Protein AF-A0A9Q5SP57-F1 (afdb_monomer_lite)

Foldseek 3Di:
DPPDPPPPPLQPPPPPPPPDDDDDDDDDDDPPDPDDDLQRDAFAPVLLLLLLLLLLLQLVLLLVLLVLQLCLQAAWPQAPVGTDGHLVVLLLPCVRHPHVALLRSVLCLLRVFLLSLLCCLQVQQQVVLLVCCVVPVVVCSLLQHPPQLQLCSLQLSLLLLLLNVCLQLLADDPQGLVNCAVPLPQDPFLCSRDPPPRRDCLGNLNVCCVPPVPLSRVLRRLSVQLSSLSSPQPGRCSVRSNPPSSVSNSVSSVVNSCCSPVPVSVCCCVPVVPCVCRVSSSSSSNSNSPRPVNVLSVQLSVLSVLLSVLSNVCSVPPFLVSLVSNVVSLVSNSSSVSSCRSPCDDSCVQQVSVLLAGRPPAPSVLLVVCSVVVPSCQLDDDDGDDSPDPSPNRNSRCHHSVVSSSSQGGSSDGHGYPDDD

Organism: NCBI:txid387661

pLDDT: mean 89.51, std 19.32, range [23.62, 98.94]

InterPro domains:
  IPR018976 Imelysin-like domain [PF09375] (52-258)
  IPR018976 Imelysin-like domain [PF09375] (294-412)
  IPR038352 Imelysin-like domain superfamily [G3DSA:1.20.1420.20] (24-266)
  IPR038352 Imelysin-like domain superfamily [G3DSA:1.20.1420.20] (267-421)

Sequence (421 aa):
MKKKNYFYLAALSLAMTFSMGACSDNDDPTPDGGGKDPVSLDYSSENAVAWGNYMYNVAMLLNNDATTLYNSWVTDYVDEQGSHGPYATIFKDQTAGAYQSPLSCIEEMIESGMWNIANEVGDAKIKDPYTKYTSGDKEGGLYAVESWYSWHSRDDYTNNIFSIRNTYYGRIDDNDVSKVDGNLSAFNSYKDFDDEGDIAEHSLSKLIASTNPDLDEEIKTLIFASAKAIQAIPQPFRNNIDSEEAVAAMNTCMELANLLLNEVKPYVNQTFGDPEYDDDLDAIAEQFVDAVVLPTYKDLQEKNKLLLDAVNQFRQNPSNDNFEKACNLWITAREPWEKSEAFLIGPVANLGLDPNMDSWPLDQNGIVQVLNSQNWDDLEWSGNFDEEDEAIGAAQSVRGYHTLEYLLFKDGQPRTVDGAK

Secondary structure (DSSP, 8-state):
---------------------S----------S----GGG----TTTHHHHHHHHHHHHHHHHHHHHHHHHHHHT--EETTEE---HHHHHH-TTTSSSSSHHHHHHHIIIIIIIHHHHHIIIIITHHHHHHHHHT-HHHHHHHSTTTTTT-HHHHHHHHHHHHHHHHHTS--S--HHHHTT-TTS-SSHHHHS-TT-S-SSSHHHHHHHH-HHHHHHHHHHHHHHHHHHHHSPSSGGG-TTSHHHHHHHHHHHHHHHHIIIIIHHHHHHHTTSGGGHHHHHHHHHHHIIIIIHHHHHHHHHHHHHHHHHHHHHHHS--HHHHHHHHHHHHHHHHHHHTTGGG--THHHHTTHHHHHH-SS--HHHHHHHHHH--GGGG---SS--TT-HHHHHHHTTSHHHHHHHHHEETTEE---TT--

Radius of gyration: 22.17 Å; chains: 1; bounding box: 53×51×68 Å

Structure (mmCIF, N/CA/C/O backbone):
data_AF-A0A9Q5SP57-F1
#
_entry.id   AF-A0A9Q5SP57-F1
#
loop_
_atom_site.group_PDB
_atom_site.id
_atom_site.type_symbol
_atom_site.label_atom_id
_atom_site.label_alt_id
_atom_site.label_comp_id
_atom_site.label_asym_id
_atom_site.label_entity_id
_atom_site.label_seq_id
_atom_site.pdbx_PDB_ins_code
_atom_site.Cartn_x
_atom_site.Cartn_y
_atom_site.Cartn_z
_atom_site.occupancy
_atom_site.B_iso_or_equiv
_atom_site.auth_seq_id
_atom_site.auth_comp_id
_atom_site.auth_asym_id
_atom_site.auth_atom_id
_atom_site.pdbx_PDB_model_num
ATOM 1 N N . MET A 1 1 ? -8.582 23.093 14.151 1.00 30.97 1 MET A N 1
ATOM 2 C CA . MET A 1 1 ? -7.919 23.035 12.830 1.00 30.97 1 MET A CA 1
ATOM 3 C C . MET A 1 1 ? -8.987 22.805 11.772 1.00 30.97 1 MET A C 1
ATOM 5 O O . MET A 1 1 ? -9.975 22.150 12.077 1.00 30.97 1 MET A O 1
ATOM 9 N N . LYS A 1 2 ? -8.885 23.422 10.588 1.00 24.05 2 LYS A N 1
ATOM 10 C CA . LYS A 1 2 ? -9.835 23.153 9.496 1.00 24.05 2 LYS A CA 1
ATOM 11 C C . LYS A 1 2 ? -9.653 21.685 9.094 1.00 24.05 2 LYS A C 1
ATOM 13 O O . LYS A 1 2 ? -8.528 21.330 8.766 1.00 24.05 2 LYS A O 1
ATOM 18 N N . LYS A 1 3 ? -10.713 20.866 9.153 1.00 23.62 3 LYS A N 1
ATOM 19 C CA . LYS A 1 3 ? -10.726 19.526 8.547 1.00 23.62 3 LYS A CA 1
ATOM 20 C C . LYS A 1 3 ? -10.399 19.716 7.061 1.00 23.62 3 LYS A C 1
ATOM 22 O O . LYS A 1 3 ? -11.213 20.282 6.332 1.00 23.62 3 LYS A O 1
ATOM 27 N N . LYS A 1 4 ? -9.170 19.391 6.661 1.00 27.48 4 LYS A N 1
ATOM 28 C CA . LYS A 1 4 ? -8.833 19.171 5.257 1.00 27.48 4 LYS A CA 1
ATOM 29 C C . LYS A 1 4 ? -9.370 17.774 4.967 1.00 27.48 4 LYS A C 1
ATOM 31 O O . LYS A 1 4 ? -8.968 16.831 5.633 1.00 27.48 4 LYS A O 1
ATOM 36 N N . ASN A 1 5 ? -10.360 17.674 4.088 1.00 24.89 5 ASN A N 1
ATOM 37 C CA . ASN A 1 5 ? -10.762 16.380 3.557 1.00 24.89 5 ASN A CA 1
ATOM 38 C C . ASN A 1 5 ? -9.602 15.935 2.668 1.00 24.89 5 ASN A C 1
ATOM 40 O O . ASN A 1 5 ? -9.432 16.507 1.592 1.00 24.89 5 ASN A O 1
ATOM 44 N N . TYR A 1 6 ? -8.776 15.014 3.156 1.00 32.12 6 TYR A N 1
ATOM 45 C CA . TYR A 1 6 ? -7.748 14.372 2.351 1.00 32.12 6 TYR A CA 1
ATOM 46 C C . TYR A 1 6 ? -8.470 13.441 1.380 1.00 32.12 6 TYR A C 1
ATOM 48 O O . TYR A 1 6 ? -8.861 12.333 1.724 1.00 32.12 6 TYR A O 1
ATOM 56 N N . PHE A 1 7 ? -8.765 13.953 0.190 1.00 31.70 7 PHE A N 1
ATOM 57 C CA . PHE A 1 7 ? -8.940 13.089 -0.961 1.00 31.70 7 PHE A CA 1
ATOM 58 C C . PHE A 1 7 ? -7.524 12.827 -1.449 1.00 31.70 7 PHE A C 1
ATOM 60 O O . PHE A 1 7 ? -6.950 13.709 -2.084 1.00 31.70 7 PHE A O 1
ATOM 67 N N . TYR A 1 8 ? -6.960 11.658 -1.138 1.00 37.81 8 TYR A N 1
ATOM 68 C CA . TYR A 1 8 ? -5.824 11.158 -1.903 1.00 37.81 8 TYR A CA 1
ATOM 69 C C . TYR A 1 8 ? -6.360 10.863 -3.299 1.00 37.81 8 TYR A C 1
ATOM 71 O O . TYR A 1 8 ? -6.874 9.793 -3.611 1.00 37.81 8 TYR A O 1
ATOM 79 N N . LEU A 1 9 ? -6.367 11.903 -4.126 1.00 32.00 9 LEU A N 1
ATOM 80 C CA . LEU A 1 9 ? -6.373 11.728 -5.555 1.00 32.00 9 LEU A CA 1
ATOM 81 C C . LEU A 1 9 ? -5.043 11.051 -5.846 1.00 32.00 9 LEU A C 1
ATOM 83 O O . LEU A 1 9 ? -4.008 11.712 -5.791 1.00 32.00 9 LEU A O 1
ATOM 87 N N . ALA A 1 10 ? -5.090 9.752 -6.162 1.00 35.19 10 ALA A N 1
ATOM 88 C CA . ALA A 1 10 ? -4.123 9.148 -7.066 1.00 35.19 10 ALA A CA 1
ATOM 89 C C . ALA A 1 10 ? -3.798 10.219 -8.105 1.00 35.19 10 ALA A C 1
ATOM 91 O O . ALA A 1 10 ? -4.723 10.708 -8.769 1.00 35.19 10 ALA A O 1
ATOM 92 N N . ALA A 1 11 ? -2.551 10.701 -8.093 1.00 34.38 11 ALA A N 1
ATOM 93 C CA . ALA A 1 11 ? -2.150 11.898 -8.808 1.00 34.38 11 ALA A CA 1
ATOM 94 C C . ALA A 1 11 ? -2.724 11.808 -10.219 1.00 34.38 11 ALA A C 1
ATOM 96 O O . ALA A 1 11 ? -2.343 10.946 -11.016 1.00 34.38 11 ALA A O 1
ATOM 97 N N . LEU A 1 12 ? -3.730 12.645 -10.491 1.00 30.03 12 LEU A N 1
ATOM 98 C CA . LEU A 1 12 ? -4.442 12.657 -11.755 1.00 30.03 12 LEU A CA 1
ATOM 99 C C . LEU A 1 12 ? -3.469 13.296 -12.734 1.00 30.03 12 LEU A C 1
ATOM 101 O O . LEU A 1 12 ? -3.519 14.495 -13.001 1.00 30.03 12 LEU A O 1
ATOM 105 N N . SER A 1 13 ? -2.515 12.489 -13.200 1.00 31.69 13 SER A N 1
ATOM 106 C CA . SER A 1 13 ? -1.601 12.842 -14.265 1.00 31.69 13 SER A CA 1
ATOM 107 C C . SER A 1 13 ? -2.488 13.251 -15.424 1.00 31.69 13 SER A C 1
ATOM 109 O O . SER A 1 13 ? -3.217 12.457 -16.028 1.00 31.69 13 SER A O 1
ATOM 111 N N . LEU A 1 14 ? -2.512 14.559 -15.662 1.00 26.70 14 LEU A N 1
ATOM 112 C CA . LEU A 1 14 ? -3.178 15.139 -16.798 1.00 26.70 14 LEU A CA 1
ATOM 113 C C . LEU A 1 14 ? -2.461 14.543 -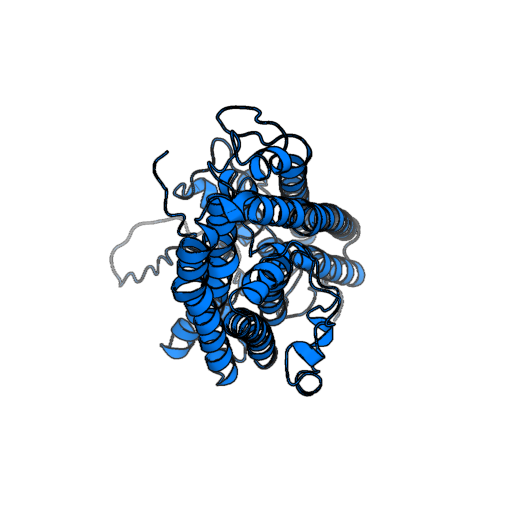18.008 1.00 26.70 14 LEU A C 1
ATOM 115 O O . LEU A 1 14 ? -1.393 15.005 -18.405 1.00 26.70 14 LEU A O 1
ATOM 119 N N . ALA A 1 15 ? -3.018 13.474 -18.571 1.00 29.80 15 ALA A N 1
ATOM 120 C CA . ALA A 1 15 ? -2.630 12.995 -19.876 1.00 29.80 15 ALA A CA 1
ATOM 121 C C . ALA A 1 15 ? -2.916 14.151 -20.838 1.00 29.80 15 ALA A C 1
ATOM 123 O O . ALA A 1 15 ? -4.037 14.321 -21.320 1.00 29.80 15 ALA A O 1
ATOM 124 N N . MET A 1 16 ? -1.913 14.996 -21.082 1.00 26.17 16 MET A N 1
ATOM 125 C CA . MET A 1 16 ? -1.930 15.936 -22.186 1.00 26.17 16 MET A CA 1
ATOM 126 C C . MET A 1 16 ? -1.864 15.111 -23.467 1.00 26.17 16 MET A C 1
ATOM 128 O O . MET A 1 16 ? -0.822 14.945 -24.095 1.00 26.17 16 MET A O 1
ATOM 132 N N . THR A 1 17 ? -3.017 14.595 -23.882 1.00 27.41 17 THR A N 1
ATOM 133 C CA . THR A 1 17 ? -3.259 14.233 -25.269 1.00 27.41 17 THR A CA 1
ATOM 134 C C . THR A 1 17 ? -3.180 15.518 -26.085 1.00 27.41 17 TH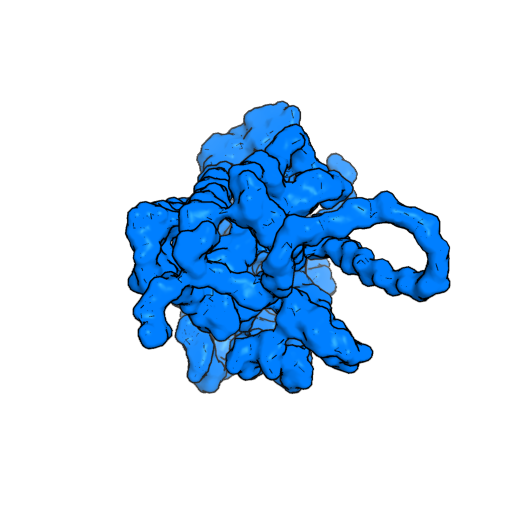R A C 1
ATOM 136 O O . THR A 1 17 ? -4.173 16.227 -26.258 1.00 27.41 17 THR A O 1
ATOM 139 N N . PHE A 1 18 ? -1.992 15.844 -26.592 1.00 25.84 18 PHE A N 1
ATOM 140 C CA . PHE A 1 18 ? -1.843 16.815 -27.669 1.00 25.84 18 PHE A CA 1
ATOM 141 C C . PHE A 1 18 ? -2.416 16.212 -28.956 1.00 25.84 18 PHE A C 1
ATOM 143 O O . PHE A 1 18 ? -1.707 15.697 -29.816 1.00 25.84 18 PHE A O 1
ATOM 150 N N . SER A 1 19 ? -3.733 16.304 -29.121 1.00 29.30 19 SER A N 1
ATOM 151 C CA . SER A 1 19 ? -4.348 16.269 -30.442 1.00 29.30 19 SER A CA 1
ATOM 152 C C . SER A 1 19 ? -4.201 17.657 -31.069 1.00 29.30 19 SER A C 1
ATOM 154 O O . SER A 1 19 ? -5.091 18.497 -30.931 1.00 29.30 19 SER A O 1
ATOM 156 N N . MET A 1 20 ? -3.085 17.930 -31.749 1.00 29.09 20 MET A N 1
ATOM 157 C CA . MET A 1 20 ? -3.018 19.072 -32.664 1.00 29.09 20 MET A CA 1
ATOM 158 C C . MET A 1 20 ? -3.187 18.603 -34.102 1.00 29.09 20 MET A C 1
ATOM 160 O O . MET A 1 20 ? -2.312 17.988 -34.707 1.00 29.09 20 MET A O 1
ATOM 164 N N . GLY A 1 21 ? -4.362 18.922 -34.645 1.00 24.38 21 GLY A N 1
ATOM 165 C CA . GLY A 1 21 ? -4.566 19.007 -36.079 1.00 24.38 21 GLY A CA 1
ATOM 166 C C . GLY A 1 21 ? -3.626 20.048 -36.689 1.00 24.38 21 GLY A C 1
ATOM 167 O O . GLY A 1 21 ? -3.318 21.073 -36.086 1.00 24.38 21 GLY A O 1
ATOM 168 N N . ALA A 1 22 ? -3.179 19.740 -37.900 1.00 27.86 22 ALA A N 1
ATOM 169 C CA . ALA A 1 22 ? -2.296 20.536 -38.734 1.00 27.86 22 ALA A CA 1
ATOM 170 C C . ALA A 1 22 ? -2.634 22.041 -38.766 1.00 27.86 22 ALA A C 1
ATOM 172 O O . ALA A 1 22 ? -3.758 22.413 -39.102 1.00 27.86 22 ALA A O 1
ATOM 173 N N . CYS A 1 23 ? -1.635 22.893 -38.501 1.00 27.45 23 CYS A N 1
ATOM 174 C CA . CYS A 1 23 ? -1.022 23.810 -39.477 1.00 27.45 23 CYS A CA 1
ATOM 175 C C . CYS A 1 23 ? -0.125 24.862 -38.792 1.00 27.45 23 CYS A C 1
ATOM 177 O O . CYS A 1 23 ? -0.547 25.489 -37.827 1.00 27.45 23 CYS A O 1
ATOM 179 N N . SER A 1 24 ? 1.016 25.144 -39.442 1.00 26.56 24 SER A N 1
ATOM 180 C CA . SER A 1 24 ? 1.866 26.352 -39.365 1.00 26.56 24 SER A CA 1
ATOM 181 C C . SER A 1 24 ? 3.192 26.230 -38.601 1.00 26.56 24 SER A C 1
ATOM 183 O O . SER A 1 24 ? 3.249 26.449 -37.399 1.00 26.56 24 SER A O 1
ATOM 185 N N . ASP A 1 25 ? 4.243 25.969 -39.386 1.00 35.72 25 ASP A N 1
ATOM 186 C CA . ASP A 1 25 ? 5.665 26.319 -39.240 1.00 35.72 25 ASP A CA 1
ATOM 187 C C . ASP A 1 25 ? 6.080 27.148 -38.007 1.00 35.72 25 ASP A C 1
ATOM 189 O O . ASP A 1 25 ? 5.713 28.320 -37.888 1.00 35.72 25 ASP A O 1
ATOM 193 N N . ASN A 1 26 ? 6.948 26.574 -37.165 1.00 30.55 26 ASN A N 1
ATOM 194 C CA . ASN A 1 26 ? 8.280 27.118 -36.866 1.00 30.55 26 ASN A CA 1
ATOM 195 C C . ASN A 1 26 ? 9.093 26.153 -35.982 1.00 30.55 26 ASN A C 1
ATOM 197 O O . ASN A 1 26 ? 8.598 25.640 -34.988 1.00 30.55 26 ASN A O 1
ATOM 201 N N . ASP A 1 27 ? 10.339 25.951 -36.407 1.00 35.59 27 ASP A N 1
ATOM 202 C CA . ASP A 1 27 ? 11.475 25.245 -35.803 1.00 35.59 27 ASP A CA 1
ATOM 203 C C . ASP A 1 27 ? 11.510 25.140 -34.261 1.00 35.59 27 ASP A C 1
ATOM 205 O O . ASP A 1 27 ? 12.110 25.983 -33.591 1.00 35.59 27 ASP A O 1
ATOM 209 N N . ASP A 1 28 ? 10.992 24.034 -33.718 1.00 30.47 28 ASP A N 1
ATOM 210 C CA . ASP A 1 28 ? 11.412 23.505 -32.415 1.00 30.47 28 ASP A CA 1
ATOM 211 C C . ASP A 1 28 ? 12.449 22.386 -32.621 1.00 30.47 28 ASP A C 1
ATOM 213 O O . ASP A 1 28 ? 12.320 21.579 -33.551 1.00 30.47 28 ASP A O 1
ATOM 217 N N . PRO A 1 29 ? 13.510 22.322 -31.796 1.00 29.67 29 PRO A N 1
ATOM 218 C CA . PRO A 1 29 ? 14.578 21.354 -31.972 1.00 29.67 29 PRO A CA 1
ATOM 219 C C . PRO A 1 29 ? 14.043 19.946 -31.709 1.00 29.67 29 PRO A C 1
ATOM 221 O O . PRO A 1 29 ? 13.676 19.595 -30.591 1.00 29.67 29 PRO A O 1
ATOM 224 N N . THR A 1 30 ? 14.042 19.111 -32.745 1.00 34.50 30 THR A N 1
ATOM 225 C CA . THR A 1 30 ? 13.892 17.663 -32.597 1.00 34.50 30 THR A CA 1
ATOM 226 C C . THR A 1 30 ? 14.998 17.136 -31.679 1.00 34.50 30 THR A C 1
ATOM 228 O O . THR A 1 30 ? 16.172 17.371 -31.992 1.00 34.50 30 THR A O 1
ATOM 231 N N . PRO A 1 31 ? 14.685 16.403 -30.594 1.00 36.31 31 PRO A N 1
ATOM 232 C CA . PRO A 1 31 ? 15.693 15.664 -29.855 1.00 36.31 31 PRO A CA 1
ATOM 233 C C . PRO A 1 31 ? 16.200 14.541 -30.761 1.00 36.31 31 PRO A C 1
ATOM 235 O O . PRO A 1 31 ? 15.520 13.547 -31.016 1.00 36.31 31 PRO A O 1
ATOM 238 N N . ASP A 1 32 ? 17.390 14.748 -31.307 1.00 40.06 32 ASP A N 1
ATOM 239 C CA . ASP A 1 32 ? 18.154 13.734 -32.012 1.00 40.06 32 ASP A CA 1
ATOM 240 C C . ASP A 1 32 ? 18.658 12.732 -30.964 1.00 40.06 32 ASP A C 1
ATOM 242 O O . ASP A 1 32 ? 19.533 13.042 -30.155 1.00 40.06 32 ASP A O 1
ATOM 246 N N . GLY A 1 33 ? 18.035 11.555 -30.903 1.00 34.09 33 GLY A N 1
ATOM 247 C CA . GLY A 1 33 ? 18.331 10.582 -29.857 1.00 34.09 33 GLY A CA 1
ATOM 248 C C . GLY A 1 33 ? 17.652 9.238 -30.056 1.00 34.09 33 GLY A C 1
ATOM 249 O O . GLY A 1 33 ? 16.935 8.810 -29.169 1.00 34.09 33 GLY A O 1
ATOM 250 N N . GLY A 1 34 ? 17.843 8.591 -31.215 1.00 34.06 34 GLY A N 1
ATOM 251 C CA . GLY A 1 34 ? 17.685 7.133 -31.400 1.00 34.06 34 GLY A CA 1
ATOM 252 C C . GLY A 1 34 ? 16.532 6.442 -30.649 1.00 34.06 34 GLY A C 1
ATOM 253 O O . GLY A 1 34 ? 16.750 5.371 -30.084 1.00 34.06 34 GLY A O 1
ATOM 254 N N . GLY A 1 35 ? 15.350 7.071 -30.604 1.00 38.47 35 GLY A N 1
ATOM 255 C CA . GLY A 1 35 ? 14.312 6.809 -29.604 1.00 38.47 35 GLY A CA 1
ATOM 256 C C . GLY A 1 35 ? 13.791 5.377 -29.635 1.00 38.47 35 GLY A C 1
ATOM 257 O O . GLY A 1 35 ? 13.053 4.999 -30.544 1.00 38.47 35 GLY A O 1
ATOM 258 N N . LYS A 1 36 ? 14.165 4.584 -28.629 1.00 49.62 36 LYS A N 1
ATOM 259 C CA . LYS A 1 36 ? 13.433 3.365 -28.284 1.00 49.62 36 LYS A CA 1
ATOM 260 C C . LYS A 1 36 ? 12.197 3.795 -27.499 1.00 49.62 36 LYS A C 1
ATOM 262 O O . LYS A 1 36 ? 12.316 4.608 -26.588 1.00 49.62 36 LYS A O 1
ATOM 267 N N . ASP A 1 37 ? 11.038 3.266 -27.874 1.00 67.81 37 ASP A N 1
ATOM 268 C CA . ASP A 1 37 ? 9.791 3.418 -27.122 1.00 67.81 37 ASP A CA 1
ATOM 269 C C . ASP A 1 37 ? 10.060 3.062 -25.642 1.00 67.81 37 ASP A C 1
ATOM 271 O O . ASP A 1 37 ? 10.596 1.970 -25.410 1.00 67.81 37 ASP A O 1
ATOM 275 N N . PRO A 1 38 ? 9.766 3.950 -24.665 1.00 68.88 38 PRO A N 1
ATOM 276 C CA . PRO A 1 38 ? 9.990 3.693 -23.244 1.00 68.88 38 PRO A CA 1
ATOM 277 C C . PRO A 1 38 ? 9.404 2.361 -22.779 1.00 68.88 38 PRO A C 1
ATOM 279 O O . PRO A 1 38 ? 10.023 1.670 -21.977 1.00 68.88 38 PRO A O 1
ATOM 282 N N . VAL A 1 39 ? 8.284 1.912 -23.343 1.00 69.25 39 VAL A N 1
ATOM 283 C CA . VAL A 1 39 ? 7.701 0.604 -23.011 1.00 69.25 39 VAL A CA 1
ATOM 284 C C . VAL A 1 39 ? 8.611 -0.550 -23.462 1.00 69.25 39 VAL A C 1
ATOM 286 O O . VAL A 1 39 ? 8.691 -1.606 -22.833 1.00 69.25 39 VAL A O 1
ATOM 289 N N . SER A 1 40 ? 9.350 -0.348 -24.551 1.00 77.12 40 SER A N 1
ATOM 290 C CA . SER A 1 40 ? 10.204 -1.352 -25.188 1.00 77.12 40 SER A CA 1
ATOM 291 C C . SER A 1 40 ? 11.666 -1.332 -24.732 1.00 77.12 40 SER A C 1
ATOM 293 O O . SER A 1 40 ? 12.425 -2.208 -25.152 1.00 77.12 40 SER A O 1
ATOM 295 N N . LEU A 1 41 ? 12.080 -0.378 -23.889 1.00 87.94 41 LEU A N 1
ATOM 296 C CA . LEU A 1 41 ? 13.476 -0.206 -23.484 1.00 87.94 41 LEU A CA 1
ATOM 297 C C . LEU A 1 41 ? 14.045 -1.491 -22.861 1.00 87.94 41 LEU A C 1
ATOM 299 O O . LEU A 1 41 ? 13.408 -2.112 -22.012 1.00 87.94 41 LEU A O 1
ATOM 303 N N . ASP A 1 42 ? 15.257 -1.873 -23.270 1.00 91.25 42 ASP A N 1
ATOM 304 C CA . ASP A 1 42 ? 15.959 -3.069 -22.794 1.00 91.25 42 ASP A CA 1
ATOM 305 C C . ASP A 1 42 ? 17.321 -2.722 -22.192 1.00 91.25 42 ASP A C 1
ATOM 307 O O . ASP A 1 42 ? 18.017 -1.807 -22.656 1.00 91.25 42 ASP A O 1
ATOM 311 N N . TYR A 1 43 ? 17.704 -3.495 -21.176 1.00 93.56 43 TYR A N 1
ATOM 312 C CA . TYR A 1 43 ? 19.063 -3.507 -20.656 1.00 93.56 43 TYR A CA 1
ATOM 313 C C . TYR A 1 43 ? 20.014 -3.993 -21.752 1.00 93.56 43 TYR A C 1
ATOM 315 O O . TYR A 1 43 ? 19.732 -4.965 -22.446 1.00 93.56 43 TYR A O 1
ATOM 323 N N . SER A 1 44 ? 21.157 -3.333 -21.894 1.00 92.50 44 SER A N 1
ATOM 324 C CA . SER A 1 44 ? 22.173 -3.658 -22.890 1.00 92.50 44 SER A CA 1
ATOM 325 C C . SER A 1 44 ? 23.557 -3.255 -22.404 1.00 92.50 44 SER A C 1
ATOM 327 O O . SER A 1 44 ? 23.705 -2.473 -21.465 1.00 92.50 44 SER A O 1
ATOM 329 N N . SER A 1 45 ? 24.604 -3.714 -23.089 1.00 90.75 45 SER A N 1
ATOM 330 C CA . SER A 1 45 ? 25.970 -3.274 -22.782 1.00 90.75 45 SER A CA 1
ATOM 331 C C . SER A 1 45 ? 26.171 -1.756 -22.908 1.00 90.75 45 SER A C 1
ATOM 333 O O . SER A 1 45 ? 27.067 -1.212 -22.270 1.00 90.75 45 SER A O 1
ATOM 335 N N . GLU A 1 46 ? 25.361 -1.073 -23.725 1.00 91.75 46 GLU A N 1
ATOM 336 C CA . GLU A 1 46 ? 25.471 0.371 -23.968 1.00 91.75 46 GLU A CA 1
ATOM 337 C C . GLU A 1 46 ? 24.925 1.202 -22.800 1.00 91.75 46 GLU A C 1
ATOM 339 O O . GLU A 1 46 ? 25.516 2.219 -22.443 1.00 91.75 46 GLU A O 1
ATOM 344 N N . ASN A 1 47 ? 23.834 0.751 -22.171 1.00 94.25 47 ASN A N 1
ATOM 345 C CA . ASN A 1 47 ? 23.185 1.454 -21.059 1.00 94.25 47 ASN A CA 1
ATOM 346 C C . ASN A 1 47 ? 23.430 0.802 -19.685 1.00 94.25 47 ASN A C 1
ATOM 348 O O . ASN A 1 47 ? 23.004 1.356 -18.677 1.00 94.25 47 ASN A O 1
ATOM 352 N N . ALA A 1 48 ? 24.164 -0.314 -19.616 1.00 95.50 48 ALA A N 1
ATOM 353 C CA . ALA A 1 48 ? 24.400 -1.108 -18.406 1.00 95.50 48 ALA A CA 1
ATOM 354 C C . ALA A 1 48 ? 24.814 -0.295 -17.167 1.00 95.50 48 ALA A C 1
ATOM 356 O O . ALA A 1 48 ? 24.286 -0.509 -16.074 1.00 95.50 48 ALA A O 1
ATOM 357 N N . VAL A 1 49 ? 25.764 0.633 -17.330 1.00 96.38 49 VAL A N 1
ATOM 358 C CA . VAL A 1 49 ? 26.278 1.458 -16.223 1.00 96.38 49 VAL A CA 1
ATOM 359 C C . VAL A 1 49 ? 25.217 2.440 -15.735 1.00 96.38 49 VAL A C 1
ATOM 361 O O . VAL A 1 49 ? 24.980 2.528 -14.531 1.00 96.38 49 VAL A O 1
ATOM 364 N N . ALA A 1 50 ? 24.563 3.146 -16.660 1.00 97.88 50 ALA A N 1
ATOM 365 C CA . ALA A 1 50 ? 23.497 4.085 -16.329 1.00 97.88 50 ALA A CA 1
ATOM 366 C C . ALA A 1 50 ? 22.319 3.367 -15.658 1.00 97.88 50 ALA A C 1
ATOM 368 O O . ALA A 1 50 ? 21.822 3.830 -14.638 1.00 97.88 50 ALA A O 1
ATOM 369 N N . TRP A 1 51 ? 21.955 2.186 -16.162 1.00 98.12 51 TRP A N 1
ATOM 370 C CA . TRP A 1 51 ? 20.877 1.354 -15.631 1.00 98.12 51 TRP A CA 1
ATOM 371 C C . TRP A 1 51 ? 21.148 0.916 -14.193 1.00 98.12 51 TRP A C 1
ATOM 373 O O . TRP A 1 51 ? 20.325 1.139 -13.308 1.00 98.12 51 TRP A O 1
ATOM 383 N N . GLY A 1 52 ? 22.333 0.355 -13.933 1.00 98.31 52 GLY A N 1
ATOM 384 C CA . GLY A 1 52 ? 22.729 -0.049 -12.583 1.00 98.31 52 GLY A CA 1
ATOM 385 C C . GLY A 1 52 ? 22.832 1.132 -11.612 1.00 98.31 52 GLY A C 1
ATOM 386 O O . GLY A 1 52 ? 22.486 0.991 -10.440 1.00 98.31 52 GLY A O 1
ATOM 387 N N . ASN A 1 53 ? 23.281 2.303 -12.078 1.00 98.69 53 ASN A N 1
ATOM 388 C CA . ASN A 1 53 ? 23.305 3.518 -11.262 1.00 98.69 53 ASN A CA 1
ATOM 389 C C . ASN A 1 53 ? 21.889 4.023 -10.951 1.00 98.69 53 ASN A C 1
ATOM 391 O O . ASN A 1 53 ? 21.624 4.369 -9.803 1.00 98.69 53 ASN A O 1
ATOM 395 N N . TYR A 1 54 ? 20.980 4.025 -11.930 1.00 98.75 54 TYR A N 1
ATOM 396 C CA . TYR A 1 54 ? 19.611 4.494 -11.728 1.00 98.75 54 TYR A CA 1
ATOM 397 C C . TYR A 1 54 ? 18.858 3.588 -10.755 1.00 98.75 54 TYR A C 1
ATOM 399 O O . TYR A 1 54 ? 18.340 4.076 -9.753 1.00 98.75 54 TYR A O 1
ATOM 407 N N . MET A 1 55 ? 18.923 2.265 -10.953 1.00 98.81 55 MET A N 1
ATOM 408 C CA . MET A 1 55 ? 18.368 1.302 -9.997 1.00 98.81 55 MET A CA 1
ATOM 409 C C . MET A 1 55 ? 18.881 1.563 -8.577 1.00 98.81 55 MET A C 1
ATOM 411 O O . MET A 1 55 ? 18.097 1.592 -7.633 1.00 98.81 55 MET A O 1
ATOM 415 N N . TYR A 1 56 ? 20.193 1.774 -8.417 1.00 98.88 56 TYR A N 1
ATOM 416 C CA . TYR A 1 56 ? 20.792 2.037 -7.108 1.00 98.88 56 TYR A CA 1
ATOM 417 C C . TYR A 1 56 ? 20.281 3.331 -6.474 1.00 98.88 56 TYR A C 1
ATOM 419 O O . TYR A 1 56 ? 19.978 3.322 -5.286 1.00 98.88 56 TYR A O 1
ATOM 427 N N . ASN A 1 57 ? 20.174 4.423 -7.235 1.00 98.88 57 ASN A N 1
ATOM 428 C CA . ASN A 1 57 ? 19.663 5.686 -6.702 1.00 98.88 57 ASN A CA 1
ATOM 429 C C . ASN A 1 57 ? 18.191 5.566 -6.286 1.00 98.88 57 ASN A C 1
ATOM 431 O O . ASN A 1 57 ? 17.850 5.984 -5.184 1.00 98.88 57 ASN A O 1
ATOM 435 N N . VAL A 1 58 ? 17.349 4.905 -7.087 1.00 98.88 58 VAL A N 1
ATOM 436 C CA . VAL A 1 58 ? 15.943 4.656 -6.723 1.00 98.88 58 VAL A CA 1
ATOM 437 C C . VAL A 1 58 ? 15.841 3.779 -5.469 1.00 98.88 58 VAL A C 1
ATOM 439 O O . VAL A 1 58 ? 15.133 4.130 -4.530 1.00 98.88 58 VAL A O 1
ATOM 442 N N . ALA A 1 59 ? 16.593 2.674 -5.395 1.00 98.94 59 ALA A N 1
ATOM 443 C CA . ALA A 1 59 ? 16.591 1.796 -4.221 1.00 98.94 59 ALA A CA 1
ATOM 444 C C . ALA A 1 59 ? 17.146 2.485 -2.959 1.00 98.94 59 ALA A C 1
ATOM 446 O O . ALA A 1 59 ? 16.699 2.215 -1.845 1.00 98.94 59 ALA A O 1
ATOM 447 N N . MET A 1 60 ? 18.120 3.386 -3.120 1.00 98.88 60 MET A N 1
ATOM 448 C CA . MET A 1 60 ? 18.668 4.187 -2.027 1.00 98.88 60 MET A CA 1
ATOM 449 C C . MET A 1 60 ? 17.621 5.163 -1.490 1.00 98.88 60 MET A C 1
ATOM 451 O O . MET A 1 60 ? 17.469 5.266 -0.274 1.00 98.88 60 MET A O 1
ATOM 455 N N . LEU A 1 61 ? 16.889 5.837 -2.379 1.00 98.88 61 LEU A N 1
ATOM 456 C CA . LEU A 1 61 ? 15.790 6.728 -2.018 1.00 98.88 61 LEU A CA 1
ATOM 457 C C . LEU A 1 61 ? 14.665 5.966 -1.305 1.00 98.88 61 LEU A C 1
ATOM 459 O O . LEU A 1 61 ? 14.312 6.353 -0.199 1.00 98.88 61 LEU A O 1
ATOM 463 N N . LEU A 1 62 ? 14.224 4.815 -1.827 1.00 98.88 62 LEU A N 1
ATOM 464 C CA . LEU A 1 62 ? 13.251 3.936 -1.154 1.00 98.88 62 LEU A CA 1
ATOM 465 C C . LEU A 1 62 ? 13.690 3.523 0.260 1.00 98.88 62 LEU A C 1
ATOM 467 O O . LEU A 1 62 ? 12.895 3.523 1.200 1.00 98.88 62 LEU A O 1
ATOM 471 N N . ASN A 1 63 ? 14.966 3.166 0.436 1.00 98.88 63 ASN A N 1
ATOM 472 C CA . ASN A 1 63 ? 15.508 2.842 1.754 1.00 98.88 63 ASN A CA 1
ATOM 473 C C . ASN A 1 63 ? 15.531 4.065 2.686 1.00 98.88 63 ASN A C 1
ATOM 475 O O . ASN A 1 63 ? 15.258 3.928 3.881 1.00 98.88 63 ASN A O 1
ATOM 479 N N . ASN A 1 64 ? 15.867 5.245 2.165 1.00 98.81 64 ASN A N 1
ATOM 480 C CA . ASN A 1 64 ? 15.876 6.484 2.938 1.00 98.81 64 ASN A CA 1
ATOM 481 C C . ASN A 1 64 ? 14.460 6.895 3.348 1.00 98.81 64 ASN A C 1
ATOM 483 O O . ASN A 1 64 ? 14.253 7.214 4.516 1.00 98.81 64 ASN A O 1
ATOM 487 N N . ASP A 1 65 ? 13.494 6.829 2.435 1.00 98.81 65 ASP A N 1
ATOM 488 C CA . ASP A 1 65 ? 12.095 7.171 2.692 1.00 98.81 65 ASP A CA 1
ATOM 489 C C . ASP A 1 65 ? 11.474 6.202 3.705 1.00 98.81 65 ASP A C 1
ATOM 491 O O . ASP A 1 65 ? 10.939 6.648 4.716 1.00 98.81 65 ASP A O 1
ATOM 495 N N . ALA A 1 66 ? 11.664 4.885 3.544 1.00 98.88 66 ALA A N 1
ATOM 496 C CA . ALA A 1 66 ? 11.209 3.895 4.527 1.00 98.88 66 ALA A CA 1
ATOM 497 C C . ALA A 1 66 ? 11.875 4.076 5.903 1.00 98.88 66 ALA A C 1
ATOM 499 O O . ALA A 1 66 ? 11.240 3.904 6.945 1.00 98.88 66 ALA A O 1
ATOM 500 N N . THR A 1 67 ? 13.157 4.457 5.926 1.00 98.81 67 THR A N 1
ATOM 501 C CA . THR A 1 67 ? 13.866 4.770 7.175 1.00 98.81 67 THR A CA 1
ATOM 502 C C . THR A 1 67 ? 13.311 6.033 7.828 1.00 98.81 67 THR A C 1
ATOM 504 O O . THR A 1 67 ? 13.120 6.050 9.044 1.00 98.81 67 THR A O 1
ATOM 507 N N . THR A 1 68 ? 13.030 7.075 7.046 1.00 98.69 68 THR A N 1
ATOM 508 C CA . THR A 1 68 ? 12.388 8.307 7.519 1.00 98.69 68 THR A CA 1
ATOM 509 C C . THR A 1 68 ? 10.996 8.009 8.055 1.00 98.69 68 THR A C 1
ATOM 511 O O . THR A 1 68 ? 10.681 8.445 9.160 1.00 98.69 68 THR A O 1
ATOM 514 N N . LEU A 1 69 ? 10.200 7.209 7.345 1.00 98.81 69 LEU A N 1
ATOM 515 C CA . LEU A 1 69 ? 8.861 6.816 7.761 1.00 98.81 69 LEU A CA 1
ATOM 516 C C . LEU A 1 69 ? 8.895 6.093 9.108 1.00 98.81 69 LEU A C 1
ATOM 518 O O . LEU A 1 69 ? 8.287 6.556 10.073 1.00 98.81 69 LEU A O 1
ATOM 522 N N . TYR A 1 70 ? 9.677 5.017 9.214 1.00 98.81 70 TYR A N 1
ATOM 523 C CA . TYR A 1 70 ? 9.795 4.264 10.459 1.00 98.81 70 TYR A CA 1
ATOM 524 C C . TYR A 1 70 ? 10.292 5.146 11.616 1.00 98.81 70 TYR A C 1
ATOM 526 O O . TYR A 1 70 ? 9.678 5.171 12.683 1.00 98.81 70 TYR A O 1
ATOM 534 N N . ASN A 1 71 ? 11.352 5.935 11.404 1.00 98.69 71 ASN A N 1
ATOM 535 C CA . ASN A 1 71 ? 11.888 6.834 12.430 1.00 98.69 71 ASN A CA 1
ATOM 536 C C . ASN A 1 71 ? 10.916 7.954 12.824 1.00 98.69 71 ASN A C 1
ATOM 538 O O . ASN A 1 71 ? 10.908 8.335 13.994 1.00 98.69 71 ASN A O 1
ATOM 542 N N . SER A 1 72 ? 10.080 8.443 11.904 1.00 98.62 72 SER A N 1
ATOM 543 C CA . SER A 1 72 ? 9.024 9.412 12.227 1.00 98.62 72 SER A CA 1
ATOM 544 C C . SER A 1 72 ? 8.033 8.829 13.226 1.00 98.62 72 SER A C 1
ATOM 546 O O . SER A 1 72 ? 7.609 9.503 14.163 1.00 98.62 72 SER A O 1
ATOM 548 N N . TRP A 1 73 ? 7.714 7.542 13.078 1.00 98.62 73 TRP A N 1
ATOM 549 C CA . TRP A 1 73 ? 6.842 6.839 14.009 1.00 98.62 73 TRP A CA 1
ATOM 550 C C . TRP A 1 73 ? 7.506 6.544 15.356 1.00 98.62 73 TRP A C 1
ATOM 552 O O . TRP A 1 73 ? 6.864 6.743 16.387 1.00 98.62 73 TRP A O 1
ATOM 562 N N . VAL A 1 74 ? 8.770 6.103 15.381 1.00 98.38 74 VAL A N 1
ATOM 563 C CA . VAL A 1 74 ? 9.399 5.589 16.619 1.00 98.38 74 VAL A CA 1
ATOM 564 C C . VAL A 1 74 ? 10.318 6.562 17.354 1.00 98.38 74 VAL A C 1
ATOM 566 O O . VAL A 1 74 ? 10.556 6.377 18.546 1.00 98.38 74 VAL A O 1
ATOM 569 N N . THR A 1 75 ? 10.870 7.566 16.674 1.00 98.00 75 THR A N 1
ATOM 570 C CA . THR A 1 75 ? 11.908 8.450 17.230 1.00 98.00 75 THR A CA 1
ATOM 571 C C . THR A 1 75 ? 11.458 9.899 17.281 1.00 98.00 75 THR A C 1
ATOM 573 O O . THR A 1 75 ? 11.427 10.482 18.362 1.00 98.00 75 THR A O 1
ATOM 576 N N . ASP A 1 76 ? 11.160 10.491 16.129 1.00 98.00 76 ASP A N 1
ATOM 577 C CA . ASP A 1 76 ? 10.819 11.907 16.043 1.00 98.00 76 ASP A CA 1
ATOM 578 C C . ASP A 1 76 ? 10.145 12.211 14.708 1.00 98.00 76 ASP A C 1
ATOM 580 O O . ASP A 1 76 ? 10.750 12.030 13.652 1.00 98.00 76 ASP A O 1
ATOM 584 N N . TYR A 1 77 ? 8.902 12.676 14.761 1.00 97.19 77 TYR A N 1
ATOM 585 C CA . TYR A 1 77 ? 8.216 13.260 13.623 1.00 97.19 77 TYR A CA 1
ATOM 586 C C . TYR A 1 77 ? 8.639 14.722 13.499 1.00 97.19 77 TYR A C 1
ATOM 588 O O . TYR A 1 77 ? 8.448 15.516 14.423 1.00 97.19 77 TYR A O 1
ATOM 596 N N . VAL A 1 78 ? 9.238 15.057 12.357 1.00 95.00 78 VAL A N 1
ATOM 597 C CA . VAL A 1 78 ? 9.724 16.402 12.053 1.00 95.00 78 VAL A CA 1
ATOM 598 C C . VAL A 1 78 ? 9.009 16.914 10.816 1.00 95.00 78 VAL A C 1
ATOM 600 O O . VAL A 1 78 ? 9.121 16.315 9.751 1.00 95.00 78 VAL A O 1
ATOM 603 N N . ASP A 1 79 ? 8.323 18.042 10.954 1.00 91.94 79 ASP A N 1
ATOM 604 C CA . ASP A 1 79 ? 7.734 18.779 9.838 1.00 91.94 79 ASP A CA 1
ATOM 605 C C . ASP A 1 79 ? 8.223 20.239 9.835 1.00 91.94 79 ASP A C 1
ATOM 607 O O . ASP A 1 79 ? 9.192 20.605 10.509 1.00 91.94 79 ASP A O 1
ATOM 611 N N . GLU A 1 80 ? 7.557 21.099 9.067 1.00 89.31 80 GLU A N 1
ATOM 612 C CA . GLU A 1 80 ? 7.895 22.519 8.954 1.00 89.31 80 GLU A CA 1
ATOM 613 C C . GLU A 1 80 ? 7.844 23.282 10.291 1.00 89.31 80 GLU A C 1
ATOM 615 O O . GLU A 1 80 ? 8.466 24.339 10.430 1.00 89.31 80 GLU A O 1
ATOM 620 N N . GLN A 1 81 ? 7.081 22.788 11.272 1.00 90.31 81 GLN A N 1
ATOM 621 C CA . GLN A 1 81 ? 6.970 23.372 12.608 1.00 90.31 81 GLN A CA 1
ATOM 622 C C . GLN A 1 81 ? 8.046 22.860 13.578 1.00 90.31 81 GLN A C 1
ATOM 624 O O . GLN A 1 81 ? 8.189 23.418 14.671 1.00 90.31 81 GLN A O 1
ATOM 629 N N . GLY A 1 82 ? 8.852 21.879 13.169 1.00 93.69 82 GLY A N 1
ATOM 630 C CA . GLY A 1 82 ? 9.977 21.344 13.927 1.00 93.69 82 GLY A CA 1
ATOM 631 C C . GLY A 1 82 ? 9.741 19.922 14.427 1.00 93.69 82 GLY A C 1
ATOM 632 O O . GLY A 1 82 ? 9.009 19.151 13.822 1.00 93.69 82 GLY A O 1
ATOM 633 N N . SER A 1 83 ? 10.431 19.571 15.512 1.00 96.25 83 SER A N 1
ATOM 634 C CA . SER A 1 83 ? 10.365 18.255 16.160 1.00 96.25 83 SER A CA 1
ATOM 635 C C . SER A 1 83 ? 9.139 18.149 17.067 1.00 96.25 83 SER A C 1
ATOM 637 O O . SER A 1 83 ? 8.890 19.051 17.875 1.00 96.25 83 SER A O 1
ATOM 639 N N . HIS A 1 84 ? 8.417 17.032 16.960 1.00 94.50 84 HIS A N 1
ATOM 640 C CA . HIS A 1 84 ? 7.198 16.748 17.728 1.00 94.50 84 HIS A CA 1
ATOM 641 C C . HIS A 1 84 ? 7.323 15.523 18.647 1.00 94.50 84 HIS A C 1
ATOM 643 O O . HIS A 1 84 ? 6.426 15.259 19.446 1.00 94.50 84 HIS A O 1
ATOM 649 N N . GLY A 1 85 ? 8.435 14.787 18.581 1.00 96.69 85 GLY A N 1
ATOM 650 C CA . GLY A 1 85 ? 8.585 13.472 19.201 1.00 96.69 85 GLY A CA 1
ATOM 651 C C . GLY A 1 85 ? 7.990 12.345 18.341 1.00 96.69 85 GLY A C 1
ATOM 652 O O . GLY A 1 85 ? 7.516 12.594 17.233 1.00 96.69 85 GLY A O 1
ATOM 653 N N . PRO A 1 86 ? 8.035 11.084 18.809 1.00 97.81 86 PRO A N 1
ATOM 654 C CA . PRO A 1 86 ? 7.572 9.935 18.031 1.00 97.81 86 PRO A CA 1
ATOM 655 C C . PRO A 1 86 ? 6.096 10.055 17.647 1.00 97.81 86 PRO A C 1
ATOM 657 O O . PRO A 1 86 ? 5.248 10.213 18.532 1.00 97.81 86 PRO A O 1
ATOM 660 N N . TYR A 1 87 ? 5.764 9.885 16.364 1.00 97.50 87 TYR A N 1
ATOM 661 C CA . TYR A 1 87 ? 4.367 9.914 15.926 1.00 97.50 87 TYR A CA 1
ATOM 662 C C . TYR A 1 87 ? 3.526 8.817 16.588 1.00 97.50 87 TYR A C 1
ATOM 664 O O . TYR A 1 87 ? 2.358 9.045 16.856 1.00 97.50 87 TYR A O 1
ATOM 672 N N . ALA A 1 88 ? 4.112 7.676 16.968 1.00 97.56 88 ALA A N 1
ATOM 673 C CA . ALA A 1 88 ? 3.415 6.657 17.754 1.00 97.56 88 ALA A CA 1
ATOM 674 C C . ALA A 1 88 ? 2.904 7.189 19.105 1.00 97.56 88 ALA A C 1
ATOM 676 O O . ALA A 1 88 ? 1.814 6.831 19.539 1.00 97.56 88 ALA A O 1
ATOM 677 N N . THR A 1 89 ? 3.668 8.058 19.773 1.00 95.69 89 THR A N 1
ATOM 678 C CA . THR A 1 89 ? 3.234 8.703 21.023 1.00 95.69 89 THR A CA 1
ATOM 679 C C . THR A 1 89 ? 2.151 9.737 20.742 1.00 95.69 89 THR A C 1
ATOM 681 O O . THR A 1 89 ? 1.159 9.789 21.457 1.00 95.69 89 THR A O 1
ATOM 684 N N . ILE A 1 90 ? 2.326 10.532 19.683 1.00 93.69 90 ILE A N 1
ATOM 685 C CA . ILE A 1 90 ? 1.370 11.567 19.269 1.00 93.69 90 ILE A CA 1
ATOM 686 C C . ILE A 1 90 ? 0.032 10.941 18.851 1.00 93.69 90 ILE A C 1
ATOM 688 O O . ILE A 1 90 ? -1.020 11.491 19.156 1.00 93.69 90 ILE A O 1
ATOM 692 N N . PHE A 1 91 ? 0.066 9.807 18.152 1.00 93.81 91 PHE A N 1
ATOM 693 C CA . PHE A 1 91 ? -1.121 9.090 17.707 1.00 93.81 91 PHE A CA 1
ATOM 694 C C . PHE A 1 91 ? -1.866 8.488 18.892 1.00 93.81 91 PHE A C 1
ATOM 696 O O . PHE A 1 91 ? -3.082 8.573 18.914 1.00 93.81 91 PHE A O 1
ATOM 703 N N . LYS A 1 92 ? -1.155 7.914 19.875 1.00 93.81 92 LYS A N 1
ATOM 704 C CA . LYS A 1 92 ? -1.760 7.293 21.066 1.00 93.81 92 LYS A CA 1
ATOM 705 C C . LYS A 1 92 ? -2.243 8.310 22.108 1.00 93.81 92 LYS A C 1
ATOM 707 O O . LYS A 1 92 ? -3.167 8.006 22.851 1.00 93.81 92 LYS A O 1
ATOM 712 N N . ASP A 1 93 ? -1.670 9.514 22.165 1.00 88.50 93 ASP A N 1
ATOM 713 C CA . ASP A 1 93 ? -2.124 10.572 23.077 1.00 88.50 93 ASP A CA 1
ATOM 714 C C . ASP A 1 93 ? -3.420 11.234 22.580 1.00 88.50 93 ASP A C 1
ATOM 716 O O . ASP A 1 93 ? -3.397 12.192 21.808 1.00 88.50 93 ASP A O 1
ATOM 720 N N . GLN A 1 94 ? -4.560 10.766 23.086 1.00 75.19 94 GLN A N 1
ATOM 721 C CA . GLN A 1 94 ? -5.883 11.296 22.727 1.00 75.19 94 GLN A CA 1
ATOM 722 C C . GLN A 1 94 ? -6.282 12.584 23.458 1.00 75.19 94 GLN A C 1
ATOM 724 O O . GLN A 1 94 ? -7.405 13.068 23.303 1.00 75.19 94 GLN A O 1
ATOM 729 N N . THR A 1 95 ? -5.391 13.150 24.279 1.00 73.12 95 THR A N 1
ATOM 730 C CA . THR A 1 95 ? -5.670 14.360 25.072 1.00 73.12 95 THR A CA 1
ATOM 731 C C . THR A 1 95 ? -4.956 15.596 24.539 1.00 73.12 95 THR A C 1
ATOM 733 O O . THR A 1 95 ? -5.488 16.707 24.627 1.00 73.12 95 THR A O 1
ATOM 736 N N . ALA A 1 96 ? -3.754 15.417 23.993 1.00 74.62 96 ALA A N 1
ATOM 737 C CA . ALA A 1 96 ? -2.910 16.493 23.482 1.00 74.62 96 ALA A CA 1
ATOM 738 C C . ALA A 1 96 ? -2.159 16.128 22.188 1.00 74.62 96 ALA A C 1
ATOM 740 O O . ALA A 1 96 ? -1.381 16.952 21.700 1.00 74.62 96 ALA A O 1
ATOM 741 N N . GLY A 1 97 ? -2.374 14.926 21.645 1.00 78.12 97 GLY A N 1
ATOM 742 C CA . GLY A 1 97 ? -1.701 14.425 20.452 1.00 78.12 97 GLY A CA 1
ATOM 743 C C . GLY A 1 97 ? -2.359 14.841 19.133 1.00 78.12 97 GLY A C 1
ATOM 744 O O . GLY A 1 97 ? -2.953 15.917 19.014 1.00 78.12 97 GLY A O 1
ATOM 745 N N . ALA A 1 98 ? -2.214 13.992 18.110 1.00 79.12 98 ALA A N 1
ATOM 746 C CA . ALA A 1 98 ? -2.696 14.270 16.750 1.00 79.12 98 ALA A CA 1
ATOM 747 C C . ALA A 1 98 ? -4.226 14.376 16.693 1.00 79.12 98 ALA A C 1
ATOM 749 O O . ALA A 1 98 ? -4.769 15.171 15.920 1.00 79.12 98 ALA A O 1
ATOM 750 N N . TYR A 1 99 ? -4.910 13.622 17.551 1.00 86.25 99 TYR A N 1
ATOM 751 C CA . TYR A 1 99 ? -6.360 13.529 17.602 1.00 86.25 99 TYR A CA 1
ATOM 752 C C . TYR A 1 99 ? -6.865 14.012 18.961 1.00 86.25 99 TYR A C 1
ATOM 754 O O . TYR A 1 99 ? -6.218 13.855 19.990 1.00 86.25 99 TYR A O 1
ATOM 762 N N . GLN A 1 100 ? -8.014 14.688 18.947 1.00 85.06 100 GLN A N 1
ATOM 763 C CA . GLN A 1 100 ? -8.575 15.364 20.126 1.00 85.06 100 GLN A CA 1
ATOM 764 C C . GLN A 1 100 ? -9.535 14.466 20.925 1.00 85.06 100 GLN A C 1
ATOM 766 O O . GLN A 1 100 ? -10.202 14.951 21.839 1.00 85.06 100 GLN A O 1
ATOM 771 N N . SER A 1 101 ? -9.680 13.203 20.513 1.00 90.50 101 SER A N 1
ATOM 772 C CA . SER A 1 101 ? -10.443 12.164 21.205 1.00 90.50 101 SER A CA 1
ATOM 773 C C . SER A 1 101 ? -10.087 10.782 20.641 1.00 90.50 101 SER A C 1
ATOM 775 O O . SER A 1 101 ? -9.755 10.709 19.451 1.00 90.50 101 SER A O 1
ATOM 777 N N . PRO A 1 102 ? -10.260 9.702 21.423 1.00 91.69 102 PRO A N 1
ATOM 778 C CA . PRO A 1 102 ? -10.057 8.330 20.950 1.00 91.69 102 PRO A CA 1
ATOM 779 C C . PRO A 1 102 ? -10.952 7.993 19.754 1.00 91.69 102 PRO A C 1
ATOM 781 O O . PRO A 1 102 ? -10.511 7.386 18.779 1.00 91.69 102 PRO A O 1
ATOM 784 N N . LEU A 1 103 ? -12.193 8.494 19.762 1.00 95.25 103 LEU A N 1
ATOM 785 C CA . LEU A 1 103 ? -13.109 8.373 18.630 1.00 95.25 103 LEU A CA 1
ATOM 786 C C . LEU A 1 103 ? -12.527 8.973 17.346 1.00 95.25 103 LEU A C 1
ATOM 788 O O . LEU A 1 103 ? -12.653 8.368 16.288 1.00 95.25 103 LEU A O 1
ATOM 792 N N . SER A 1 104 ? -11.864 10.130 17.418 1.00 94.50 104 SER A N 1
ATOM 793 C CA . SER A 1 104 ? -11.258 10.756 16.236 1.00 94.50 104 SER A CA 1
ATOM 794 C C . SER A 1 104 ? -10.106 9.934 15.643 1.00 94.50 104 SER A C 1
ATOM 796 O O . SER A 1 104 ? -9.934 9.962 14.428 1.00 94.50 104 SER A O 1
ATOM 798 N N . CYS A 1 105 ? -9.357 9.178 16.453 1.00 93.94 105 CYS A N 1
ATOM 799 C CA . CYS A 1 105 ? -8.396 8.192 15.941 1.00 93.94 105 CYS A CA 1
ATOM 800 C C . CYS A 1 105 ? -9.091 7.085 15.158 1.00 93.94 105 CYS A C 1
ATOM 802 O O . CYS A 1 105 ? -8.673 6.742 14.054 1.00 93.94 105 CYS A O 1
ATOM 804 N N . ILE A 1 106 ? -10.172 6.539 15.715 1.00 97.25 106 ILE A N 1
ATOM 805 C CA . ILE A 1 106 ? -10.922 5.474 15.054 1.00 97.25 106 ILE A CA 1
ATOM 806 C C . ILE A 1 106 ? -11.598 5.985 13.772 1.00 97.25 106 ILE A C 1
ATOM 808 O O . ILE A 1 106 ? -11.610 5.276 12.766 1.00 97.25 106 ILE A O 1
ATOM 812 N N . GLU A 1 107 ? -12.102 7.225 13.764 1.00 96.81 107 GLU A N 1
ATOM 813 C CA . GLU A 1 107 ? -12.606 7.880 12.551 1.00 96.81 107 GLU A CA 1
ATOM 814 C C . GLU A 1 107 ? -11.529 7.935 11.459 1.00 96.81 107 GLU A C 1
ATOM 816 O O . GLU A 1 107 ? -11.829 7.609 10.313 1.00 96.81 107 GLU A O 1
ATOM 821 N N . GLU A 1 108 ? -10.289 8.295 11.807 1.00 95.69 108 GLU A N 1
ATOM 822 C CA . GLU A 1 108 ? -9.169 8.323 10.861 1.00 95.69 108 GLU A CA 1
ATOM 823 C C . GLU A 1 108 ? -8.835 6.923 10.326 1.00 95.69 108 GLU A C 1
ATOM 825 O O . GLU A 1 108 ? -8.698 6.741 9.117 1.00 95.69 108 GLU A O 1
ATOM 830 N N . MET A 1 109 ? -8.746 5.923 11.211 1.00 98.00 109 MET A N 1
ATOM 831 C CA . MET A 1 109 ? -8.475 4.532 10.828 1.00 98.00 109 MET A CA 1
ATOM 832 C C . MET A 1 109 ? -9.524 3.995 9.846 1.00 98.00 109 MET A C 1
ATOM 834 O O . MET A 1 109 ? -9.193 3.217 8.951 1.00 98.00 109 MET A O 1
ATOM 838 N N . ILE A 1 110 ? -10.791 4.393 10.005 1.00 98.56 110 ILE A N 1
ATOM 839 C CA . ILE A 1 110 ? -11.880 3.961 9.125 1.00 98.56 110 ILE A CA 1
ATOM 840 C C . ILE A 1 110 ? -11.899 4.761 7.825 1.00 98.56 110 ILE A C 1
ATOM 842 O O . ILE A 1 110 ? -11.967 4.154 6.764 1.00 98.56 110 ILE A O 1
ATOM 846 N N . GLU A 1 111 ? -11.892 6.094 7.893 1.00 96.56 111 GLU A N 1
ATOM 847 C CA . GLU A 1 111 ? -12.060 6.961 6.723 1.00 96.56 111 GLU A CA 1
ATOM 848 C C . GLU A 1 111 ? -10.762 7.064 5.923 1.00 96.56 111 GLU A C 1
ATOM 850 O O . GLU A 1 111 ? -10.663 6.473 4.852 1.00 96.56 111 GLU A O 1
ATOM 855 N N . SER A 1 112 ? -9.747 7.751 6.444 1.00 94.50 112 SER A N 1
ATOM 856 C CA . SER A 1 112 ? -8.476 7.944 5.732 1.00 94.50 112 SER A CA 1
ATOM 857 C C . SER A 1 112 ? -7.695 6.641 5.530 1.00 94.50 112 SER A C 1
ATOM 859 O O . SER A 1 112 ? -6.846 6.573 4.648 1.00 94.50 112 SER A O 1
ATOM 861 N N . GLY A 1 113 ? -7.961 5.623 6.353 1.00 97.38 113 GLY A N 1
ATOM 862 C CA . GLY A 1 113 ? -7.348 4.303 6.256 1.00 97.38 113 GLY A CA 1
ATOM 863 C C . GLY A 1 113 ? -8.166 3.309 5.430 1.00 97.38 113 GLY A C 1
ATOM 864 O O . GLY A 1 113 ? -8.086 3.261 4.204 1.00 97.38 113 GLY A O 1
ATOM 865 N N . MET A 1 114 ? -8.950 2.476 6.120 1.00 98.81 114 MET A N 1
ATOM 866 C CA . MET A 1 114 ? -9.602 1.294 5.543 1.00 98.81 114 MET A CA 1
ATOM 867 C C . MET A 1 114 ? -10.529 1.602 4.359 1.00 98.81 114 MET A C 1
ATOM 869 O O . MET A 1 114 ? -10.510 0.883 3.360 1.00 98.81 114 MET A O 1
ATOM 873 N N . TRP A 1 115 ? -11.361 2.643 4.467 1.00 98.75 115 TRP A N 1
ATOM 874 C CA . TRP A 1 115 ? -12.261 3.045 3.389 1.00 98.75 115 TRP A CA 1
ATOM 875 C C . TRP A 1 115 ? -11.480 3.534 2.176 1.00 98.75 115 TRP A C 1
ATOM 877 O O . TRP A 1 115 ? -11.783 3.094 1.066 1.00 98.75 115 TRP A O 1
ATOM 887 N N . ASN A 1 116 ? -10.501 4.421 2.390 1.00 98.38 116 ASN A N 1
ATOM 888 C CA . ASN A 1 116 ? -9.750 5.043 1.307 1.00 98.38 116 ASN A CA 1
ATOM 889 C C . ASN A 1 116 ? -9.127 3.980 0.399 1.00 98.38 116 ASN A C 1
ATOM 891 O O . ASN A 1 116 ? -9.374 3.995 -0.804 1.00 98.38 116 ASN A O 1
ATOM 895 N N . ILE A 1 117 ? -8.442 2.991 0.981 1.00 98.69 117 ILE A N 1
ATOM 896 C CA . ILE A 1 117 ? -7.794 1.947 0.185 1.00 98.69 117 ILE A CA 1
ATOM 897 C C . ILE A 1 117 ? -8.788 0.956 -0.446 1.00 98.69 117 ILE A C 1
ATOM 899 O O . ILE A 1 117 ? -8.599 0.535 -1.585 1.00 98.69 117 ILE A O 1
ATOM 903 N N . ALA A 1 118 ? -9.898 0.612 0.224 1.00 98.88 118 ALA A N 1
ATOM 904 C CA . ALA A 1 118 ? -10.948 -0.207 -0.399 1.00 98.88 118 ALA A CA 1
ATOM 905 C C . ALA A 1 118 ? -11.553 0.492 -1.628 1.00 98.88 118 ALA A C 1
ATOM 907 O O . ALA A 1 118 ? -11.788 -0.137 -2.664 1.00 98.88 118 ALA A O 1
ATOM 908 N N . ASN A 1 119 ? -11.795 1.800 -1.501 1.00 98.75 119 ASN A N 1
ATOM 909 C CA . ASN A 1 119 ? -12.299 2.645 -2.571 1.00 98.75 119 ASN A CA 1
ATOM 910 C C . ASN A 1 119 ? -11.273 2.780 -3.698 1.00 98.75 119 ASN A C 1
ATOM 912 O O . ASN A 1 119 ? -11.638 2.644 -4.856 1.00 98.75 119 ASN A O 1
ATOM 916 N N . GLU A 1 120 ? -10.004 3.015 -3.382 1.00 98.62 120 GLU A N 1
ATOM 917 C CA . GLU A 1 120 ? -8.933 3.152 -4.368 1.00 98.62 120 GLU A CA 1
ATOM 918 C C . GLU A 1 120 ? -8.735 1.872 -5.186 1.00 98.62 120 GLU A C 1
ATOM 920 O O . GLU A 1 120 ? -8.721 1.925 -6.417 1.00 98.62 120 GLU A O 1
ATOM 925 N N . VAL A 1 121 ? -8.690 0.705 -4.535 1.00 98.81 121 VAL A N 1
ATOM 926 C CA . VAL A 1 121 ? -8.596 -0.583 -5.236 1.00 98.81 121 VAL A CA 1
ATOM 927 C C . VAL A 1 121 ? -9.777 -0.769 -6.199 1.00 98.81 121 VAL A C 1
ATOM 929 O O . VAL A 1 121 ? -9.589 -1.126 -7.366 1.00 98.81 121 VAL A O 1
ATOM 932 N N . GLY A 1 122 ? -11.002 -0.509 -5.732 1.00 98.44 122 GLY A N 1
ATOM 933 C CA . GLY A 1 122 ? -12.221 -0.713 -6.516 1.00 98.44 122 GLY A CA 1
ATOM 934 C C . GLY A 1 122 ? -12.449 0.324 -7.620 1.00 98.44 122 GLY A C 1
ATOM 935 O O . GLY A 1 122 ? -12.796 -0.051 -8.740 1.00 98.44 122 GLY A O 1
ATOM 936 N N . ASP A 1 123 ? -12.278 1.611 -7.317 1.00 97.94 123 ASP A N 1
ATOM 937 C CA . ASP A 1 123 ? -12.677 2.747 -8.160 1.00 97.94 123 ASP A CA 1
ATOM 938 C C . ASP A 1 123 ? -11.536 3.320 -9.009 1.00 97.94 123 ASP A C 1
ATOM 940 O O . ASP A 1 123 ? -11.824 3.947 -10.027 1.00 97.94 123 ASP A O 1
ATOM 944 N N . ALA A 1 124 ? -10.275 3.058 -8.649 1.00 97.81 124 ALA A N 1
ATOM 945 C CA . ALA A 1 124 ? -9.100 3.512 -9.393 1.00 97.81 124 ALA A CA 1
ATOM 946 C C . ALA A 1 124 ? -8.267 2.330 -9.919 1.00 97.81 124 ALA A C 1
ATOM 948 O O . ALA A 1 124 ? -8.282 2.074 -11.126 1.00 97.81 124 ALA A O 1
ATOM 949 N N . LYS A 1 125 ? -7.611 1.547 -9.045 1.00 98.62 125 LYS A N 1
ATOM 950 C CA . LYS A 1 125 ? -6.605 0.539 -9.454 1.00 98.62 125 LYS A CA 1
ATOM 951 C C . LYS A 1 125 ? -7.160 -0.504 -10.435 1.00 98.62 125 LYS A C 1
ATOM 953 O O . LYS A 1 125 ? -6.486 -0.873 -11.397 1.00 98.62 125 LYS A O 1
ATOM 958 N N . ILE A 1 126 ? -8.411 -0.945 -10.253 1.00 98.75 126 ILE A N 1
ATOM 959 C CA . ILE A 1 126 ? -9.070 -1.887 -11.178 1.00 98.75 126 ILE A CA 1
ATOM 960 C C . ILE A 1 126 ? -9.957 -1.158 -12.207 1.00 98.75 126 ILE A C 1
ATOM 962 O O . ILE A 1 126 ? -9.931 -1.481 -13.403 1.00 98.75 126 ILE A O 1
ATOM 966 N N . LYS A 1 127 ? -10.740 -0.161 -11.776 1.00 98.44 127 LYS A N 1
ATOM 967 C CA . LYS A 1 127 ? -11.762 0.473 -12.623 1.00 98.44 127 LYS A CA 1
ATOM 968 C C . LYS A 1 127 ? -11.223 1.455 -13.652 1.00 98.44 127 LYS A C 1
ATOM 970 O O . LYS A 1 127 ? -11.804 1.519 -14.742 1.00 98.44 127 LYS A O 1
ATOM 975 N N . ASP A 1 128 ? -10.138 2.173 -13.388 1.00 98.31 128 ASP A N 1
ATOM 976 C CA . ASP A 1 128 ? -9.561 3.074 -14.389 1.00 98.31 128 ASP A CA 1
ATOM 977 C C . ASP A 1 128 ? -9.014 2.302 -15.601 1.00 98.31 128 ASP A C 1
ATOM 979 O O . ASP A 1 128 ? -9.417 2.620 -16.732 1.00 98.31 128 ASP A O 1
ATOM 983 N N . PRO A 1 129 ? -8.202 1.232 -15.427 1.00 98.12 129 PRO A N 1
ATOM 984 C CA . PRO A 1 129 ? -7.825 0.353 -16.532 1.00 98.12 129 PRO A CA 1
ATOM 985 C C . PRO A 1 129 ? -9.034 -0.237 -17.259 1.00 98.12 129 PRO A C 1
ATOM 987 O O . PRO A 1 129 ? -9.089 -0.189 -18.491 1.00 98.12 129 PRO A O 1
ATOM 990 N N . TYR A 1 130 ? -10.033 -0.736 -16.518 1.00 98.56 130 TYR A N 1
ATOM 991 C CA . TYR A 1 130 ? -11.264 -1.287 -17.091 1.00 98.56 130 TYR A CA 1
ATOM 992 C C . TYR A 1 130 ? -12.001 -0.271 -17.964 1.00 98.56 130 TYR A C 1
ATOM 994 O O . TYR A 1 130 ? -12.375 -0.569 -19.102 1.00 98.56 130 TYR A O 1
ATOM 1002 N N . THR A 1 131 ? -12.190 0.947 -17.463 1.00 98.38 131 THR A N 1
ATOM 1003 C CA . THR A 1 131 ? -12.933 2.006 -18.151 1.00 98.38 131 THR A CA 1
ATOM 1004 C C . THR A 1 131 ? -12.208 2.443 -19.419 1.00 98.38 131 THR A C 1
ATOM 1006 O O . THR A 1 131 ? -12.828 2.526 -20.484 1.00 98.38 131 THR A O 1
ATOM 1009 N N . LYS A 1 132 ? -10.886 2.650 -19.361 1.00 97.44 132 LYS A N 1
ATOM 1010 C CA . LYS A 1 132 ? -10.071 2.940 -20.553 1.00 97.44 132 LYS A CA 1
ATOM 1011 C C . LYS A 1 132 ? -10.168 1.805 -21.576 1.00 97.44 132 LYS A C 1
ATOM 1013 O O . LYS A 1 132 ? -10.549 2.031 -22.727 1.00 97.44 132 LYS A O 1
ATOM 1018 N N . TYR A 1 133 ? -9.954 0.566 -21.135 1.00 96.94 133 TYR A N 1
ATOM 1019 C CA . TYR A 1 133 ? -9.938 -0.603 -22.012 1.00 96.94 133 TYR A CA 1
ATOM 1020 C C . TYR A 1 133 ? -11.294 -0.856 -22.687 1.00 96.94 133 TYR A C 1
ATOM 1022 O O . TYR A 1 133 ? -11.362 -1.178 -23.877 1.00 96.94 133 TYR A O 1
ATOM 1030 N N . THR A 1 134 ? -12.400 -0.722 -21.956 1.00 97.50 134 THR A N 1
ATOM 1031 C CA . THR A 1 134 ? -13.753 -0.988 -22.475 1.00 97.50 134 THR A CA 1
ATOM 1032 C C . THR A 1 134 ? -14.337 0.178 -23.273 1.00 97.50 134 THR A C 1
ATOM 1034 O O . THR A 1 134 ? -15.148 -0.059 -24.169 1.00 97.50 134 THR A O 1
ATOM 1037 N N . SER A 1 135 ? -13.878 1.414 -23.043 1.00 97.56 135 SER A N 1
ATOM 1038 C CA . SER A 1 135 ? -14.266 2.593 -23.839 1.00 97.56 135 SER A CA 1
ATOM 1039 C C . SER A 1 135 ? -13.546 2.707 -25.190 1.00 97.56 135 SER A C 1
ATOM 1041 O O . SER A 1 135 ? -13.940 3.518 -26.029 1.00 97.56 135 SER A O 1
ATOM 1043 N N . GLY A 1 136 ? -12.542 1.861 -25.442 1.00 96.25 136 GLY A N 1
ATOM 1044 C CA . GLY A 1 136 ? -11.850 1.744 -26.728 1.00 96.25 136 GLY A CA 1
ATOM 1045 C C . GLY A 1 136 ? -10.369 2.114 -26.686 1.00 96.25 136 GLY A C 1
ATOM 1046 O O . GLY A 1 136 ? -9.646 1.759 -27.617 1.00 96.25 136 GLY A O 1
ATOM 1047 N N . ASP A 1 137 ? -9.896 2.738 -25.605 1.00 96.31 137 ASP A N 1
ATOM 1048 C CA . ASP A 1 137 ? -8.473 2.975 -25.356 1.00 96.31 137 ASP A CA 1
ATOM 1049 C C . ASP A 1 137 ? -7.817 1.714 -24.773 1.00 96.31 137 ASP A C 1
ATOM 1051 O O . ASP A 1 137 ? -7.518 1.598 -23.583 1.00 96.31 137 ASP A O 1
ATOM 1055 N N . LYS A 1 138 ? -7.662 0.706 -25.638 1.00 94.31 138 LYS A N 1
ATOM 1056 C CA . LYS A 1 138 ? -7.111 -0.602 -25.261 1.00 94.31 138 LYS A CA 1
ATOM 1057 C C . LYS A 1 138 ? -5.690 -0.476 -24.722 1.00 94.31 138 LYS A C 1
ATOM 1059 O O . LYS A 1 138 ? -5.372 -1.092 -23.714 1.00 94.31 138 LYS A O 1
ATOM 1064 N N . GLU A 1 139 ? -4.853 0.319 -25.378 1.00 93.00 139 GLU A N 1
ATOM 1065 C CA . GLU A 1 139 ? -3.455 0.505 -24.991 1.00 93.00 139 GLU A CA 1
ATOM 1066 C C . GLU A 1 139 ? -3.327 1.304 -23.690 1.00 93.00 139 GLU A C 1
ATOM 1068 O O . GLU A 1 139 ? -2.635 0.860 -22.774 1.00 93.00 139 GLU A O 1
ATOM 1073 N N . GLY A 1 140 ? -4.069 2.407 -23.545 1.00 92.56 140 GLY A N 1
ATOM 1074 C CA . GLY A 1 140 ? -4.093 3.168 -22.300 1.00 92.56 140 GLY A CA 1
ATOM 1075 C C . GLY A 1 140 ? -4.653 2.371 -21.123 1.00 92.56 140 GLY A C 1
ATOM 1076 O O . GLY A 1 140 ? -4.168 2.529 -20.008 1.00 92.56 140 GLY A O 1
ATOM 1077 N N . GLY A 1 141 ? -5.608 1.462 -21.353 1.00 93.88 141 GLY A N 1
ATOM 1078 C CA . GLY A 1 141 ? -6.060 0.511 -20.334 1.00 93.88 141 GLY A CA 1
ATOM 1079 C C . GLY A 1 141 ? -4.958 -0.461 -19.902 1.00 93.88 141 GLY A C 1
ATOM 1080 O O . GLY A 1 141 ? -4.749 -0.653 -18.710 1.00 93.88 141 GLY A O 1
ATOM 1081 N N . LEU A 1 142 ? -4.203 -1.023 -20.853 1.00 93.75 142 LEU A N 1
ATOM 1082 C CA . LEU A 1 142 ? -3.097 -1.945 -20.563 1.00 93.75 142 LEU A CA 1
ATOM 1083 C C . LEU A 1 142 ? -1.959 -1.296 -19.764 1.00 93.75 142 LEU A C 1
ATOM 1085 O O . LEU A 1 142 ? -1.343 -1.975 -18.946 1.00 93.75 142 LEU A O 1
ATOM 1089 N N . TYR A 1 143 ? -1.643 -0.025 -20.023 1.00 91.94 143 TYR A N 1
ATOM 1090 C CA . TYR A 1 143 ? -0.554 0.687 -19.339 1.00 91.94 143 TYR A CA 1
ATOM 1091 C C . TYR A 1 143 ? -0.992 1.440 -18.081 1.00 91.94 143 TYR A C 1
ATOM 1093 O O . TYR A 1 143 ? -0.132 1.920 -17.352 1.00 91.94 143 TYR A O 1
ATOM 1101 N N . ALA A 1 144 ? -2.296 1.530 -17.809 1.00 95.38 144 ALA A N 1
ATOM 1102 C CA . ALA A 1 144 ? -2.816 2.123 -16.577 1.00 95.38 144 ALA A CA 1
ATOM 1103 C C . ALA A 1 144 ? -2.797 1.160 -15.379 1.00 95.38 144 ALA A C 1
ATOM 1105 O O . ALA A 1 144 ? -2.968 1.611 -14.253 1.00 95.38 144 ALA A O 1
ATOM 1106 N N . VAL A 1 145 ? -2.617 -0.145 -15.604 1.00 98.00 145 VAL A N 1
ATOM 1107 C CA . VAL A 1 145 ? -2.627 -1.156 -14.536 1.00 98.00 145 VAL A CA 1
ATOM 1108 C C . VAL A 1 145 ? -1.383 -1.016 -13.661 1.00 98.00 145 VAL A C 1
ATOM 1110 O O . VAL A 1 145 ? -0.294 -1.321 -14.121 1.00 98.00 145 VAL A O 1
ATOM 1113 N N . GLU A 1 146 ? -1.527 -0.602 -12.409 1.00 98.12 146 GLU A N 1
ATOM 1114 C CA . GLU A 1 146 ? -0.426 -0.554 -11.432 1.00 98.12 146 GLU A CA 1
ATOM 1115 C C . GLU A 1 146 ? 0.215 -1.938 -11.231 1.00 98.12 146 GLU A C 1
ATOM 1117 O O . GLU A 1 146 ? -0.474 -2.959 -11.310 1.00 98.12 146 GLU A O 1
ATOM 1122 N N . SER A 1 147 ? 1.533 -2.001 -11.014 1.00 98.31 147 SER A N 1
ATOM 1123 C CA . SER A 1 147 ? 2.285 -3.258 -10.816 1.00 98.31 147 SER A CA 1
ATOM 1124 C C . SER A 1 147 ? 2.264 -4.240 -12.003 1.00 98.31 147 SER A C 1
ATOM 1126 O O . SER A 1 147 ? 2.419 -5.460 -11.855 1.00 98.31 147 SER A O 1
ATOM 1128 N N . TRP A 1 148 ? 2.046 -3.743 -13.229 1.00 97.69 148 TRP A N 1
ATOM 1129 C CA . TRP A 1 148 ? 1.968 -4.615 -14.403 1.00 97.69 148 TRP A CA 1
ATOM 1130 C C . TRP A 1 148 ? 3.317 -5.073 -14.955 1.00 97.69 148 TRP A C 1
ATOM 1132 O O . TRP A 1 148 ? 3.348 -6.087 -15.654 1.00 97.69 148 TRP A O 1
ATOM 1142 N N . TYR A 1 149 ? 4.425 -4.373 -14.693 1.00 97.25 149 TYR A N 1
ATOM 1143 C CA . TYR A 1 149 ? 5.724 -4.770 -15.252 1.00 97.25 149 TYR A CA 1
ATOM 1144 C C . TYR A 1 149 ? 6.160 -6.135 -14.714 1.00 97.25 149 TYR A C 1
ATOM 1146 O O . TYR A 1 149 ? 6.725 -6.936 -15.461 1.00 97.25 149 TYR A O 1
ATOM 1154 N N . SER A 1 150 ? 5.838 -6.409 -13.450 1.00 98.19 150 SER A N 1
ATOM 1155 C CA . SER A 1 150 ? 6.085 -7.657 -12.724 1.00 98.19 150 SER A CA 1
ATOM 1156 C C . SER A 1 150 ? 4.903 -8.637 -12.740 1.00 98.19 150 SER A C 1
ATOM 1158 O O . SER A 1 150 ? 5.030 -9.745 -12.225 1.00 98.19 150 SER A O 1
ATOM 1160 N N . TRP A 1 151 ? 3.776 -8.280 -13.377 1.00 98.06 151 TRP A N 1
ATOM 1161 C CA . TRP A 1 151 ? 2.506 -9.023 -13.301 1.00 98.06 151 TRP A CA 1
ATOM 1162 C C . TRP A 1 151 ? 2.016 -9.226 -11.852 1.00 98.06 151 TRP A C 1
ATOM 1164 O O . TRP A 1 151 ? 1.381 -10.233 -11.547 1.00 98.06 151 TRP A O 1
ATOM 1174 N N . HIS A 1 152 ? 2.272 -8.264 -10.969 1.00 98.25 152 HIS A N 1
ATOM 1175 C CA . HIS A 1 152 ? 2.007 -8.369 -9.529 1.00 98.25 152 HIS A CA 1
ATOM 1176 C C . HIS A 1 152 ? 0.684 -7.718 -9.085 1.00 98.25 152 HIS A C 1
ATOM 1178 O O . HIS A 1 152 ? 0.247 -7.923 -7.962 1.00 98.25 152 HIS A O 1
ATOM 1184 N N . SER A 1 153 ? -0.030 -7.018 -9.975 1.00 98.62 153 SER A N 1
ATOM 1185 C CA . SER A 1 153 ? -1.255 -6.252 -9.662 1.00 98.62 153 SER A CA 1
ATOM 1186 C C . SER A 1 153 ? -2.302 -6.990 -8.814 1.00 98.62 153 SER A C 1
ATOM 1188 O O . SER A 1 153 ? -2.903 -6.407 -7.924 1.00 98.62 153 SER A O 1
ATOM 1190 N N . ARG A 1 154 ? -2.556 -8.281 -9.074 1.00 98.38 154 ARG A N 1
ATOM 1191 C CA . ARG A 1 154 ? -3.530 -9.054 -8.278 1.00 98.38 154 ARG A CA 1
ATOM 1192 C C . ARG A 1 154 ? -3.084 -9.193 -6.828 1.00 98.38 154 ARG A C 1
ATOM 1194 O O . ARG A 1 154 ? -3.903 -9.072 -5.922 1.00 98.38 154 ARG A O 1
ATOM 1201 N N . ASP A 1 155 ? -1.810 -9.480 -6.624 1.00 98.31 155 ASP A N 1
ATOM 1202 C CA . ASP A 1 155 ? -1.250 -9.772 -5.311 1.00 98.31 155 ASP A CA 1
ATOM 1203 C C . ASP A 1 155 ? -1.085 -8.481 -4.513 1.00 98.31 155 ASP A C 1
ATOM 1205 O O . ASP A 1 155 ? -1.477 -8.441 -3.350 1.00 98.31 155 ASP A O 1
ATOM 1209 N N . ASP A 1 156 ? -0.656 -7.419 -5.191 1.00 98.69 156 ASP A N 1
ATOM 1210 C CA . ASP A 1 156 ? -0.642 -6.040 -4.710 1.00 98.69 156 ASP A CA 1
ATOM 1211 C C . ASP A 1 156 ? -2.000 -5.622 -4.124 1.00 98.69 156 ASP A C 1
ATOM 1213 O O . ASP A 1 156 ? -2.158 -5.437 -2.914 1.00 98.69 156 ASP A O 1
ATOM 1217 N N . TYR A 1 157 ? -3.048 -5.637 -4.952 1.00 98.75 157 TYR A N 1
ATOM 1218 C CA . TYR A 1 157 ? -4.372 -5.180 -4.528 1.00 98.75 157 TYR A CA 1
ATOM 1219 C C . TYR A 1 157 ? -4.969 -6.095 -3.450 1.00 98.75 157 TYR A C 1
ATOM 1221 O O . TYR A 1 157 ? -5.757 -5.663 -2.610 1.00 98.75 157 TYR A O 1
ATOM 1229 N N . THR A 1 158 ? -4.585 -7.374 -3.431 1.00 98.69 158 THR A N 1
ATOM 1230 C CA . THR A 1 158 ? -4.987 -8.301 -2.364 1.00 98.69 158 THR A CA 1
ATOM 1231 C C . THR A 1 158 ? -4.284 -7.968 -1.046 1.00 98.69 158 THR A C 1
ATOM 1233 O O . THR A 1 158 ? -4.925 -7.990 0.006 1.00 98.69 158 THR A O 1
ATOM 1236 N N . ASN A 1 159 ? -2.997 -7.610 -1.080 1.00 98.69 159 ASN A N 1
ATOM 1237 C CA . ASN A 1 159 ? -2.259 -7.130 0.087 1.00 98.69 159 ASN A CA 1
ATOM 1238 C C . ASN A 1 159 ? -2.848 -5.822 0.632 1.00 98.69 159 ASN A C 1
ATOM 1240 O O . ASN A 1 159 ? -2.954 -5.687 1.853 1.00 98.69 159 ASN A O 1
ATOM 1244 N N . ASN A 1 160 ? -3.338 -4.931 -0.234 1.00 98.88 160 ASN A N 1
ATOM 1245 C CA . ASN A 1 160 ? -4.081 -3.739 0.183 1.00 98.88 160 ASN A CA 1
ATOM 1246 C C . ASN A 1 160 ? -5.339 -4.103 0.996 1.00 98.88 160 ASN A C 1
ATOM 1248 O O . ASN A 1 160 ? -5.562 -3.571 2.085 1.00 98.88 160 ASN A O 1
ATOM 1252 N N . ILE A 1 161 ? -6.130 -5.087 0.545 1.00 98.69 161 ILE A N 1
ATOM 1253 C CA . ILE A 1 161 ? -7.285 -5.588 1.315 1.00 98.69 161 ILE A CA 1
ATOM 1254 C C . ILE A 1 161 ? -6.847 -6.277 2.618 1.00 98.69 161 ILE A C 1
ATOM 1256 O O . ILE A 1 161 ? -7.506 -6.145 3.652 1.00 98.69 161 ILE A O 1
ATOM 1260 N N . PHE A 1 162 ? -5.712 -6.973 2.629 1.00 97.94 162 PHE A N 1
ATOM 1261 C CA . PHE A 1 162 ? -5.159 -7.522 3.869 1.00 97.94 162 PHE A CA 1
ATOM 1262 C C . PHE A 1 162 ? -4.625 -6.453 4.825 1.00 97.94 162 PHE A C 1
ATOM 1264 O O . PHE A 1 162 ? -4.626 -6.697 6.032 1.00 97.94 162 PHE A O 1
ATOM 1271 N N . SER A 1 163 ? -4.257 -5.264 4.341 1.00 98.69 163 SER A N 1
ATOM 1272 C CA . SER A 1 163 ? -4.003 -4.103 5.198 1.00 98.69 163 SER A CA 1
ATOM 1273 C C . SER A 1 163 ? -5.260 -3.729 5.991 1.00 98.69 163 SER A C 1
ATOM 1275 O O . SER A 1 163 ? -5.195 -3.587 7.212 1.00 98.69 163 SER A O 1
ATOM 1277 N N . ILE A 1 164 ? -6.433 -3.701 5.336 1.00 98.81 164 ILE A N 1
ATOM 1278 C CA . ILE A 1 164 ? -7.732 -3.467 5.997 1.00 98.81 164 ILE A CA 1
ATOM 1279 C C . ILE A 1 164 ? -7.987 -4.529 7.066 1.00 98.81 164 ILE A C 1
ATOM 1281 O O . ILE A 1 164 ? -8.328 -4.192 8.199 1.00 98.81 164 ILE A O 1
ATOM 1285 N N . ARG A 1 165 ? -7.790 -5.811 6.730 1.00 97.81 165 ARG A N 1
ATOM 1286 C CA . ARG A 1 165 ? -7.943 -6.915 7.690 1.00 97.81 165 ARG A CA 1
ATOM 1287 C C . ARG A 1 165 ? -7.057 -6.707 8.916 1.00 97.81 165 ARG A C 1
ATOM 1289 O O . ARG A 1 165 ? -7.544 -6.805 10.038 1.00 97.81 165 ARG A O 1
ATOM 1296 N N . ASN A 1 166 ? -5.776 -6.409 8.707 1.00 97.88 166 ASN A N 1
ATOM 1297 C CA . ASN A 1 166 ? -4.816 -6.247 9.794 1.00 97.88 166 ASN A CA 1
ATOM 1298 C C . ASN A 1 166 ? -5.201 -5.078 10.715 1.00 97.88 166 ASN A C 1
ATOM 1300 O O . ASN A 1 166 ? -5.180 -5.222 11.939 1.00 97.88 166 ASN A O 1
ATOM 1304 N N . THR A 1 167 ? -5.630 -3.952 10.135 1.00 98.50 167 THR A N 1
ATOM 1305 C CA . THR A 1 167 ? -6.165 -2.798 10.872 1.00 98.50 167 THR A CA 1
ATOM 1306 C C . THR A 1 167 ? -7.422 -3.169 11.661 1.00 98.50 167 THR A C 1
ATOM 1308 O O . THR A 1 167 ? -7.507 -2.887 12.856 1.00 98.50 167 THR A O 1
ATOM 1311 N N . TYR A 1 168 ? -8.378 -3.858 11.034 1.00 98.44 168 TYR A N 1
ATOM 1312 C CA . TYR A 1 168 ? -9.647 -4.233 11.660 1.00 98.44 168 TYR A CA 1
ATOM 1313 C C . TYR A 1 168 ? -9.484 -5.260 12.793 1.00 98.44 168 TYR A C 1
ATOM 1315 O O . TYR A 1 168 ? -10.172 -5.182 13.815 1.00 98.44 168 TYR A O 1
ATOM 1323 N N . TYR A 1 169 ? -8.546 -6.200 12.637 1.00 97.81 169 TYR A N 1
ATOM 1324 C CA . TYR A 1 169 ? -8.220 -7.233 13.627 1.00 97.81 169 TYR A CA 1
ATOM 1325 C C . TYR A 1 169 ? -7.227 -6.768 14.692 1.00 97.81 169 TYR A C 1
ATOM 1327 O O . TYR A 1 169 ? -7.019 -7.486 15.671 1.00 97.81 169 TYR A O 1
ATOM 1335 N N . GLY A 1 170 ? -6.610 -5.595 14.521 1.00 97.88 170 GLY A N 1
ATOM 1336 C CA . GLY A 1 170 ? -5.584 -5.078 15.425 1.00 97.88 170 GLY A CA 1
ATOM 1337 C C . GLY A 1 170 ? -4.329 -5.955 15.476 1.00 97.88 170 GLY A C 1
ATOM 1338 O O . GLY A 1 170 ? -3.679 -6.030 16.520 1.00 97.88 170 GLY A O 1
ATOM 1339 N N . ARG A 1 171 ? -4.000 -6.671 14.393 1.00 95.25 171 ARG A N 1
ATOM 1340 C CA . ARG A 1 171 ? -2.847 -7.584 14.345 1.00 95.25 171 ARG A CA 1
ATOM 1341 C C . ARG A 1 171 ? -2.317 -7.794 12.926 1.00 95.25 171 ARG A C 1
ATOM 1343 O O . ARG A 1 171 ? -3.044 -7.600 11.960 1.00 95.25 171 ARG A O 1
ATOM 1350 N N . ILE A 1 172 ? -1.082 -8.279 12.795 1.00 93.31 172 ILE A N 1
ATOM 1351 C CA . ILE A 1 172 ? -0.555 -8.763 11.508 1.00 93.31 172 ILE A CA 1
ATOM 1352 C C . ILE A 1 172 ? -0.842 -10.260 11.368 1.00 93.31 172 ILE A C 1
ATOM 1354 O O . ILE A 1 172 ? -0.126 -11.082 11.936 1.00 93.31 172 ILE A O 1
ATOM 1358 N N . ASP A 1 173 ? -1.907 -10.568 10.633 1.00 83.94 173 ASP A N 1
ATOM 1359 C CA . ASP A 1 173 ? -1.974 -11.585 9.578 1.00 83.94 173 ASP A CA 1
ATOM 1360 C C . ASP A 1 173 ? -0.783 -12.503 9.228 1.00 83.94 173 ASP A C 1
ATOM 1362 O O . ASP A 1 173 ? 0.088 -12.018 8.506 1.00 83.94 173 ASP A O 1
ATOM 1366 N N . ASP A 1 174 ? -0.739 -13.797 9.572 1.00 80.00 174 ASP A N 1
ATOM 1367 C CA . ASP A 1 174 ? 0.183 -14.741 8.896 1.00 80.00 174 ASP A CA 1
ATOM 1368 C C . ASP A 1 174 ? -0.467 -15.428 7.680 1.00 80.00 174 ASP A C 1
ATOM 1370 O O . ASP A 1 174 ? 0.198 -16.119 6.903 1.00 80.00 174 ASP A O 1
ATOM 1374 N N . ASN A 1 175 ? -1.776 -15.263 7.484 1.00 80.88 175 ASN A N 1
ATOM 1375 C CA . ASN A 1 175 ? -2.450 -15.618 6.248 1.00 80.88 175 ASN A CA 1
ATOM 1376 C C . ASN A 1 175 ? -2.220 -14.541 5.185 1.00 80.88 175 ASN A C 1
ATOM 1378 O O . ASN A 1 175 ? -2.794 -13.452 5.242 1.00 80.88 175 ASN A O 1
ATOM 1382 N N . ASP A 1 176 ? -1.363 -14.848 4.215 1.00 83.69 176 ASP A N 1
ATOM 1383 C CA . ASP A 1 176 ? -0.958 -13.956 3.132 1.00 83.69 176 ASP A CA 1
ATOM 1384 C C . ASP A 1 176 ? -1.552 -14.370 1.774 1.00 83.69 176 ASP A C 1
ATOM 1386 O O . ASP A 1 176 ? -2.329 -15.324 1.659 1.00 83.69 176 ASP A O 1
ATOM 1390 N N . VAL A 1 177 ? -1.183 -13.627 0.727 1.00 84.25 177 VAL A N 1
ATOM 1391 C CA . VAL A 1 177 ? -1.656 -13.859 -0.644 1.00 84.25 177 VAL A CA 1
ATOM 1392 C C . VAL A 1 177 ? -1.289 -15.254 -1.143 1.00 84.25 177 VAL A C 1
ATOM 1394 O O . VAL A 1 177 ? -2.093 -15.882 -1.826 1.00 84.25 177 VAL A O 1
ATOM 1397 N N . SER A 1 178 ? -0.138 -15.800 -0.738 1.00 84.19 178 SER A N 1
ATOM 1398 C CA . SER A 1 178 ? 0.320 -17.117 -1.195 1.00 84.19 178 SER A CA 1
ATOM 1399 C C . SER A 1 178 ? -0.609 -18.260 -0.771 1.00 84.19 178 SER A C 1
ATOM 1401 O O . SER A 1 178 ? -0.651 -19.301 -1.428 1.00 84.19 178 SER A O 1
ATOM 1403 N N . LYS A 1 179 ? -1.379 -18.077 0.312 1.00 79.25 179 LYS A N 1
ATOM 1404 C CA . LYS A 1 179 ? -2.363 -19.067 0.761 1.00 79.25 179 LYS A CA 1
ATOM 1405 C C . LYS A 1 179 ? -3.624 -19.067 -0.110 1.00 79.25 179 LYS A C 1
ATOM 1407 O O . LYS A 1 179 ? -4.202 -20.138 -0.292 1.00 79.25 179 LYS A O 1
ATOM 1412 N N . VAL A 1 180 ? -4.045 -17.918 -0.653 1.00 77.12 180 VAL A N 1
ATOM 1413 C CA . VAL A 1 180 ? -5.242 -17.797 -1.516 1.00 77.12 180 VAL A CA 1
ATOM 1414 C C . VAL A 1 180 ? -4.945 -17.943 -3.007 1.00 77.12 180 VAL A C 1
ATOM 1416 O O . VAL A 1 180 ? -5.785 -18.497 -3.727 1.00 77.12 180 VAL A O 1
ATOM 1419 N N . ASP A 1 181 ? -3.779 -17.496 -3.476 1.00 80.88 181 ASP A N 1
ATOM 1420 C CA . ASP A 1 181 ? -3.416 -17.567 -4.891 1.00 80.88 181 ASP A CA 1
ATOM 1421 C C . ASP A 1 181 ? -3.375 -19.020 -5.387 1.00 80.88 181 ASP A C 1
ATOM 1423 O O . ASP A 1 181 ? -2.861 -19.932 -4.736 1.00 80.88 181 ASP A O 1
ATOM 1427 N N . GLY A 1 182 ? -4.018 -19.269 -6.528 1.00 74.19 182 GLY A N 1
ATOM 1428 C CA . GLY A 1 182 ? -4.170 -20.612 -7.095 1.00 74.19 182 GLY A CA 1
ATOM 1429 C C . GLY A 1 182 ? -4.984 -21.610 -6.250 1.00 74.19 182 GLY A C 1
ATOM 1430 O O . GLY A 1 182 ? -5.177 -22.745 -6.691 1.00 74.19 182 GLY A O 1
ATOM 1431 N N . ASN A 1 183 ? -5.495 -21.217 -5.075 1.00 80.31 183 ASN A N 1
ATOM 1432 C CA . ASN A 1 183 ? -6.192 -22.095 -4.125 1.00 80.31 183 ASN A CA 1
ATOM 1433 C C . ASN A 1 183 ? -7.546 -21.536 -3.641 1.00 80.31 183 ASN A C 1
ATOM 1435 O O . ASN A 1 183 ? -8.028 -21.842 -2.550 1.00 80.31 183 ASN A O 1
ATOM 1439 N N . LEU A 1 184 ? -8.211 -20.752 -4.488 1.00 76.69 184 LEU A N 1
ATOM 1440 C CA . LEU A 1 184 ? -9.485 -20.078 -4.196 1.00 76.69 184 LEU A CA 1
ATOM 1441 C C . LEU A 1 184 ? -10.606 -20.995 -3.676 1.00 76.69 184 LEU A C 1
ATOM 1443 O O . LEU A 1 184 ? -11.515 -20.537 -2.981 1.00 76.69 184 LEU A O 1
ATOM 1447 N N . SER A 1 185 ? -10.583 -22.283 -4.027 1.00 83.69 185 SER A N 1
ATOM 1448 C CA . SER A 1 185 ? -11.590 -23.257 -3.593 1.00 83.69 185 SER A CA 1
ATOM 1449 C C . SER A 1 185 ? -11.353 -23.833 -2.194 1.00 83.69 185 SER A C 1
ATOM 1451 O O . SER A 1 185 ? -12.246 -24.502 -1.681 1.00 83.69 185 SER A O 1
ATOM 1453 N N . ALA A 1 186 ? -10.177 -23.630 -1.587 1.00 84.25 186 ALA A N 1
ATOM 1454 C CA . ALA A 1 186 ? -9.891 -24.148 -0.245 1.00 84.25 186 ALA A CA 1
ATOM 1455 C C . ALA A 1 186 ? -10.646 -23.407 0.863 1.00 84.25 186 ALA A C 1
ATOM 1457 O O . ALA A 1 186 ? -10.869 -23.979 1.926 1.00 84.25 186 ALA A O 1
ATOM 1458 N N . PHE A 1 187 ? -11.075 -22.174 0.595 1.00 85.25 187 PHE A N 1
ATOM 1459 C CA . PHE A 1 187 ? -11.672 -21.288 1.585 1.00 85.25 187 PHE A CA 1
ATOM 1460 C C . PHE A 1 187 ? -13.051 -20.837 1.103 1.00 85.25 187 PHE A C 1
ATOM 1462 O O . PHE A 1 187 ? -13.169 -20.088 0.128 1.00 85.25 187 PHE A O 1
ATOM 1469 N N . ASN A 1 188 ? -14.118 -21.313 1.745 1.00 85.88 188 ASN A N 1
ATOM 1470 C CA . ASN A 1 188 ? -15.487 -20.912 1.407 1.00 85.88 188 ASN A CA 1
ATOM 1471 C C . ASN A 1 188 ? -15.883 -19.619 2.118 1.00 85.88 188 ASN A C 1
ATOM 1473 O O . ASN A 1 188 ? -16.705 -18.869 1.598 1.00 85.88 188 ASN A O 1
ATOM 1477 N N . SER A 1 189 ? -15.289 -19.363 3.279 1.00 89.00 189 SER A N 1
ATOM 1478 C CA . SER A 1 189 ? -15.516 -18.172 4.090 1.00 89.00 189 SER A CA 1
ATOM 1479 C C . SER A 1 189 ? -14.226 -17.716 4.761 1.00 89.00 189 SER A C 1
ATOM 1481 O O . SER A 1 189 ? -13.253 -18.470 4.811 1.00 89.00 189 SER A O 1
ATOM 1483 N N . TYR A 1 190 ? -14.246 -16.513 5.336 1.00 89.44 190 TYR A N 1
ATOM 1484 C CA . TYR A 1 190 ? -13.122 -16.016 6.126 1.00 89.44 190 TYR A CA 1
ATOM 1485 C C . TYR A 1 190 ? -12.805 -16.945 7.312 1.00 89.44 190 TYR A C 1
ATOM 1487 O O . TYR A 1 190 ? -11.650 -17.068 7.678 1.00 89.44 190 TYR A O 1
ATOM 1495 N N . LYS A 1 191 ? -13.792 -17.678 7.855 1.00 90.00 191 LYS A N 1
ATOM 1496 C CA . LYS A 1 191 ? -13.605 -18.651 8.952 1.00 90.00 191 LYS A CA 1
ATOM 1497 C C . LYS A 1 191 ? -12.782 -19.878 8.563 1.00 90.00 191 LYS A C 1
ATOM 1499 O O . LYS A 1 191 ? -12.3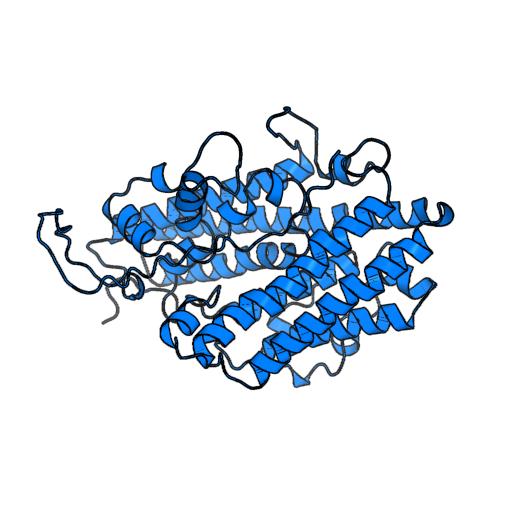11 -20.595 9.436 1.00 90.00 191 LYS A O 1
ATOM 1504 N N . ASP A 1 192 ? -12.665 -20.158 7.265 1.00 86.88 192 ASP A N 1
ATOM 1505 C CA . ASP A 1 192 ? -11.790 -21.224 6.776 1.00 86.88 192 ASP A CA 1
ATOM 1506 C C . ASP A 1 192 ? -10.347 -20.722 6.601 1.00 86.88 192 ASP A C 1
ATOM 1508 O O . ASP A 1 192 ? -9.432 -21.535 6.475 1.00 86.88 192 ASP A O 1
ATOM 1512 N N . PHE A 1 193 ? -10.171 -19.399 6.507 1.00 84.94 193 PHE A N 1
ATOM 1513 C CA . PHE A 1 193 ? -8.923 -18.735 6.145 1.00 84.94 193 PHE A CA 1
ATOM 1514 C C . PHE A 1 193 ? -8.210 -18.134 7.357 1.00 84.94 193 PHE A C 1
ATOM 1516 O O . PHE A 1 193 ? -7.031 -18.406 7.545 1.00 84.94 193 PHE A O 1
ATOM 1523 N N . ASP A 1 194 ? -8.927 -17.358 8.167 1.00 83.00 194 ASP A N 1
ATOM 1524 C CA . ASP A 1 194 ? -8.442 -16.750 9.402 1.00 83.00 194 ASP A CA 1
ATOM 1525 C C . ASP A 1 194 ? -8.788 -17.663 10.597 1.00 83.00 194 ASP A C 1
ATOM 1527 O O . ASP A 1 194 ? -9.915 -18.162 10.705 1.00 83.00 194 ASP A O 1
ATOM 1531 N N . ASP A 1 195 ? -7.854 -17.851 11.533 1.00 77.50 195 ASP A N 1
ATOM 1532 C CA . ASP A 1 195 ? -8.106 -18.647 12.738 1.00 77.50 195 ASP A CA 1
ATOM 1533 C C . ASP A 1 195 ? -8.941 -17.843 13.764 1.00 77.50 195 ASP A C 1
ATOM 1535 O O . ASP A 1 195 ? -8.646 -16.690 14.077 1.00 77.50 195 ASP A O 1
ATOM 1539 N N . GLU A 1 196 ? -9.979 -18.448 14.368 1.00 63.50 196 GLU A N 1
ATOM 1540 C CA . GLU A 1 196 ? -10.883 -17.768 15.332 1.00 63.50 196 GLU A CA 1
ATOM 1541 C C . GLU A 1 196 ? -10.164 -17.150 16.556 1.00 63.50 196 GLU A C 1
ATOM 1543 O O . GLU A 1 196 ? -10.719 -16.281 17.235 1.00 63.50 196 GLU A O 1
ATOM 1548 N N . GLY A 1 197 ? -8.944 -17.606 16.861 1.00 64.88 197 GLY A N 1
ATOM 1549 C CA . GLY A 1 197 ? -8.107 -17.107 17.956 1.00 64.88 197 GLY A CA 1
ATOM 1550 C C . GLY A 1 197 ? -7.196 -15.928 17.597 1.00 64.88 197 GLY A C 1
ATOM 1551 O O . GLY A 1 197 ? -6.548 -15.402 18.500 1.00 64.88 197 GLY A O 1
ATOM 1552 N N . ASP A 1 198 ? -7.157 -15.513 16.328 1.00 80.38 198 ASP A N 1
ATOM 1553 C CA . ASP A 1 198 ? -6.143 -14.581 15.816 1.00 80.38 198 ASP A CA 1
ATOM 1554 C C . ASP A 1 198 ? -6.558 -13.105 15.857 1.00 80.38 198 ASP A C 1
ATOM 1556 O O . ASP A 1 198 ? -5.738 -12.225 15.612 1.00 80.38 198 ASP A O 1
ATOM 1560 N N . ILE A 1 199 ? -7.803 -12.795 16.219 1.00 93.31 199 ILE A N 1
ATOM 1561 C CA . ILE A 1 199 ? -8.274 -11.409 16.351 1.00 93.31 199 ILE A CA 1
ATOM 1562 C C . ILE A 1 199 ? -7.853 -10.849 17.717 1.00 93.31 199 ILE A C 1
ATOM 1564 O O . ILE A 1 199 ? -8.220 -11.412 18.754 1.00 93.31 199 ILE A O 1
ATOM 1568 N N . ALA A 1 200 ? -7.129 -9.723 17.730 1.00 96.12 200 ALA A N 1
ATOM 1569 C CA . ALA A 1 200 ? -6.655 -9.101 18.964 1.00 96.12 200 ALA A CA 1
ATOM 1570 C C . ALA A 1 200 ? -7.823 -8.655 19.857 1.00 96.12 200 ALA A C 1
ATOM 1572 O O . ALA A 1 200 ? -8.853 -8.195 19.363 1.00 96.12 200 ALA A O 1
ATOM 1573 N N . GLU A 1 201 ? -7.648 -8.763 21.178 1.00 96.31 201 GLU A N 1
ATOM 1574 C CA . GLU A 1 201 ? -8.688 -8.405 22.156 1.00 96.31 201 GLU A CA 1
ATOM 1575 C C . GLU A 1 201 ? -9.106 -6.933 22.035 1.00 96.31 201 GLU A C 1
ATOM 1577 O O . GLU A 1 201 ? -10.293 -6.621 22.021 1.00 96.31 201 GLU A O 1
ATOM 1582 N N . HIS A 1 202 ? -8.132 -6.038 21.866 1.00 98.00 202 HIS A N 1
ATOM 1583 C CA . HIS A 1 202 ? -8.358 -4.609 21.662 1.00 98.00 202 HIS A CA 1
ATOM 1584 C C . HIS A 1 202 ? -8.383 -4.284 20.166 1.00 98.00 202 HIS A C 1
ATOM 1586 O O . HIS A 1 202 ? -7.450 -3.708 19.618 1.00 98.00 202 HIS A O 1
ATOM 1592 N N . SER A 1 203 ? -9.445 -4.701 19.480 1.00 98.38 203 SER A N 1
ATOM 1593 C CA . SER A 1 203 ? -9.631 -4.458 18.044 1.00 98.38 203 SER A CA 1
ATOM 1594 C C . SER A 1 203 ? -11.027 -3.934 17.722 1.00 98.38 203 SER A C 1
ATOM 1596 O O . SER A 1 203 ? -11.979 -4.149 18.478 1.00 98.38 203 SER A O 1
ATOM 1598 N N . LEU A 1 204 ? -11.167 -3.293 16.555 1.00 98.56 204 LEU A N 1
ATOM 1599 C CA . LEU A 1 204 ? -12.474 -2.866 16.050 1.00 98.56 204 LEU A CA 1
ATOM 1600 C C . LEU A 1 204 ? -13.419 -4.053 15.869 1.00 98.56 204 LEU A C 1
ATOM 1602 O O . LEU A 1 204 ? -14.597 -3.937 16.199 1.00 98.56 204 LEU A O 1
ATOM 1606 N N . SER A 1 205 ? -12.901 -5.199 15.415 1.00 98.25 205 SER A N 1
ATOM 1607 C CA . SER A 1 205 ? -13.683 -6.432 15.317 1.00 98.25 205 SER A CA 1
ATOM 1608 C C . SER A 1 205 ? -14.278 -6.844 16.664 1.00 98.25 205 SER A C 1
ATOM 1610 O O . SER A 1 205 ? -15.489 -7.028 16.767 1.00 98.25 205 SER A O 1
ATOM 1612 N N . LYS A 1 206 ? -13.472 -6.921 17.734 1.00 98.00 206 LYS A N 1
ATOM 1613 C CA . LYS A 1 206 ? -13.974 -7.309 19.065 1.00 98.00 206 LYS A CA 1
ATOM 1614 C C . LYS A 1 206 ? -14.986 -6.318 19.625 1.00 98.00 206 LYS A C 1
ATOM 1616 O O . LYS A 1 206 ? -16.020 -6.744 20.145 1.00 98.00 206 LYS A O 1
ATOM 1621 N N . LEU A 1 207 ? -14.715 -5.020 19.494 1.00 98.56 207 LEU A N 1
ATOM 1622 C CA . LEU A 1 207 ? -15.608 -3.995 20.021 1.00 98.56 207 LEU A CA 1
ATOM 1623 C C . LEU A 1 207 ? -16.946 -3.978 19.267 1.00 98.56 207 LEU A C 1
ATOM 1625 O O . LEU A 1 207 ? -17.996 -4.038 19.906 1.00 98.56 207 LEU A O 1
ATOM 1629 N N . ILE A 1 208 ? -16.931 -4.002 17.928 1.00 98.69 208 ILE A N 1
ATOM 1630 C CA . ILE A 1 208 ? -18.159 -4.076 17.118 1.00 98.69 208 ILE A CA 1
ATOM 1631 C C . ILE A 1 208 ? -18.902 -5.384 17.388 1.00 98.69 208 ILE A C 1
ATOM 1633 O O . ILE A 1 208 ? -20.112 -5.352 17.578 1.00 98.69 208 ILE A O 1
ATOM 1637 N N . ALA A 1 209 ? -18.216 -6.523 17.498 1.00 98.12 209 ALA A N 1
ATOM 1638 C CA . ALA A 1 209 ? -18.868 -7.798 17.792 1.00 98.12 209 ALA A CA 1
ATOM 1639 C C . ALA A 1 209 ? -19.613 -7.804 19.139 1.00 98.12 209 ALA A C 1
ATOM 1641 O O . ALA A 1 209 ? -20.620 -8.499 19.289 1.00 98.12 209 ALA A O 1
ATOM 1642 N N . SER A 1 210 ? -19.133 -7.034 20.122 1.00 98.00 210 SER A N 1
ATOM 1643 C CA . SER A 1 210 ? -19.735 -6.968 21.459 1.00 98.00 210 SER A CA 1
ATOM 1644 C C . SER A 1 210 ? -21.105 -6.274 21.484 1.00 98.00 210 SER A C 1
ATOM 1646 O O . SER A 1 210 ? -21.936 -6.581 22.342 1.00 98.00 210 SER A O 1
ATOM 1648 N N . THR A 1 211 ? -21.366 -5.382 20.525 1.00 98.19 211 THR A N 1
ATOM 1649 C CA . THR A 1 211 ? -22.574 -4.544 20.456 1.00 98.19 211 THR A CA 1
ATOM 1650 C C . THR A 1 211 ? -23.412 -4.789 19.197 1.00 98.19 211 THR A C 1
ATOM 1652 O O . THR A 1 211 ? -24.628 -4.588 19.224 1.00 98.19 211 THR A O 1
ATOM 1655 N N . ASN A 1 212 ? -22.797 -5.254 18.109 1.00 98.62 212 ASN A N 1
ATOM 1656 C CA . ASN A 1 212 ? -23.422 -5.616 16.841 1.00 98.62 212 ASN A CA 1
ATOM 1657 C C . ASN A 1 212 ? -22.639 -6.746 16.128 1.00 98.62 212 ASN A C 1
ATOM 1659 O O . ASN A 1 212 ? -21.877 -6.490 15.190 1.00 98.62 212 ASN A O 1
ATOM 1663 N N . PRO A 1 213 ? -22.835 -8.011 16.545 1.00 98.31 213 PRO A N 1
ATOM 1664 C CA . PRO A 1 213 ? -22.133 -9.158 15.966 1.00 98.31 213 PRO A CA 1
ATOM 1665 C C . PRO A 1 213 ? -22.448 -9.400 14.485 1.00 98.31 213 PRO A C 1
ATOM 1667 O O . PRO A 1 213 ? -21.599 -9.930 13.774 1.00 98.31 213 PRO A O 1
ATOM 1670 N N . ASP A 1 214 ? -23.632 -9.003 14.009 1.00 98.69 214 ASP A N 1
ATOM 1671 C CA . ASP A 1 214 ? -24.000 -9.157 12.598 1.00 98.69 214 ASP A CA 1
ATOM 1672 C C . ASP A 1 214 ? -23.167 -8.216 11.710 1.00 98.69 214 ASP A C 1
ATOM 1674 O O . ASP A 1 214 ? -22.697 -8.632 10.653 1.00 98.69 214 ASP A O 1
ATOM 1678 N N . LEU A 1 215 ? -22.914 -6.981 12.168 1.00 98.81 215 LEU A N 1
ATOM 1679 C CA . LEU A 1 215 ? -22.060 -6.028 11.453 1.00 98.81 215 LEU A CA 1
ATOM 1680 C C . LEU A 1 215 ? -20.591 -6.476 11.428 1.00 98.81 215 LEU A C 1
ATOM 1682 O O . LEU A 1 215 ? -19.946 -6.374 10.391 1.00 98.81 215 LEU A O 1
ATOM 1686 N N . ASP A 1 216 ? -20.056 -7.002 12.535 1.00 98.62 216 ASP A N 1
ATOM 1687 C CA . ASP A 1 216 ? -18.696 -7.572 12.550 1.00 98.62 216 ASP A CA 1
ATOM 1688 C C . ASP A 1 216 ? -18.561 -8.760 11.577 1.00 98.62 216 ASP A C 1
ATOM 1690 O O . ASP A 1 216 ? -17.600 -8.836 10.810 1.00 98.62 216 ASP A O 1
ATOM 1694 N N . GLU A 1 217 ? -19.537 -9.674 11.552 1.00 97.81 217 GLU A N 1
ATOM 1695 C CA . GLU A 1 217 ? -19.562 -10.787 10.593 1.00 97.81 217 GLU A CA 1
ATOM 1696 C C . GLU A 1 217 ? -19.605 -10.289 9.138 1.00 97.81 217 GLU A C 1
ATOM 1698 O O . GLU A 1 217 ? -18.895 -10.828 8.282 1.00 97.81 217 GLU A O 1
ATOM 1703 N N . GLU A 1 218 ? -20.401 -9.256 8.852 1.00 98.62 218 GLU A N 1
ATOM 1704 C CA . GLU A 1 218 ? -20.506 -8.648 7.523 1.00 98.62 218 GLU A CA 1
ATOM 1705 C C . GLU A 1 218 ? -19.185 -8.009 7.075 1.00 98.62 218 GLU A C 1
ATOM 1707 O O . GLU A 1 218 ? -18.720 -8.294 5.968 1.00 98.62 218 GLU A O 1
ATOM 1712 N N . ILE A 1 219 ? -18.525 -7.238 7.949 1.00 98.69 219 ILE A N 1
ATOM 1713 C CA . ILE A 1 219 ? -17.224 -6.613 7.662 1.00 98.69 219 ILE A CA 1
ATOM 1714 C C . ILE A 1 219 ? -16.183 -7.681 7.310 1.00 98.69 219 ILE A C 1
ATOM 1716 O O . ILE A 1 219 ? -15.546 -7.605 6.258 1.00 98.69 219 ILE A O 1
ATOM 1720 N N . LYS A 1 220 ? -16.037 -8.717 8.143 1.00 97.62 220 LYS A N 1
ATOM 1721 C CA . LYS A 1 220 ? -15.061 -9.799 7.910 1.00 97.62 220 LYS A CA 1
ATOM 1722 C C . LYS A 1 220 ? -15.344 -10.573 6.633 1.00 97.62 220 LYS A C 1
ATOM 1724 O O . LYS A 1 220 ? -14.426 -10.905 5.881 1.00 97.62 220 LYS A O 1
ATOM 1729 N N . THR A 1 221 ? -16.623 -10.822 6.364 1.00 97.25 221 THR A N 1
ATOM 1730 C CA . THR A 1 221 ? -17.058 -11.484 5.136 1.00 97.25 221 THR A CA 1
ATOM 1731 C C . THR A 1 221 ? -16.675 -10.667 3.909 1.00 97.25 221 THR A C 1
ATOM 1733 O O . THR A 1 221 ? -16.117 -11.234 2.970 1.00 97.25 221 THR A O 1
ATOM 1736 N N . LEU A 1 222 ? -16.917 -9.353 3.913 1.00 98.50 222 LEU A N 1
ATOM 1737 C CA . LEU A 1 222 ? -16.619 -8.488 2.770 1.00 98.50 222 LEU A CA 1
ATOM 1738 C C . LEU A 1 222 ? -15.121 -8.224 2.580 1.00 98.50 222 LEU A C 1
ATOM 1740 O O . LEU A 1 222 ? -14.667 -8.180 1.434 1.00 98.50 222 LEU A O 1
ATOM 1744 N N . ILE A 1 223 ? -14.334 -8.138 3.657 1.00 98.19 223 ILE A N 1
ATOM 1745 C CA . ILE A 1 223 ? -12.864 -8.091 3.577 1.00 98.19 223 ILE A CA 1
ATOM 1746 C C . ILE A 1 223 ? -12.344 -9.332 2.840 1.00 98.19 223 ILE A C 1
ATOM 1748 O O . ILE A 1 223 ? -11.658 -9.222 1.823 1.00 98.19 223 ILE A O 1
ATOM 1752 N N . PHE A 1 224 ? -12.722 -10.527 3.298 1.00 95.94 224 PHE A N 1
ATOM 1753 C CA . PHE A 1 224 ? -12.275 -11.769 2.672 1.00 95.94 224 PHE A CA 1
ATOM 1754 C C . PHE A 1 224 ? -12.817 -11.944 1.245 1.00 95.94 224 PHE A C 1
ATOM 1756 O O . PHE A 1 224 ? -12.084 -12.365 0.349 1.00 95.94 224 PHE A O 1
ATOM 1763 N N . ALA A 1 225 ? -14.086 -11.601 1.007 1.00 96.81 225 ALA A N 1
ATOM 1764 C CA . ALA A 1 225 ? -14.693 -11.685 -0.317 1.00 96.81 225 ALA A CA 1
ATOM 1765 C C . ALA A 1 225 ? -13.988 -10.768 -1.327 1.00 96.81 225 ALA A C 1
ATOM 1767 O O . ALA A 1 225 ? -13.777 -11.190 -2.462 1.00 96.81 225 ALA A O 1
ATOM 1768 N N . SER A 1 226 ? -13.569 -9.568 -0.911 1.00 98.31 226 SER A N 1
ATOM 1769 C CA . SER A 1 226 ? -12.820 -8.628 -1.756 1.00 98.31 226 SER A CA 1
ATOM 1770 C C . SER A 1 226 ? -11.465 -9.207 -2.167 1.00 98.31 226 SER A C 1
ATOM 1772 O O . SER A 1 226 ? -11.176 -9.306 -3.358 1.00 98.31 226 SER A O 1
ATOM 1774 N N . ALA A 1 227 ? -10.678 -9.697 -1.201 1.00 97.25 227 ALA A N 1
ATOM 1775 C CA . ALA A 1 227 ? -9.400 -10.365 -1.466 1.00 97.25 227 ALA A CA 1
ATOM 1776 C C . ALA A 1 227 ? -9.570 -11.569 -2.413 1.00 97.25 227 ALA A C 1
ATOM 1778 O O . ALA A 1 227 ? -8.839 -11.729 -3.392 1.00 97.25 227 ALA A O 1
ATOM 1779 N N . LYS A 1 228 ? -10.595 -12.394 -2.171 1.00 95.56 228 LYS A N 1
ATOM 1780 C CA . LYS A 1 228 ? -10.912 -13.557 -3.004 1.00 95.56 228 LYS A CA 1
ATOM 1781 C C . LYS A 1 228 ? -11.348 -13.172 -4.421 1.00 95.56 228 LYS A C 1
ATOM 1783 O O . LYS A 1 228 ? -10.986 -13.868 -5.367 1.00 95.56 228 LYS A O 1
ATOM 1788 N N . ALA A 1 229 ? -12.123 -12.100 -4.580 1.00 97.38 229 ALA A N 1
ATOM 1789 C CA . ALA A 1 229 ? -12.589 -11.629 -5.881 1.00 97.38 229 ALA A CA 1
ATOM 1790 C C . ALA A 1 229 ? -11.434 -11.076 -6.729 1.00 97.38 229 ALA A C 1
ATOM 1792 O O . ALA A 1 229 ? -11.342 -11.413 -7.908 1.00 97.38 229 ALA A O 1
ATOM 1793 N N . ILE A 1 230 ? -10.507 -10.322 -6.126 1.00 98.31 230 ILE A N 1
ATOM 1794 C CA . ILE A 1 230 ? -9.277 -9.866 -6.796 1.00 98.31 230 ILE A CA 1
ATOM 1795 C C . ILE A 1 230 ? -8.460 -11.070 -7.276 1.00 98.31 230 ILE A C 1
ATOM 1797 O O . ILE A 1 230 ? -8.085 -11.153 -8.445 1.00 98.31 230 ILE A O 1
ATOM 1801 N N . GLN A 1 231 ? -8.244 -12.056 -6.404 1.00 97.00 231 GLN A N 1
ATOM 1802 C CA . GLN A 1 231 ? -7.494 -13.262 -6.755 1.00 97.00 231 GLN A CA 1
ATOM 1803 C C . GLN A 1 231 ? -8.220 -14.155 -7.778 1.00 97.00 231 GLN A C 1
ATOM 1805 O O . GLN A 1 231 ? -7.571 -14.958 -8.449 1.00 97.00 231 GLN A O 1
ATOM 1810 N N . ALA A 1 232 ? -9.536 -14.009 -7.963 1.00 96.75 232 ALA A N 1
ATOM 1811 C CA . ALA A 1 232 ? -10.279 -14.707 -9.012 1.00 96.75 232 ALA A CA 1
ATOM 1812 C C . ALA A 1 232 ? -10.011 -14.155 -10.421 1.00 96.75 232 ALA A C 1
ATOM 1814 O O . ALA A 1 232 ? -10.218 -14.881 -11.394 1.00 96.75 232 ALA A O 1
ATOM 1815 N N . ILE A 1 233 ? -9.513 -12.919 -10.549 1.00 98.12 233 ILE A N 1
ATOM 1816 C CA . ILE A 1 233 ? -9.104 -12.357 -11.840 1.00 98.12 233 ILE A CA 1
ATOM 1817 C C . ILE A 1 233 ? -8.052 -13.280 -12.475 1.00 98.12 233 ILE A C 1
ATOM 1819 O O . ILE A 1 233 ? -7.080 -13.637 -11.802 1.00 98.12 233 ILE A O 1
ATOM 1823 N N . PRO A 1 234 ? -8.179 -13.666 -13.758 1.00 97.25 234 PRO A N 1
ATOM 1824 C CA . PRO A 1 234 ? -7.161 -14.492 -14.389 1.00 97.25 234 PRO A CA 1
ATOM 1825 C C . PRO A 1 234 ? -5.806 -13.770 -14.456 1.00 97.25 234 PRO A C 1
ATOM 1827 O O . PRO A 1 234 ? -5.709 -12.609 -14.862 1.00 97.25 234 PRO A O 1
ATOM 1830 N N . GLN A 1 235 ? -4.739 -14.471 -14.073 1.00 96.06 235 GLN A N 1
ATOM 1831 C CA . GLN A 1 235 ? -3.380 -13.930 -14.062 1.00 96.06 235 GLN A CA 1
ATOM 1832 C C . GLN A 1 235 ? -2.814 -13.799 -15.496 1.00 96.06 235 GLN A C 1
ATOM 1834 O O . GLN A 1 235 ? -2.851 -14.777 -16.250 1.00 96.06 235 GLN A O 1
ATOM 1839 N N . PRO A 1 236 ? -2.232 -12.646 -15.888 1.00 97.44 236 PRO A N 1
ATOM 1840 C CA . PRO A 1 236 ? -2.194 -11.370 -15.164 1.00 97.44 236 PRO A CA 1
ATOM 1841 C C . PRO A 1 236 ? -3.444 -10.509 -15.397 1.00 97.44 236 PRO A C 1
ATOM 1843 O O . PRO A 1 236 ? -4.006 -10.531 -16.496 1.00 97.44 236 PRO A O 1
ATOM 1846 N N . PHE A 1 237 ? -3.813 -9.669 -14.417 1.00 98.50 237 PHE A N 1
ATOM 1847 C CA . PHE A 1 237 ? -4.941 -8.726 -14.543 1.00 98.50 237 PHE A CA 1
ATOM 1848 C C . PHE A 1 237 ? -4.845 -7.878 -15.817 1.00 98.50 237 PHE A C 1
ATOM 1850 O O . PHE A 1 237 ? -5.815 -7.796 -16.565 1.00 98.50 237 PHE A O 1
ATOM 1857 N N . ARG A 1 238 ? -3.656 -7.352 -16.145 1.00 97.12 238 ARG A N 1
ATOM 1858 C CA . ARG A 1 238 ? -3.417 -6.572 -17.372 1.00 97.12 238 ARG A CA 1
ATOM 1859 C C . ARG A 1 238 ? -3.926 -7.245 -18.651 1.00 97.12 238 ARG A C 1
ATOM 1861 O O . ARG A 1 238 ? -4.398 -6.558 -19.546 1.00 97.12 238 ARG A O 1
ATOM 1868 N N . ASN A 1 239 ? -3.853 -8.569 -18.764 1.00 97.31 239 ASN A N 1
ATOM 1869 C CA . ASN A 1 239 ? -4.305 -9.273 -19.970 1.00 97.31 239 ASN A CA 1
ATOM 1870 C C . ASN A 1 239 ? -5.775 -9.714 -19.898 1.00 97.31 239 ASN A C 1
ATOM 1872 O O . ASN A 1 239 ? -6.286 -10.274 -20.863 1.00 97.31 239 ASN A O 1
ATOM 1876 N N . ASN A 1 240 ? -6.435 -9.467 -18.768 1.00 98.31 240 ASN A N 1
ATOM 1877 C CA . ASN A 1 240 ? -7.787 -9.913 -18.449 1.00 98.31 240 ASN A CA 1
ATOM 1878 C C . ASN A 1 240 ? -8.627 -8.757 -17.874 1.00 98.31 240 ASN A C 1
ATOM 1880 O O . ASN A 1 240 ? -9.502 -8.972 -17.035 1.00 98.31 240 ASN A O 1
ATOM 1884 N N . ILE A 1 241 ? -8.343 -7.525 -18.315 1.00 97.94 241 ILE A N 1
ATOM 1885 C CA . ILE A 1 241 ? -8.948 -6.297 -17.784 1.00 97.94 241 ILE A CA 1
ATOM 1886 C C . ILE A 1 241 ? -10.474 -6.322 -17.912 1.00 97.94 241 ILE A C 1
ATOM 1888 O O . ILE A 1 241 ? -11.162 -5.937 -16.979 1.00 97.94 241 ILE A O 1
ATOM 1892 N N . ASP A 1 242 ? -11.013 -6.785 -19.042 1.00 97.69 242 ASP A N 1
ATOM 1893 C CA . ASP A 1 242 ? -12.454 -6.837 -19.327 1.00 97.69 242 ASP A CA 1
ATOM 1894 C C . ASP A 1 242 ? -13.128 -8.158 -18.921 1.00 97.69 242 ASP A C 1
ATOM 1896 O O . ASP A 1 242 ? -14.227 -8.464 -19.390 1.00 97.69 242 ASP A O 1
ATOM 1900 N N . SER A 1 243 ? -12.482 -8.940 -18.052 1.00 98.62 243 SER A N 1
ATOM 1901 C CA . SER A 1 243 ? -13.039 -10.187 -17.522 1.00 98.62 243 SER A CA 1
ATOM 1902 C C . SER A 1 243 ? -14.237 -9.946 -16.595 1.00 98.62 243 SER A C 1
ATOM 1904 O O . SER A 1 243 ? -14.364 -8.898 -15.954 1.00 98.62 243 SER A O 1
ATOM 1906 N N . GLU A 1 244 ? -15.125 -10.940 -16.494 1.00 98.62 244 GLU A N 1
ATOM 1907 C CA . GLU A 1 244 ? -16.241 -10.898 -15.538 1.00 98.62 244 GLU A CA 1
ATOM 1908 C C . GLU A 1 244 ? -15.720 -10.881 -14.091 1.00 98.62 244 GLU A C 1
ATOM 1910 O O . GLU A 1 244 ? -16.315 -10.247 -13.221 1.00 98.62 244 GLU A O 1
ATOM 1915 N N . GLU A 1 245 ? -14.572 -11.512 -13.845 1.00 98.56 245 GLU A N 1
ATOM 1916 C CA . GLU A 1 245 ? -13.884 -11.532 -12.559 1.00 98.56 245 GLU A CA 1
ATOM 1917 C C . GLU A 1 245 ? -13.325 -10.158 -12.175 1.00 98.56 245 GLU A C 1
ATOM 1919 O O . GLU A 1 245 ? -13.451 -9.766 -11.017 1.00 98.56 245 GLU A O 1
ATOM 1924 N N . ALA A 1 246 ? -12.793 -9.379 -13.126 1.00 98.69 246 ALA A N 1
ATOM 1925 C CA . ALA A 1 246 ? -12.394 -7.994 -12.861 1.00 98.69 246 ALA A CA 1
ATOM 1926 C C . ALA A 1 246 ? -13.604 -7.135 -12.459 1.00 98.69 246 ALA A C 1
ATOM 1928 O O . ALA A 1 246 ? -13.524 -6.357 -11.510 1.00 98.69 246 ALA A O 1
ATOM 1929 N N . VAL A 1 247 ? -14.758 -7.328 -13.112 1.00 98.69 247 VAL A N 1
ATOM 1930 C CA . VAL A 1 247 ? -16.016 -6.664 -12.726 1.00 98.69 247 VAL A CA 1
ATOM 1931 C C . VAL A 1 247 ? -16.483 -7.084 -11.336 1.00 98.69 247 VAL A C 1
ATOM 1933 O O . VAL A 1 247 ? -16.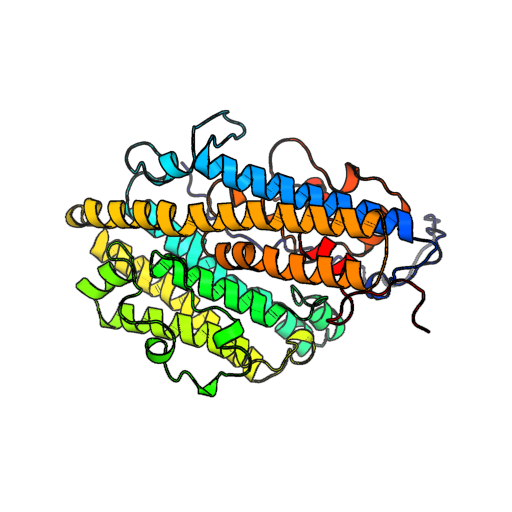893 -6.234 -10.545 1.00 98.69 247 VAL A O 1
ATOM 1936 N N . ALA A 1 248 ? -16.397 -8.373 -11.011 1.00 98.69 248 ALA A N 1
ATOM 1937 C CA . ALA A 1 248 ? -16.729 -8.873 -9.683 1.00 98.69 248 ALA A CA 1
ATOM 1938 C C . ALA A 1 248 ? -15.805 -8.292 -8.599 1.00 98.69 248 ALA A C 1
ATOM 1940 O O . ALA A 1 248 ? -16.301 -7.864 -7.557 1.00 98.69 248 ALA A O 1
ATOM 1941 N N . ALA A 1 249 ? -14.495 -8.220 -8.852 1.00 98.75 249 ALA A N 1
ATOM 1942 C CA . ALA A 1 249 ? -13.521 -7.629 -7.938 1.00 98.75 249 ALA A CA 1
ATOM 1943 C C . ALA A 1 249 ? -13.807 -6.143 -7.681 1.00 98.75 249 ALA A C 1
ATOM 1945 O O . ALA A 1 249 ? -13.961 -5.760 -6.524 1.00 98.75 249 ALA A O 1
ATOM 1946 N N . MET A 1 250 ? -13.994 -5.338 -8.739 1.00 98.25 250 MET A N 1
ATOM 1947 C CA . MET A 1 250 ? -14.372 -3.920 -8.615 1.00 98.25 250 MET A CA 1
ATOM 1948 C C . MET A 1 250 ? -15.611 -3.740 -7.738 1.00 98.25 250 MET A C 1
ATOM 1950 O O . MET A 1 250 ? -15.600 -2.961 -6.789 1.00 98.25 250 MET A O 1
ATOM 1954 N N . ASN A 1 251 ? -16.683 -4.478 -8.041 1.00 98.75 251 ASN A N 1
ATOM 1955 C CA . ASN A 1 251 ? -17.943 -4.346 -7.315 1.00 98.75 251 ASN A CA 1
ATOM 1956 C C . ASN A 1 251 ? -17.797 -4.756 -5.846 1.00 98.75 251 ASN A C 1
ATOM 1958 O O . ASN A 1 251 ? -18.294 -4.047 -4.980 1.00 98.75 251 ASN A O 1
ATOM 1962 N N . THR A 1 252 ? -17.085 -5.849 -5.561 1.00 98.81 252 THR A N 1
ATOM 1963 C CA . THR A 1 252 ? -16.916 -6.348 -4.187 1.00 98.81 252 THR A CA 1
ATOM 1964 C C . THR A 1 252 ? -16.069 -5.387 -3.344 1.00 98.81 252 THR A C 1
ATOM 1966 O O . THR A 1 252 ? -16.439 -5.077 -2.214 1.00 98.81 252 THR A O 1
ATOM 1969 N N . CYS A 1 253 ? -14.989 -4.828 -3.906 1.00 98.88 253 CYS A N 1
ATOM 1970 C CA . CYS A 1 253 ? -14.200 -3.788 -3.237 1.00 98.88 253 CYS A CA 1
ATOM 1971 C C . CYS A 1 253 ? -15.030 -2.522 -2.974 1.00 98.88 253 CYS A C 1
ATOM 1973 O O . CYS A 1 253 ? -14.945 -1.941 -1.893 1.00 98.88 253 CYS A O 1
ATOM 1975 N N . MET A 1 254 ? -15.896 -2.128 -3.916 1.00 98.75 254 MET A N 1
ATOM 1976 C CA . MET A 1 254 ? -16.814 -1.004 -3.715 1.00 98.75 254 MET A CA 1
ATOM 1977 C C . MET A 1 254 ? -17.912 -1.301 -2.690 1.00 98.75 254 MET A C 1
ATOM 1979 O O . MET A 1 254 ? -18.336 -0.390 -1.983 1.00 98.75 254 MET A O 1
ATOM 1983 N N . GLU A 1 255 ? -18.384 -2.541 -2.573 1.00 98.88 255 GLU A N 1
ATOM 1984 C CA . GLU A 1 255 ? -19.289 -2.957 -1.494 1.00 98.88 255 GLU A CA 1
ATOM 1985 C C . GLU A 1 255 ? -18.605 -2.822 -0.128 1.00 98.88 255 GLU A C 1
ATOM 1987 O O . GLU A 1 255 ? -19.174 -2.198 0.769 1.00 98.88 255 GLU A O 1
ATOM 1992 N N . LEU A 1 256 ? -17.357 -3.288 0.007 1.00 98.88 256 LEU A N 1
ATOM 1993 C CA . LEU A 1 256 ? -16.557 -3.100 1.220 1.00 98.88 256 LEU A CA 1
ATOM 1994 C C . LEU A 1 256 ? -16.346 -1.612 1.544 1.00 98.88 256 LEU A C 1
ATOM 1996 O O . LEU A 1 256 ? -16.579 -1.191 2.677 1.00 98.88 256 LEU A O 1
ATOM 2000 N N . ALA A 1 257 ? -15.958 -0.798 0.559 1.00 98.81 257 ALA A N 1
ATOM 2001 C CA . ALA A 1 257 ? -15.791 0.642 0.744 1.00 98.81 257 ALA A CA 1
ATOM 2002 C C . ALA A 1 257 ? -17.103 1.306 1.204 1.00 98.81 257 ALA A C 1
ATOM 2004 O O . ALA A 1 257 ? -17.128 2.077 2.166 1.00 98.81 257 ALA A O 1
ATOM 2005 N N . ASN A 1 258 ? -18.225 0.973 0.564 1.00 98.81 258 ASN A N 1
ATOM 2006 C CA . ASN A 1 258 ? -19.525 1.519 0.936 1.00 98.81 258 ASN A CA 1
ATOM 2007 C C . ASN A 1 258 ? -19.953 1.101 2.346 1.00 98.81 258 ASN A C 1
ATOM 2009 O O . ASN A 1 258 ? -20.477 1.953 3.064 1.00 98.81 258 ASN A O 1
ATOM 2013 N N . LEU A 1 259 ? -19.708 -0.149 2.754 1.00 98.88 259 LEU A N 1
ATOM 2014 C CA . LEU A 1 259 ? -19.962 -0.617 4.118 1.00 98.88 259 LEU A CA 1
ATOM 2015 C C . LEU A 1 259 ? -19.156 0.210 5.130 1.00 98.88 259 LEU A C 1
ATOM 2017 O O . LEU A 1 259 ? -19.720 0.759 6.079 1.00 98.88 259 LEU A O 1
ATOM 2021 N N . LEU A 1 260 ? -17.844 0.351 4.907 1.00 98.88 260 LEU A N 1
ATOM 2022 C CA . LEU A 1 260 ? -16.940 1.073 5.807 1.00 98.88 260 LEU A CA 1
ATOM 2023 C C . LEU A 1 260 ? -17.371 2.537 6.004 1.00 98.88 260 LEU A C 1
ATOM 2025 O O . LEU A 1 260 ? -17.468 3.012 7.139 1.00 98.88 260 LEU A O 1
ATOM 2029 N N . LEU A 1 261 ? -17.685 3.245 4.916 1.00 98.56 261 LEU A N 1
ATOM 2030 C CA . LEU A 1 261 ? -18.029 4.667 4.981 1.00 98.56 261 LEU A CA 1
ATOM 2031 C C . LEU A 1 261 ? -19.473 4.932 5.417 1.00 98.56 261 LEU A C 1
ATOM 2033 O O . LEU A 1 261 ? -19.714 5.856 6.194 1.00 98.56 261 LEU A O 1
ATOM 2037 N N . ASN A 1 262 ? -20.440 4.179 4.888 1.00 98.44 262 ASN A N 1
ATOM 2038 C CA . ASN A 1 262 ? -21.860 4.507 5.035 1.00 98.44 262 ASN A CA 1
ATOM 2039 C C . ASN A 1 262 ? -22.537 3.773 6.196 1.00 98.44 262 ASN A C 1
ATOM 2041 O O . ASN A 1 262 ? -23.616 4.195 6.615 1.00 98.44 262 ASN A O 1
ATOM 2045 N N . GLU A 1 263 ? -21.919 2.718 6.731 1.00 98.56 263 GLU A N 1
ATOM 2046 C CA . GLU A 1 263 ? -22.491 1.918 7.818 1.00 98.56 263 GLU A CA 1
ATOM 2047 C C . GLU A 1 263 ? -21.563 1.864 9.030 1.00 98.56 263 GLU A C 1
ATOM 2049 O O . GLU A 1 263 ? -21.958 2.314 10.107 1.00 98.56 263 GLU A O 1
ATOM 2054 N N . VAL A 1 264 ? -20.312 1.418 8.861 1.00 98.75 264 VAL A N 1
ATOM 2055 C CA . VAL A 1 264 ? -19.365 1.253 9.979 1.00 98.75 264 VAL A CA 1
ATOM 2056 C C . VAL A 1 264 ? -19.033 2.588 10.628 1.00 98.75 264 VAL A C 1
ATOM 2058 O O . VAL A 1 264 ? -19.203 2.731 11.836 1.00 98.75 264 VAL A O 1
ATOM 2061 N N . LYS A 1 265 ? -18.616 3.594 9.851 1.00 98.50 265 LYS A N 1
ATOM 2062 C CA . LYS A 1 265 ? -18.280 4.913 10.403 1.00 98.50 265 LYS A CA 1
ATOM 2063 C C . LYS A 1 265 ? -19.471 5.561 11.137 1.00 98.50 265 LYS A C 1
ATOM 2065 O O . LYS A 1 265 ? -19.299 5.959 12.291 1.00 98.50 265 LYS A O 1
ATOM 2070 N N . PRO A 1 266 ? -20.695 5.643 10.568 1.00 98.56 266 PRO A N 1
ATOM 2071 C CA . PRO A 1 266 ? -21.854 6.140 11.308 1.00 98.56 266 PRO A CA 1
ATOM 2072 C C . PRO A 1 266 ? -22.198 5.310 12.544 1.00 98.56 266 PRO A C 1
ATOM 2074 O O . PRO A 1 266 ? -22.587 5.898 13.553 1.00 98.56 266 PRO A O 1
ATOM 2077 N N . TYR A 1 267 ? -22.069 3.981 12.479 1.00 98.62 267 TYR A N 1
ATOM 2078 C CA . TYR A 1 267 ? -22.320 3.089 13.609 1.00 98.62 267 TYR A CA 1
ATOM 2079 C C . TYR A 1 267 ? -21.345 3.348 14.760 1.00 98.62 267 TYR A C 1
ATOM 2081 O O . TYR A 1 267 ? -21.788 3.526 15.895 1.00 98.62 267 TYR A O 1
ATOM 2089 N N . VAL A 1 268 ? -20.047 3.437 14.460 1.00 98.31 268 VAL A N 1
ATOM 2090 C CA . VAL A 1 268 ? -18.986 3.762 15.423 1.00 98.31 268 VAL A CA 1
ATOM 2091 C C . VAL A 1 268 ? -19.246 5.126 16.055 1.00 98.31 268 VAL A C 1
ATOM 2093 O O . VAL A 1 268 ? -19.297 5.230 17.275 1.00 98.31 268 VAL A O 1
ATOM 2096 N N . ASN A 1 269 ? -19.537 6.150 15.251 1.00 97.88 269 ASN A N 1
ATOM 2097 C CA . ASN A 1 269 ? -19.792 7.498 15.761 1.00 97.88 269 ASN A CA 1
ATOM 2098 C C . ASN A 1 269 ? -21.036 7.588 16.656 1.00 97.88 269 ASN A C 1
ATOM 2100 O O . ASN A 1 269 ? -21.072 8.390 17.587 1.00 97.88 269 ASN A O 1
ATOM 2104 N N . GLN A 1 270 ? -22.078 6.810 16.360 1.00 97.69 270 GLN A N 1
ATOM 2105 C CA . GLN A 1 270 ? -23.321 6.821 17.136 1.00 97.69 270 GLN A CA 1
ATOM 2106 C C . GLN A 1 270 ? -23.241 5.956 18.392 1.00 97.69 270 GLN A C 1
ATOM 2108 O O . GLN A 1 270 ? -23.808 6.332 19.413 1.00 97.69 270 GLN A O 1
ATOM 2113 N N . THR A 1 271 ? -22.578 4.803 18.305 1.00 97.81 271 THR A N 1
ATOM 2114 C CA . THR A 1 271 ? -22.536 3.807 19.383 1.00 97.81 271 THR A CA 1
ATOM 2115 C C . THR A 1 271 ? -21.375 4.071 20.329 1.00 97.81 271 THR A C 1
ATOM 2117 O O . THR A 1 271 ? -21.578 4.118 21.534 1.00 97.81 271 THR A O 1
ATOM 2120 N N . PHE A 1 272 ? -20.180 4.299 19.785 1.00 97.94 272 PHE A N 1
ATOM 2121 C CA . PHE A 1 272 ? -18.944 4.481 20.551 1.00 97.94 272 PHE A CA 1
ATOM 2122 C C . PHE A 1 272 ? -18.569 5.955 20.737 1.00 97.94 272 PHE A C 1
ATOM 2124 O O . PHE A 1 272 ? -17.493 6.266 21.225 1.00 97.94 272 PHE A O 1
ATOM 2131 N N . GLY A 1 273 ? -19.461 6.880 20.367 1.00 95.81 273 GLY A N 1
ATOM 2132 C CA . GLY A 1 273 ? -19.314 8.297 20.703 1.00 95.81 273 GLY A CA 1
ATOM 2133 C C . GLY A 1 273 ? -19.706 8.650 22.141 1.00 95.81 273 GLY A C 1
ATOM 2134 O O . GLY A 1 273 ? -19.568 9.810 22.533 1.00 95.81 273 GLY A O 1
ATOM 2135 N N . ASP A 1 274 ? -20.227 7.690 22.913 1.00 94.75 274 ASP A N 1
ATOM 2136 C CA . ASP A 1 274 ? -20.424 7.852 24.354 1.00 94.75 274 ASP A 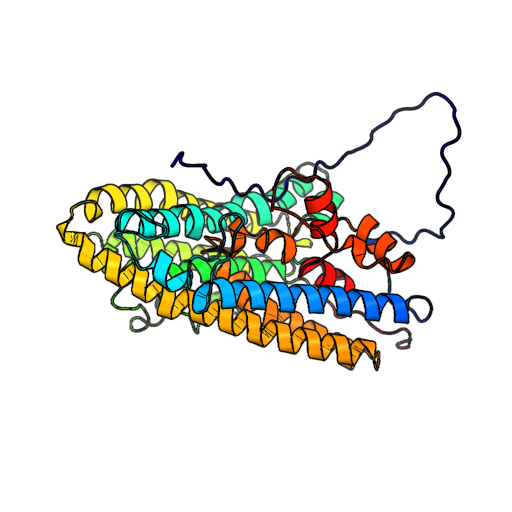CA 1
ATOM 2137 C C . ASP A 1 274 ? -19.073 7.690 25.082 1.00 94.75 274 ASP A C 1
ATOM 2139 O O . ASP A 1 274 ? -18.386 6.697 24.832 1.00 94.75 274 ASP A O 1
ATOM 2143 N N . PRO A 1 275 ? -18.696 8.609 25.996 1.00 94.50 275 PRO A N 1
ATOM 2144 C CA . PRO A 1 275 ? -17.454 8.515 26.766 1.00 94.50 275 PRO A CA 1
ATOM 2145 C C . PRO A 1 275 ? -17.262 7.217 27.560 1.00 94.50 275 PRO A C 1
ATOM 2147 O O . PRO A 1 275 ? -16.156 6.953 28.023 1.00 94.50 275 PRO A O 1
ATOM 2150 N N . GLU A 1 276 ? -18.305 6.401 27.762 1.00 96.31 276 GLU A N 1
ATOM 2151 C CA . GLU A 1 276 ? -18.138 5.066 28.351 1.00 96.31 276 GLU A CA 1
ATOM 2152 C C . GLU A 1 276 ? -17.232 4.135 27.524 1.00 96.31 276 GLU A C 1
ATOM 2154 O O . GLU A 1 276 ? -16.665 3.209 28.099 1.00 96.31 276 GLU A O 1
ATOM 2159 N N . TYR A 1 277 ? -17.065 4.399 26.221 1.00 97.56 277 TYR A N 1
ATOM 2160 C CA . TYR A 1 277 ? -16.195 3.634 25.321 1.00 97.56 277 TYR A CA 1
ATOM 2161 C C . TYR A 1 277 ? -14.798 4.244 25.143 1.00 97.56 277 TYR A C 1
ATOM 2163 O O . TYR A 1 277 ? -13.982 3.647 24.446 1.00 97.56 277 TYR A O 1
ATOM 2171 N N . ASP A 1 278 ? -14.492 5.401 25.747 1.00 95.62 278 ASP A N 1
ATOM 2172 C CA . ASP A 1 278 ? -13.199 6.078 25.543 1.00 95.62 278 ASP A CA 1
ATOM 2173 C C . ASP A 1 278 ? -12.014 5.147 25.872 1.00 95.62 278 ASP A C 1
ATOM 2175 O O . ASP A 1 278 ? -11.088 5.045 25.071 1.00 95.62 278 ASP A O 1
ATOM 2179 N N . ASP A 1 279 ? -12.092 4.390 26.977 1.00 96.25 279 ASP A N 1
ATOM 2180 C CA . ASP A 1 279 ? -11.053 3.430 27.387 1.00 96.25 279 ASP A CA 1
ATOM 2181 C C . ASP A 1 279 ? -10.880 2.274 26.371 1.00 96.25 279 ASP A C 1
ATOM 2183 O O . ASP A 1 279 ? -9.761 1.805 26.141 1.00 96.25 279 ASP A O 1
ATOM 2187 N N . ASP A 1 280 ? -11.970 1.804 25.749 1.00 98.19 280 ASP A N 1
ATOM 2188 C CA . ASP A 1 280 ? -11.922 0.741 24.734 1.00 98.19 280 ASP A CA 1
ATOM 2189 C C . ASP A 1 280 ? -11.295 1.253 23.430 1.00 98.19 280 ASP A C 1
ATOM 2191 O O . ASP A 1 280 ? -10.452 0.582 22.829 1.00 98.19 280 ASP A O 1
ATOM 2195 N N . LEU A 1 281 ? -11.691 2.452 22.993 1.00 97.69 281 LEU A N 1
ATOM 2196 C CA . LEU A 1 281 ? -11.163 3.095 21.789 1.00 97.69 281 LEU A CA 1
ATOM 2197 C C . LEU A 1 281 ? -9.683 3.469 21.956 1.00 97.69 281 LEU A C 1
ATOM 2199 O O . LEU A 1 281 ? -8.907 3.288 21.015 1.00 97.69 281 LEU A O 1
ATOM 2203 N N . ASP A 1 282 ? -9.282 3.916 23.149 1.00 95.69 282 ASP A N 1
ATOM 2204 C CA . ASP A 1 282 ? -7.881 4.139 23.514 1.00 95.69 282 ASP A CA 1
ATOM 2205 C C . ASP A 1 282 ? -7.074 2.851 23.364 1.00 95.69 282 ASP A C 1
ATOM 2207 O O . ASP A 1 282 ? -6.080 2.818 22.637 1.00 95.69 282 ASP A O 1
ATOM 2211 N N . ALA A 1 283 ? -7.536 1.759 23.977 1.00 97.75 283 ALA A N 1
ATOM 2212 C CA . ALA A 1 283 ? -6.851 0.475 23.896 1.00 97.75 283 ALA A CA 1
ATOM 2213 C C . ALA A 1 283 ? -6.738 -0.042 22.448 1.00 97.75 283 ALA A C 1
ATOM 2215 O O . ALA A 1 283 ? -5.717 -0.628 22.080 1.00 97.75 283 ALA A O 1
ATOM 2216 N N . ILE A 1 284 ? -7.751 0.200 21.606 1.00 98.50 284 ILE A N 1
ATOM 2217 C CA . ILE A 1 284 ? -7.709 -0.131 20.172 1.00 98.50 284 ILE A CA 1
ATOM 2218 C C . ILE A 1 284 ? -6.651 0.702 19.445 1.00 98.50 284 ILE A C 1
ATOM 2220 O O . ILE A 1 284 ? -5.887 0.148 18.653 1.00 98.50 284 ILE A O 1
ATOM 2224 N N . ALA A 1 285 ? -6.573 2.009 19.708 1.00 97.06 285 ALA A N 1
ATOM 2225 C CA . ALA A 1 285 ? -5.562 2.872 19.102 1.00 97.06 285 ALA A CA 1
ATOM 2226 C C . ALA A 1 285 ? -4.141 2.447 19.514 1.00 97.06 285 ALA A C 1
ATOM 2228 O O . ALA A 1 285 ? -3.244 2.391 18.669 1.00 97.06 285 ALA A O 1
ATOM 2229 N N . GLU A 1 286 ? -3.933 2.081 20.785 1.00 97.44 286 GLU A N 1
ATOM 2230 C CA . GLU A 1 286 ? -2.650 1.552 21.256 1.00 97.44 286 GLU A CA 1
ATOM 2231 C C . GLU A 1 286 ? -2.282 0.236 20.561 1.00 97.44 286 GLU A C 1
ATOM 2233 O O . GLU A 1 286 ? -1.175 0.107 20.029 1.00 97.44 286 GLU A O 1
ATOM 2238 N N . GLN A 1 287 ? -3.220 -0.714 20.511 1.00 98.38 287 GLN A N 1
ATOM 2239 C CA . GLN A 1 287 ? -3.038 -2.009 19.855 1.00 98.38 287 GLN A CA 1
ATOM 2240 C C . GLN A 1 287 ? -2.726 -1.848 18.362 1.00 98.38 287 GLN A C 1
ATOM 2242 O O . GLN A 1 287 ? -1.803 -2.485 17.853 1.00 98.38 287 GLN A O 1
ATOM 2247 N N . PHE A 1 288 ? -3.461 -0.987 17.657 1.00 98.38 288 PHE A N 1
ATOM 2248 C CA . PHE A 1 288 ? -3.242 -0.699 16.243 1.00 98.38 288 PHE A CA 1
ATOM 2249 C C . PHE A 1 288 ? -1.823 -0.175 15.985 1.00 98.38 288 PHE A C 1
ATOM 2251 O O . PHE A 1 288 ? -1.104 -0.710 15.137 1.00 98.38 288 PHE A O 1
ATOM 2258 N N . VAL A 1 289 ? -1.373 0.818 16.755 1.00 98.44 289 VAL A N 1
ATOM 2259 C CA . VAL A 1 289 ? -0.023 1.370 16.596 1.00 98.44 289 VAL A CA 1
ATOM 2260 C C . VAL A 1 289 ? 1.044 0.322 16.913 1.00 98.44 289 VAL A C 1
ATOM 2262 O O . VAL A 1 289 ? 1.944 0.093 16.103 1.00 98.44 289 VAL A O 1
ATOM 2265 N N . ASP A 1 290 ? 0.946 -0.334 18.069 1.00 98.56 290 ASP A N 1
ATOM 2266 C CA . ASP A 1 290 ? 2.030 -1.170 18.591 1.00 98.56 290 ASP A CA 1
ATOM 2267 C C . ASP A 1 290 ? 2.125 -2.541 17.902 1.00 98.56 290 ASP A C 1
ATOM 2269 O O . ASP A 1 290 ? 3.225 -3.090 17.790 1.00 98.56 290 ASP A O 1
ATOM 2273 N N . ALA A 1 291 ? 1.007 -3.091 17.414 1.00 98.19 291 ALA A N 1
ATOM 2274 C CA . ALA A 1 291 ? 0.956 -4.429 16.822 1.00 98.19 291 ALA A CA 1
ATOM 2275 C C . ALA A 1 291 ? 0.783 -4.455 15.297 1.00 98.19 291 ALA A C 1
ATOM 2277 O O . ALA A 1 291 ? 1.063 -5.493 14.694 1.00 98.19 291 ALA A O 1
ATOM 2278 N N . VAL A 1 292 ? 0.349 -3.355 14.669 1.00 98.50 292 VAL A N 1
ATOM 2279 C CA . VAL A 1 292 ? 0.145 -3.282 13.210 1.00 98.50 292 VAL A CA 1
ATOM 2280 C C . VAL A 1 292 ? 1.105 -2.284 12.578 1.00 98.50 292 VAL A C 1
ATOM 2282 O O . VAL A 1 292 ? 1.956 -2.681 11.783 1.00 98.50 292 VAL A O 1
ATOM 2285 N N . VAL A 1 293 ? 1.029 -1.009 12.957 1.00 98.75 293 VAL A N 1
ATOM 2286 C CA . VAL A 1 293 ? 1.760 0.064 12.265 1.00 98.75 293 VAL A CA 1
ATOM 2287 C C . VAL A 1 293 ? 3.271 -0.055 12.472 1.00 98.75 293 VAL A C 1
ATOM 2289 O O . VAL A 1 293 ? 4.034 -0.138 11.507 1.00 98.75 293 VAL A O 1
ATOM 2292 N N . LEU A 1 294 ? 3.724 -0.096 13.732 1.00 98.75 294 LEU A N 1
ATOM 2293 C CA . LEU A 1 294 ? 5.155 -0.120 14.045 1.00 98.75 294 LEU A CA 1
ATOM 2294 C C . LEU A 1 294 ? 5.869 -1.365 13.501 1.00 98.75 294 LEU A C 1
ATOM 2296 O O . LEU A 1 294 ? 6.943 -1.205 12.911 1.00 98.75 294 LEU A O 1
ATOM 2300 N N . PRO A 1 295 ? 5.327 -2.593 13.646 1.00 98.75 295 PRO A N 1
ATOM 2301 C CA . PRO A 1 295 ? 5.969 -3.767 13.072 1.00 98.75 295 PRO A CA 1
ATOM 2302 C C . PRO A 1 295 ? 5.976 -3.748 11.538 1.00 98.75 295 PRO A C 1
ATOM 2304 O O . PRO A 1 295 ? 6.986 -4.135 10.956 1.00 98.75 295 PRO A O 1
ATOM 2307 N N . THR A 1 296 ? 4.917 -3.245 10.888 1.00 98.81 296 THR A N 1
ATOM 2308 C CA . THR A 1 296 ? 4.852 -3.152 9.417 1.00 98.81 296 THR A CA 1
ATOM 2309 C C . THR A 1 296 ? 5.907 -2.192 8.872 1.00 98.81 296 THR A C 1
ATOM 2311 O O . THR A 1 296 ? 6.696 -2.573 8.009 1.00 98.81 296 THR A O 1
ATOM 2314 N N . TYR A 1 297 ? 6.014 -0.977 9.421 1.00 98.88 297 TYR A N 1
ATOM 2315 C CA . TYR A 1 297 ? 7.031 -0.020 8.968 1.00 98.88 297 TYR A CA 1
ATOM 2316 C C . TYR A 1 297 ? 8.458 -0.435 9.328 1.00 98.88 297 TYR A C 1
ATOM 2318 O O . TYR A 1 297 ? 9.399 -0.101 8.605 1.00 98.88 297 TYR A O 1
ATOM 2326 N N . LYS A 1 298 ? 8.641 -1.207 10.404 1.00 98.81 298 LYS A N 1
ATOM 2327 C CA . LYS A 1 298 ? 9.933 -1.828 10.699 1.00 98.81 298 LYS A CA 1
ATOM 2328 C C . LYS A 1 298 ? 10.311 -2.864 9.638 1.00 98.81 298 LYS A C 1
ATOM 2330 O O . LYS A 1 298 ? 11.433 -2.830 9.141 1.00 98.81 298 LYS A O 1
ATOM 2335 N N . ASP A 1 299 ? 9.389 -3.759 9.291 1.00 98.75 299 ASP A N 1
ATOM 2336 C CA . ASP A 1 299 ? 9.608 -4.790 8.270 1.00 98.75 299 ASP A CA 1
ATOM 2337 C C . ASP A 1 299 ? 9.881 -4.158 6.895 1.00 98.75 299 ASP A C 1
ATOM 2339 O O . ASP A 1 299 ? 10.842 -4.528 6.221 1.00 98.75 299 ASP A O 1
ATOM 2343 N N . LEU A 1 300 ? 9.128 -3.114 6.530 1.00 98.88 300 LEU A N 1
ATOM 2344 C CA . LEU A 1 300 ? 9.364 -2.290 5.341 1.00 98.88 300 LEU A CA 1
ATOM 2345 C C . LEU A 1 300 ? 10.794 -1.727 5.298 1.00 98.88 300 LEU A C 1
ATOM 2347 O O . LEU A 1 300 ? 11.496 -1.863 4.295 1.00 98.88 300 LEU A O 1
ATOM 2351 N N . GLN A 1 301 ? 11.251 -1.124 6.398 1.00 98.75 301 GLN A N 1
ATOM 2352 C CA . GLN A 1 301 ? 12.591 -0.547 6.511 1.00 98.75 301 GLN A CA 1
ATOM 2353 C C . GLN A 1 301 ? 13.692 -1.612 6.394 1.00 98.75 301 GLN A C 1
ATOM 2355 O O . GLN A 1 301 ? 14.681 -1.416 5.680 1.00 98.75 301 GLN A O 1
ATOM 2360 N N . GLU A 1 302 ? 13.521 -2.756 7.058 1.00 98.88 302 GLU A N 1
ATOM 2361 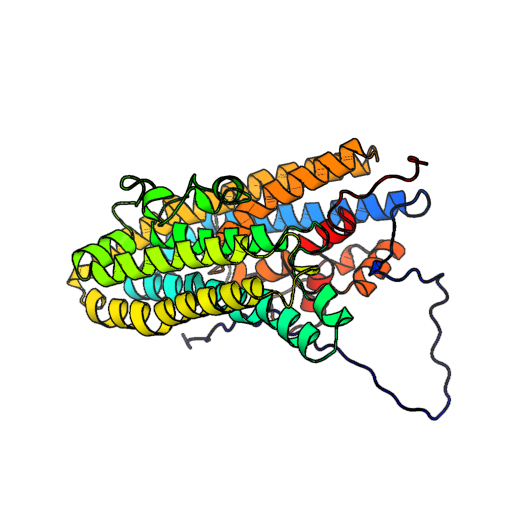C CA . GLU A 1 302 ? 14.468 -3.872 7.006 1.00 98.88 302 GLU A CA 1
ATOM 2362 C C . GLU A 1 302 ? 14.532 -4.497 5.601 1.00 98.88 302 GLU A C 1
ATOM 2364 O O . GLU A 1 302 ? 15.626 -4.760 5.089 1.00 98.88 302 GLU A O 1
ATOM 2369 N N . LYS A 1 303 ? 13.387 -4.672 4.934 1.00 98.88 303 LYS A N 1
ATOM 2370 C CA . LYS A 1 303 ? 13.302 -5.247 3.585 1.00 98.88 303 LYS A CA 1
ATOM 2371 C C . LYS A 1 303 ? 13.797 -4.288 2.497 1.00 98.88 303 LYS A C 1
ATOM 2373 O O . LYS A 1 303 ? 14.518 -4.739 1.605 1.00 98.88 303 LYS A O 1
ATOM 2378 N N . ASN A 1 304 ? 13.551 -2.978 2.600 1.00 98.94 304 ASN A N 1
ATOM 2379 C CA . ASN A 1 304 ? 14.129 -1.994 1.669 1.00 98.94 304 ASN A CA 1
ATOM 2380 C C . ASN A 1 304 ? 15.655 -1.931 1.753 1.00 98.94 304 ASN A C 1
ATOM 2382 O O . ASN A 1 304 ? 16.328 -1.764 0.733 1.00 98.94 304 ASN A O 1
ATOM 2386 N N . LYS A 1 305 ? 16.227 -2.150 2.940 1.00 98.88 305 LYS A N 1
ATOM 2387 C CA . LYS A 1 305 ? 17.678 -2.279 3.085 1.00 98.88 305 LYS A CA 1
ATOM 2388 C C . LYS A 1 305 ? 18.226 -3.494 2.334 1.00 98.88 305 LYS A C 1
ATOM 2390 O O . LYS A 1 305 ? 19.244 -3.386 1.652 1.00 98.88 305 LYS A O 1
ATOM 2395 N N . LEU A 1 306 ? 17.547 -4.640 2.424 1.00 98.94 306 LEU A N 1
ATOM 2396 C CA . LEU A 1 306 ? 17.929 -5.844 1.677 1.00 98.94 306 LEU A CA 1
ATOM 2397 C C . LEU A 1 306 ? 17.797 -5.641 0.160 1.00 98.94 306 LEU A C 1
ATOM 2399 O O . LEU A 1 306 ? 18.666 -6.087 -0.595 1.00 98.94 306 LEU A O 1
ATOM 2403 N N . LEU A 1 307 ? 16.746 -4.947 -0.284 1.00 98.94 307 LEU A N 1
ATOM 2404 C CA . LEU A 1 307 ? 16.550 -4.575 -1.685 1.00 98.94 307 LEU A CA 1
ATOM 2405 C C . LEU A 1 307 ? 17.691 -3.683 -2.196 1.00 98.94 307 LEU A C 1
ATOM 2407 O O . LEU A 1 307 ? 18.280 -3.987 -3.235 1.00 98.94 307 LEU A O 1
ATOM 2411 N N . LEU A 1 308 ? 18.070 -2.646 -1.442 1.00 98.94 308 LEU A N 1
ATOM 2412 C CA . LEU A 1 308 ? 19.214 -1.789 -1.766 1.00 98.94 308 LEU A CA 1
ATOM 2413 C C . LEU A 1 308 ? 20.514 -2.596 -1.896 1.00 98.94 308 LEU A C 1
ATOM 2415 O O . LEU A 1 308 ? 21.255 -2.420 -2.867 1.00 98.94 308 LEU A O 1
ATOM 2419 N N . ASP A 1 309 ? 20.783 -3.511 -0.961 1.00 98.88 309 ASP A N 1
ATOM 2420 C CA . ASP A 1 309 ? 21.974 -4.365 -1.007 1.00 98.88 309 ASP A CA 1
ATOM 2421 C C . ASP A 1 309 ? 21.999 -5.245 -2.271 1.00 98.88 309 ASP A C 1
ATOM 2423 O O . ASP A 1 309 ? 23.043 -5.380 -2.920 1.00 98.88 309 ASP A O 1
ATOM 2427 N N . ALA A 1 310 ? 20.858 -5.815 -2.670 1.00 98.88 310 ALA A N 1
ATOM 2428 C CA . ALA A 1 310 ? 20.756 -6.636 -3.876 1.00 98.88 310 ALA A CA 1
ATOM 2429 C C . ALA A 1 310 ? 20.881 -5.825 -5.169 1.00 98.88 310 ALA A C 1
ATOM 2431 O O . ALA A 1 310 ? 21.587 -6.242 -6.090 1.00 98.88 310 ALA A O 1
ATOM 2432 N N . VAL A 1 311 ? 20.273 -4.642 -5.224 1.00 98.88 311 VAL A N 1
ATOM 2433 C CA . VAL A 1 311 ? 20.429 -3.717 -6.350 1.00 98.88 311 VAL A CA 1
ATOM 2434 C C . VAL A 1 311 ? 21.882 -3.253 -6.478 1.00 98.88 311 VAL A C 1
ATOM 2436 O O . VAL A 1 311 ? 22.430 -3.219 -7.580 1.00 98.88 311 VAL A O 1
ATOM 2439 N N . ASN A 1 312 ? 22.557 -2.961 -5.365 1.00 98.81 312 ASN A N 1
ATOM 2440 C CA . ASN A 1 312 ? 23.977 -2.617 -5.375 1.00 98.81 312 ASN A CA 1
ATOM 2441 C C . ASN A 1 312 ? 24.851 -3.803 -5.826 1.00 98.81 312 ASN A C 1
ATOM 2443 O O . ASN A 1 312 ? 25.828 -3.617 -6.555 1.00 98.81 312 ASN A O 1
ATOM 2447 N N . GLN A 1 313 ? 24.488 -5.032 -5.447 1.00 98.69 313 GLN A N 1
ATOM 2448 C CA . GLN A 1 313 ? 25.151 -6.239 -5.941 1.00 98.69 313 GLN A CA 1
ATOM 2449 C C . GLN A 1 313 ? 24.993 -6.387 -7.461 1.00 98.69 313 GLN A C 1
ATOM 2451 O O . GLN A 1 313 ? 25.989 -6.646 -8.141 1.00 98.69 313 GLN A O 1
ATOM 2456 N N . PHE A 1 314 ? 23.783 -6.182 -7.996 1.00 98.50 314 PHE A N 1
ATOM 2457 C CA . PHE A 1 314 ? 23.536 -6.159 -9.438 1.00 98.50 314 PHE A CA 1
ATOM 2458 C C . PHE A 1 314 ? 24.369 -5.076 -10.130 1.00 98.50 314 PHE A C 1
ATOM 2460 O O . PHE A 1 314 ? 25.083 -5.370 -11.085 1.00 98.50 314 PHE A O 1
ATOM 2467 N N . ARG A 1 315 ? 24.360 -3.844 -9.606 1.00 97.94 315 ARG A N 1
ATOM 2468 C CA . ARG A 1 315 ? 25.143 -2.719 -10.138 1.00 97.94 315 ARG A CA 1
ATOM 2469 C C . ARG A 1 315 ? 26.635 -3.045 -10.253 1.00 97.94 315 ARG A C 1
ATOM 2471 O O . ARG A 1 315 ? 27.270 -2.653 -11.228 1.00 97.94 315 ARG A O 1
ATOM 2478 N N . GLN A 1 316 ? 27.204 -3.736 -9.264 1.00 97.94 316 GLN A N 1
ATOM 2479 C CA . GLN A 1 316 ? 28.624 -4.106 -9.257 1.00 97.94 316 GLN A CA 1
ATOM 2480 C C . GLN A 1 316 ? 28.933 -5.304 -10.160 1.00 97.94 316 GLN A C 1
ATOM 2482 O O . GLN A 1 316 ? 30.018 -5.364 -10.735 1.00 97.94 316 GLN A O 1
ATOM 2487 N N . ASN A 1 317 ? 28.007 -6.259 -10.267 1.00 97.25 317 ASN A N 1
ATOM 2488 C CA . ASN A 1 317 ? 28.191 -7.498 -11.016 1.00 97.25 317 ASN A CA 1
ATOM 2489 C C . ASN A 1 317 ? 26.908 -7.864 -11.786 1.00 97.25 317 ASN A C 1
ATOM 2491 O O . ASN A 1 317 ? 26.178 -8.754 -11.346 1.00 97.25 317 ASN A O 1
ATOM 2495 N N . PRO A 1 318 ? 26.603 -7.217 -12.923 1.00 96.62 318 PRO A N 1
ATOM 2496 C CA . PRO A 1 318 ? 25.364 -7.495 -13.642 1.00 96.62 318 PRO A CA 1
ATOM 2497 C C . PRO A 1 318 ? 25.292 -8.949 -14.127 1.00 96.62 318 PRO A C 1
ATOM 2499 O O . PRO A 1 318 ? 26.200 -9.440 -14.800 1.00 96.62 318 PRO A O 1
ATOM 2502 N N . SER A 1 319 ? 24.209 -9.643 -13.781 1.00 96.88 319 SER A N 1
ATOM 2503 C CA . SER A 1 319 ? 23.902 -11.009 -14.220 1.00 96.88 319 SER A CA 1
ATOM 2504 C C . SER A 1 319 ? 22.398 -11.270 -14.115 1.00 96.88 319 SER A C 1
ATOM 2506 O O . SER A 1 319 ? 21.706 -10.559 -13.385 1.00 96.88 319 SER A O 1
ATOM 2508 N N . ASN A 1 320 ? 21.902 -12.307 -14.798 1.00 97.31 320 ASN A N 1
ATOM 2509 C CA . ASN A 1 320 ? 20.506 -12.740 -14.655 1.00 97.31 320 ASN A CA 1
ATOM 2510 C C . ASN A 1 320 ? 20.199 -13.139 -13.205 1.00 97.31 320 ASN A C 1
ATOM 2512 O O . ASN A 1 320 ? 19.231 -12.646 -12.644 1.00 97.31 320 ASN A O 1
ATOM 2516 N N . ASP A 1 321 ? 21.083 -13.903 -12.553 1.00 98.06 321 ASP A N 1
ATOM 2517 C CA . ASP A 1 321 ? 20.929 -14.278 -11.139 1.00 98.06 321 ASP A CA 1
ATOM 2518 C C . ASP A 1 321 ? 20.784 -13.054 -10.216 1.00 98.06 321 ASP A C 1
ATOM 2520 O O . ASP A 1 321 ? 20.012 -13.071 -9.259 1.00 98.06 321 ASP A O 1
ATOM 2524 N N . ASN A 1 322 ? 21.527 -11.973 -10.484 1.00 98.25 322 ASN A N 1
ATOM 2525 C CA . ASN A 1 322 ? 21.424 -10.753 -9.686 1.00 98.25 322 ASN A CA 1
ATOM 2526 C C . ASN A 1 322 ? 20.174 -9.928 -10.039 1.00 98.25 322 ASN A C 1
ATOM 2528 O O . ASN A 1 322 ? 19.629 -9.293 -9.138 1.00 98.25 322 ASN A O 1
ATOM 2532 N N . PHE A 1 323 ? 19.689 -9.967 -11.288 1.00 96.75 323 PHE A N 1
ATOM 2533 C CA . PHE A 1 323 ? 18.369 -9.431 -11.645 1.00 96.75 323 PHE A CA 1
ATOM 2534 C C . PHE A 1 323 ? 17.260 -10.179 -10.902 1.00 96.75 323 PHE A C 1
ATOM 2536 O O . PHE A 1 323 ? 16.473 -9.548 -10.204 1.00 96.75 323 PHE A O 1
ATOM 2543 N N . GLU A 1 324 ? 17.236 -11.511 -10.980 1.00 98.44 324 GLU A N 1
ATOM 2544 C CA . GLU A 1 324 ? 16.262 -12.367 -10.291 1.00 98.44 324 GLU A CA 1
ATOM 2545 C C . GLU A 1 324 ? 16.289 -12.139 -8.777 1.00 98.44 324 GLU A C 1
ATOM 2547 O O . GLU A 1 324 ? 15.246 -11.988 -8.143 1.00 98.44 324 GLU A O 1
ATOM 2552 N N . LYS A 1 325 ? 17.483 -12.039 -8.181 1.00 98.75 325 LYS A N 1
ATOM 2553 C CA . LYS A 1 325 ? 17.627 -11.733 -6.754 1.00 98.75 325 LYS A CA 1
ATOM 2554 C C . LYS A 1 325 ? 17.041 -10.365 -6.392 1.00 98.75 325 LYS A C 1
ATOM 2556 O O . LYS A 1 325 ? 16.364 -10.263 -5.370 1.00 98.75 325 LYS A O 1
ATOM 2561 N N . ALA A 1 326 ? 17.310 -9.330 -7.188 1.00 98.81 326 ALA A N 1
ATOM 2562 C CA . ALA A 1 326 ? 16.756 -7.999 -6.955 1.00 98.81 326 ALA A CA 1
ATOM 2563 C C . ALA A 1 326 ? 15.231 -7.974 -7.159 1.00 98.81 326 ALA A C 1
ATOM 2565 O O . ALA A 1 326 ? 14.534 -7.380 -6.347 1.00 98.81 326 ALA A O 1
ATOM 2566 N N . CYS A 1 327 ? 14.711 -8.691 -8.160 1.00 98.88 327 CYS A N 1
ATOM 2567 C CA . CYS A 1 327 ? 13.276 -8.876 -8.394 1.00 98.88 327 CYS A CA 1
ATOM 2568 C C . CYS A 1 327 ? 12.582 -9.543 -7.198 1.00 98.88 327 CYS A C 1
ATOM 2570 O O . CYS A 1 327 ? 11.587 -9.032 -6.695 1.00 98.88 327 CYS A O 1
ATOM 2572 N N . ASN A 1 328 ? 13.140 -10.642 -6.684 1.00 98.75 328 ASN A N 1
ATOM 2573 C CA . ASN A 1 328 ? 12.585 -11.332 -5.517 1.00 98.75 328 ASN A CA 1
ATOM 2574 C C . ASN A 1 328 ? 12.566 -10.428 -4.280 1.00 98.75 328 ASN A C 1
ATOM 2576 O O . ASN A 1 328 ? 11.607 -10.440 -3.517 1.00 98.75 328 ASN A O 1
ATOM 2580 N N . LEU A 1 329 ? 13.617 -9.630 -4.072 1.00 98.81 329 LEU A N 1
ATOM 2581 C CA . LEU A 1 329 ? 13.666 -8.692 -2.951 1.00 98.81 329 LEU A CA 1
ATOM 2582 C C . LEU A 1 329 ? 12.780 -7.462 -3.159 1.00 98.81 329 LEU A C 1
ATOM 2584 O O . LEU A 1 329 ? 12.360 -6.880 -2.165 1.00 98.81 329 LEU A O 1
ATOM 2588 N N . TRP A 1 330 ? 12.461 -7.099 -4.404 1.00 98.88 330 TRP A N 1
ATOM 2589 C CA . TRP A 1 330 ? 11.454 -6.084 -4.704 1.00 98.88 330 TRP A CA 1
ATOM 2590 C C . TRP A 1 330 ? 10.071 -6.571 -4.266 1.00 98.88 330 TRP A C 1
ATOM 2592 O O . TRP A 1 330 ? 9.430 -5.886 -3.481 1.00 98.88 330 TRP A O 1
ATOM 2602 N N . ILE A 1 331 ? 9.681 -7.798 -4.640 1.00 98.56 331 ILE A N 1
ATOM 2603 C CA . ILE A 1 331 ? 8.418 -8.420 -4.194 1.00 98.56 331 ILE A CA 1
ATOM 2604 C C . ILE A 1 331 ? 8.366 -8.517 -2.662 1.00 98.56 331 ILE A C 1
ATOM 2606 O O . ILE A 1 331 ? 7.391 -8.109 -2.038 1.00 98.56 331 ILE A O 1
ATOM 2610 N N . THR A 1 332 ? 9.444 -8.994 -2.031 1.00 98.44 332 THR A N 1
ATOM 2611 C CA . THR A 1 332 ? 9.518 -9.085 -0.565 1.00 98.44 332 THR A CA 1
ATOM 2612 C C . THR A 1 332 ? 9.345 -7.724 0.108 1.00 98.44 332 THR A C 1
ATOM 2614 O O . THR A 1 332 ? 8.694 -7.646 1.146 1.00 98.44 332 THR A O 1
ATOM 2617 N N . ALA A 1 333 ? 9.947 -6.667 -0.445 1.00 98.75 333 ALA A N 1
ATOM 2618 C CA . ALA A 1 333 ? 9.878 -5.315 0.101 1.00 98.75 333 ALA A CA 1
ATOM 2619 C C . ALA A 1 333 ? 8.545 -4.607 -0.175 1.00 98.75 333 ALA A C 1
ATOM 2621 O O . ALA A 1 333 ? 8.140 -3.776 0.635 1.00 98.75 333 ALA A O 1
ATOM 2622 N N . ARG A 1 334 ? 7.861 -4.964 -1.267 1.00 98.62 334 ARG A N 1
ATOM 2623 C CA . ARG A 1 334 ? 6.504 -4.510 -1.583 1.00 98.62 334 ARG A CA 1
ATOM 2624 C C . ARG A 1 334 ? 5.476 -5.008 -0.581 1.00 98.62 334 ARG A C 1
ATOM 2626 O O . ARG A 1 334 ? 4.635 -4.235 -0.161 1.00 98.62 334 ARG A O 1
ATOM 2633 N N . GLU A 1 335 ? 5.578 -6.251 -0.123 1.00 98.12 335 GLU A N 1
ATOM 2634 C CA . GLU A 1 335 ? 4.572 -6.833 0.773 1.00 98.12 335 GLU A CA 1
ATOM 2635 C C . GLU A 1 335 ? 4.223 -5.970 2.014 1.00 98.12 335 GLU A C 1
ATOM 2637 O O . GLU A 1 335 ? 3.037 -5.720 2.234 1.00 98.12 335 GLU A O 1
ATOM 2642 N N . PRO A 1 336 ? 5.174 -5.496 2.851 1.00 98.56 336 PRO A N 1
ATOM 2643 C CA . PRO A 1 336 ? 4.834 -4.631 3.983 1.00 98.56 336 PRO A CA 1
ATOM 2644 C C . PRO A 1 336 ? 4.385 -3.229 3.554 1.00 98.56 336 PRO A C 1
ATOM 2646 O O . PRO A 1 336 ? 3.650 -2.599 4.306 1.00 98.56 336 PRO A O 1
ATOM 2649 N N . TRP A 1 337 ? 4.801 -2.741 2.380 1.00 98.81 337 TRP A N 1
ATOM 2650 C CA . TRP A 1 337 ? 4.285 -1.490 1.824 1.00 98.81 337 TRP A CA 1
ATOM 2651 C C . TRP A 1 337 ? 2.803 -1.636 1.459 1.00 98.81 337 TRP A C 1
ATOM 2653 O O . TRP A 1 337 ? 1.965 -0.925 2.004 1.00 98.81 337 TRP A O 1
ATOM 2663 N N . GLU A 1 338 ? 2.463 -2.643 0.657 1.00 98.75 338 GLU A N 1
ATOM 2664 C CA . GLU A 1 338 ? 1.098 -2.930 0.199 1.00 98.75 338 GLU A CA 1
ATOM 2665 C C . GLU A 1 338 ? 0.161 -3.239 1.376 1.00 98.75 338 GLU A C 1
ATOM 2667 O O . GLU A 1 338 ? -0.991 -2.800 1.421 1.00 98.75 338 GLU A O 1
ATOM 2672 N N . LYS A 1 339 ? 0.674 -3.948 2.394 1.00 98.50 339 LYS A N 1
ATOM 2673 C CA . LYS A 1 339 ? -0.027 -4.210 3.662 1.00 98.50 339 LYS A CA 1
ATOM 2674 C C . LYS A 1 339 ? -0.044 -3.008 4.618 1.00 98.50 339 LYS A C 1
ATOM 2676 O O . LYS A 1 339 ? -0.604 -3.140 5.711 1.00 98.50 339 LYS A O 1
ATOM 2681 N N . SER A 1 340 ? 0.499 -1.852 4.233 1.00 98.69 340 SER A N 1
ATOM 2682 C CA . SER A 1 340 ? 0.401 -0.589 4.980 1.00 98.69 340 SER A CA 1
ATOM 2683 C C . SER A 1 340 ? -0.600 0.416 4.410 1.00 98.69 340 SER A C 1
ATOM 2685 O O . SER A 1 340 ? -0.920 1.403 5.073 1.00 98.69 340 SER A O 1
ATOM 2687 N N . GLU A 1 341 ? -1.161 0.147 3.228 1.00 98.69 341 GLU A N 1
ATOM 2688 C CA . GLU A 1 341 ? -1.984 1.128 2.514 1.00 98.69 341 GLU A CA 1
ATOM 2689 C C . GLU A 1 341 ? -3.336 1.446 3.196 1.00 98.69 341 GLU A C 1
ATOM 2691 O O . GLU A 1 341 ? -3.915 2.502 2.959 1.00 98.69 341 GLU A O 1
ATOM 2696 N N . ALA A 1 342 ? -3.816 0.623 4.141 1.00 98.56 342 ALA A N 1
ATOM 2697 C CA . ALA A 1 342 ? -4.967 0.967 4.992 1.00 98.56 342 ALA A CA 1
ATOM 2698 C C . ALA A 1 342 ? -4.620 1.930 6.142 1.00 98.56 342 ALA A C 1
ATOM 2700 O O . ALA A 1 342 ? -5.454 2.160 7.020 1.00 98.56 342 ALA A O 1
ATOM 2701 N N . PHE A 1 343 ? -3.395 2.454 6.188 1.00 97.94 343 PHE A N 1
ATOM 2702 C CA . PHE A 1 343 ? -2.952 3.439 7.168 1.00 97.94 343 PHE A CA 1
ATOM 2703 C C . PHE A 1 343 ? -1.888 4.391 6.605 1.00 97.94 343 PHE A C 1
ATOM 2705 O O . PHE A 1 343 ? -0.908 4.726 7.284 1.00 97.94 343 PHE A O 1
ATOM 2712 N N . LEU A 1 344 ? -2.137 4.905 5.391 1.00 96.38 344 LEU A N 1
ATOM 2713 C CA . LEU A 1 344 ? -1.412 6.036 4.797 1.00 96.38 344 LEU A CA 1
ATOM 2714 C C . LEU A 1 344 ? -1.758 7.368 5.490 1.00 96.38 344 LEU A C 1
ATOM 2716 O O . LEU A 1 344 ? -2.287 8.311 4.907 1.00 96.38 344 LEU A O 1
ATOM 2720 N N . ILE A 1 345 ? -1.480 7.424 6.790 1.00 94.19 345 ILE A N 1
ATOM 2721 C CA . ILE A 1 345 ? -1.827 8.526 7.686 1.00 94.19 345 ILE A CA 1
ATOM 2722 C C . ILE A 1 345 ? -0.585 9.055 8.400 1.00 94.19 345 ILE A C 1
ATOM 2724 O O . ILE A 1 345 ? 0.402 8.347 8.625 1.00 94.19 345 ILE A O 1
ATOM 2728 N N . GLY A 1 346 ? -0.636 10.326 8.790 1.00 94.88 346 GLY A N 1
ATOM 2729 C CA . GLY A 1 346 ? 0.454 10.955 9.524 1.00 94.88 346 GLY A CA 1
ATOM 2730 C C . GLY A 1 346 ? 1.716 11.118 8.665 1.00 94.88 346 GLY A C 1
ATOM 2731 O O . GLY A 1 346 ? 1.619 11.687 7.578 1.00 94.88 346 GLY A O 1
ATOM 2732 N N . PRO A 1 347 ? 2.906 10.672 9.119 1.00 97.12 347 PRO A N 1
ATOM 2733 C CA . PRO A 1 347 ? 4.172 10.986 8.457 1.00 97.12 347 PRO A CA 1
ATOM 2734 C C . PRO A 1 347 ? 4.241 10.598 6.979 1.00 97.12 347 PRO A C 1
ATOM 2736 O O . PRO A 1 347 ? 4.814 11.347 6.194 1.00 97.12 347 PRO A O 1
ATOM 2739 N N . VAL A 1 348 ? 3.664 9.454 6.593 1.00 97.69 348 VAL A N 1
ATOM 2740 C CA . VAL A 1 348 ? 3.743 8.965 5.207 1.00 97.69 348 VAL A CA 1
ATOM 2741 C C . VAL A 1 348 ? 3.055 9.918 4.225 1.00 97.69 348 VAL A C 1
ATOM 2743 O O . VAL A 1 348 ? 3.603 10.222 3.168 1.00 97.69 348 VAL A O 1
ATOM 2746 N N . ALA A 1 349 ? 1.926 10.487 4.639 1.00 94.31 349 ALA A N 1
ATOM 2747 C CA . ALA A 1 349 ? 1.174 11.464 3.872 1.00 94.31 349 ALA A CA 1
ATOM 2748 C C . ALA A 1 349 ? 1.736 12.884 3.995 1.00 94.31 349 ALA A C 1
ATOM 2750 O O . ALA A 1 349 ? 1.955 13.576 3.005 1.00 94.31 349 ALA A O 1
ATOM 2751 N N . ASN A 1 350 ? 2.008 13.324 5.225 1.00 94.19 350 ASN A N 1
ATOM 2752 C CA . ASN A 1 350 ? 2.356 14.716 5.510 1.00 94.19 350 ASN A CA 1
ATOM 2753 C C . ASN A 1 350 ? 3.721 15.126 4.946 1.00 94.19 350 ASN A C 1
ATOM 2755 O O . ASN A 1 350 ? 3.957 16.308 4.708 1.00 94.19 350 ASN A O 1
ATOM 2759 N N . LEU A 1 351 ? 4.632 14.166 4.780 1.00 95.50 351 LEU A N 1
ATOM 2760 C CA . LEU A 1 351 ? 6.000 14.409 4.324 1.00 95.50 351 LEU A CA 1
ATOM 2761 C C . LEU A 1 351 ? 6.188 14.097 2.828 1.00 95.50 351 LEU A C 1
ATOM 2763 O O . LEU A 1 351 ? 7.320 14.110 2.347 1.00 95.50 351 LEU A O 1
ATOM 2767 N N . GLY A 1 352 ? 5.105 13.787 2.103 1.00 95.88 352 GLY A N 1
ATOM 2768 C CA . GLY A 1 352 ? 5.162 13.375 0.698 1.00 95.88 352 GLY A CA 1
ATOM 2769 C C . GLY A 1 352 ? 5.880 12.041 0.482 1.00 95.88 352 GLY A C 1
ATOM 2770 O O . GLY A 1 352 ? 6.385 11.790 -0.610 1.00 95.88 352 GLY A O 1
ATOM 2771 N N . LEU A 1 353 ? 5.984 11.206 1.524 1.00 98.06 353 LEU A N 1
ATOM 2772 C CA . LEU A 1 353 ? 6.698 9.930 1.449 1.00 98.06 353 LEU A CA 1
ATOM 2773 C C . LEU A 1 353 ? 5.927 8.910 0.619 1.00 98.06 353 LEU A C 1
ATOM 2775 O O . LEU A 1 353 ? 6.567 8.132 -0.075 1.00 98.06 353 LEU A O 1
ATOM 2779 N N . ASP A 1 354 ? 4.596 8.952 0.652 1.00 98.12 354 ASP A N 1
ATOM 2780 C CA . ASP A 1 354 ? 3.747 8.108 -0.188 1.00 98.12 354 ASP A CA 1
ATOM 2781 C C . ASP A 1 354 ? 4.079 8.254 -1.685 1.00 98.12 354 ASP A C 1
ATOM 2783 O O . ASP A 1 354 ? 4.711 7.355 -2.247 1.00 98.12 354 ASP A O 1
ATOM 2787 N N . PRO A 1 355 ? 3.864 9.418 -2.325 1.00 97.38 355 PRO A N 1
ATOM 2788 C CA . PRO A 1 355 ? 4.226 9.581 -3.731 1.00 97.38 355 PRO A CA 1
ATOM 2789 C C . PRO A 1 355 ? 5.744 9.502 -3.995 1.00 97.38 355 PRO A C 1
ATOM 2791 O O . PRO A 1 355 ? 6.149 9.152 -5.105 1.00 97.38 355 PRO A O 1
ATOM 2794 N N . ASN A 1 356 ? 6.619 9.749 -3.009 1.00 98.38 356 ASN A N 1
ATOM 2795 C CA . ASN A 1 356 ? 8.061 9.483 -3.161 1.00 98.38 356 ASN A CA 1
ATOM 2796 C C . ASN A 1 356 ? 8.390 7.993 -3.299 1.00 98.38 356 ASN A C 1
ATOM 2798 O O . ASN A 1 356 ? 9.376 7.644 -3.963 1.00 98.38 356 ASN A O 1
ATOM 2802 N N . MET A 1 357 ? 7.628 7.139 -2.621 1.00 98.69 357 MET A N 1
ATOM 2803 C CA . MET A 1 357 ? 7.844 5.702 -2.583 1.00 98.69 357 MET A CA 1
ATOM 2804 C C . MET A 1 357 ? 7.020 4.972 -3.635 1.00 98.69 357 MET A C 1
ATOM 2806 O O . MET A 1 357 ? 7.511 3.957 -4.120 1.00 98.69 357 MET A O 1
ATOM 2810 N N . ASP A 1 358 ? 5.847 5.476 -4.026 1.00 98.31 358 ASP A N 1
ATOM 2811 C CA . ASP A 1 358 ? 4.884 4.666 -4.778 1.00 98.31 358 ASP A CA 1
ATOM 2812 C C . ASP A 1 358 ? 4.037 5.391 -5.829 1.00 98.31 358 ASP A C 1
ATOM 2814 O O . ASP A 1 358 ? 2.922 4.992 -6.138 1.00 98.31 358 ASP A O 1
ATOM 2818 N N . SER A 1 359 ? 4.572 6.448 -6.443 1.00 97.75 359 SER A N 1
ATOM 2819 C CA . SER A 1 359 ? 3.860 7.128 -7.531 1.00 97.75 359 SER A CA 1
ATOM 2820 C C . SER A 1 359 ? 3.462 6.192 -8.680 1.00 97.75 359 SER A C 1
ATOM 2822 O O . SER A 1 359 ? 4.301 5.513 -9.283 1.00 97.75 359 SER A O 1
ATOM 2824 N N . TRP A 1 360 ? 2.187 6.271 -9.061 1.00 97.00 360 TRP A N 1
ATOM 2825 C CA . TRP A 1 360 ? 1.626 5.670 -10.265 1.00 97.00 360 TRP A CA 1
ATOM 2826 C C . TRP A 1 360 ? 0.577 6.609 -10.902 1.00 97.00 360 TRP A C 1
ATOM 2828 O O . TRP A 1 360 ? -0.251 7.164 -10.182 1.00 97.00 360 TRP A O 1
ATOM 2838 N N . PRO A 1 361 ? 0.557 6.801 -12.240 1.00 95.25 361 PRO A N 1
ATOM 2839 C CA . PRO A 1 361 ? 1.480 6.263 -13.239 1.00 95.25 361 PRO A CA 1
ATOM 2840 C C . PRO A 1 361 ? 2.830 6.999 -13.268 1.00 95.25 361 PRO A C 1
ATOM 2842 O O . PRO A 1 361 ? 2.970 8.117 -12.780 1.00 95.25 361 PRO A O 1
ATOM 2845 N N . LEU A 1 362 ? 3.821 6.371 -13.900 1.00 93.00 362 LEU A N 1
ATOM 2846 C CA . LEU A 1 362 ? 5.168 6.927 -14.068 1.00 93.00 362 LEU A CA 1
ATOM 2847 C C . LEU A 1 362 ? 5.284 7.829 -15.302 1.00 93.00 362 LEU A C 1
ATOM 2849 O O . LEU A 1 362 ? 4.682 7.542 -16.343 1.00 93.00 362 LEU A O 1
ATOM 2853 N N . ASP A 1 363 ? 6.180 8.819 -15.251 1.00 94.31 363 ASP A N 1
ATOM 2854 C CA . ASP A 1 363 ? 6.689 9.466 -16.463 1.00 94.31 363 ASP A CA 1
ATOM 2855 C C . ASP A 1 363 ? 7.770 8.580 -17.099 1.00 94.31 363 ASP A C 1
ATOM 2857 O O . ASP A 1 363 ? 8.973 8.751 -16.898 1.00 94.31 363 ASP A O 1
ATOM 2861 N N . GLN A 1 364 ? 7.340 7.602 -17.898 1.00 91.69 364 GLN A N 1
ATOM 2862 C CA . GLN A 1 364 ? 8.263 6.693 -18.584 1.00 91.69 364 GLN A CA 1
ATOM 2863 C C . GLN A 1 364 ? 9.242 7.432 -19.515 1.00 91.69 364 GLN A C 1
ATOM 2865 O O . GLN A 1 364 ? 10.369 6.971 -19.711 1.00 91.69 364 GLN A O 1
ATOM 2870 N N . ASN A 1 365 ? 8.850 8.582 -20.080 1.00 92.50 365 ASN A N 1
ATOM 2871 C CA . ASN A 1 365 ? 9.768 9.400 -20.873 1.00 92.50 365 ASN A CA 1
ATOM 2872 C C . ASN A 1 365 ? 10.816 10.056 -19.970 1.00 92.50 365 ASN A C 1
ATOM 2874 O O . ASN A 1 365 ? 11.998 10.033 -20.312 1.00 92.50 365 ASN A O 1
ATOM 2878 N N . GLY A 1 366 ? 10.398 10.579 -18.817 1.00 95.25 366 GLY A N 1
ATOM 2879 C CA . GLY A 1 366 ? 11.271 11.075 -17.756 1.00 95.25 366 GLY A CA 1
ATOM 2880 C C . GLY A 1 366 ? 12.284 10.023 -17.303 1.00 95.25 366 GLY A C 1
ATOM 2881 O O . GLY A 1 366 ? 13.481 10.297 -17.289 1.00 95.25 366 GLY A O 1
ATOM 2882 N N . ILE A 1 367 ? 11.857 8.776 -17.079 1.00 95.62 367 ILE A N 1
ATOM 2883 C CA . ILE A 1 367 ? 12.755 7.653 -16.748 1.00 95.62 367 ILE A CA 1
ATOM 2884 C C . ILE A 1 367 ? 13.823 7.456 -17.838 1.00 95.62 367 ILE A C 1
ATOM 2886 O O . ILE A 1 367 ? 15.013 7.331 -17.538 1.00 95.62 367 ILE A O 1
ATOM 2890 N N . VAL A 1 368 ? 13.440 7.458 -19.120 1.00 94.06 368 VAL A N 1
ATOM 2891 C CA . VAL A 1 368 ? 14.401 7.348 -20.235 1.00 94.06 368 VAL A CA 1
ATOM 2892 C C . VAL A 1 368 ? 15.351 8.552 -20.273 1.00 94.06 368 VAL A C 1
ATOM 2894 O O . VAL A 1 368 ? 16.544 8.387 -20.543 1.00 94.06 368 VAL A O 1
ATOM 2897 N N . GLN A 1 369 ? 14.856 9.759 -19.994 1.00 95.44 369 GLN A N 1
ATOM 2898 C CA . GLN A 1 369 ? 15.677 10.969 -19.933 1.00 95.44 369 GLN A CA 1
ATOM 2899 C C . GLN A 1 369 ? 16.701 10.900 -18.798 1.00 95.44 369 GLN A C 1
ATOM 2901 O O . GLN A 1 369 ? 17.885 11.107 -19.067 1.00 95.44 369 GLN A O 1
ATOM 2906 N N . VAL A 1 370 ? 16.285 10.529 -17.585 1.00 97.06 370 VAL A N 1
ATOM 2907 C CA . VAL A 1 370 ? 17.163 10.338 -16.420 1.00 97.06 370 VAL A CA 1
ATOM 2908 C C . VAL A 1 370 ? 18.202 9.256 -16.691 1.00 97.06 370 VAL A C 1
ATOM 2910 O O . VAL A 1 370 ? 19.384 9.437 -16.401 1.00 97.06 370 VAL A O 1
ATOM 2913 N N . LEU A 1 371 ? 17.804 8.144 -17.314 1.00 95.00 371 LEU A N 1
ATOM 2914 C CA . LEU A 1 371 ? 18.736 7.083 -17.689 1.00 95.00 371 LEU A CA 1
ATOM 2915 C C . LEU A 1 371 ? 19.818 7.591 -18.658 1.00 95.00 371 LEU A C 1
ATOM 2917 O O . LEU A 1 371 ? 20.990 7.243 -18.516 1.00 95.00 371 LEU A O 1
ATOM 2921 N N . ASN A 1 372 ? 19.445 8.421 -19.633 1.00 94.31 372 ASN A N 1
ATOM 2922 C CA . ASN A 1 372 ? 20.378 8.969 -20.617 1.00 94.31 372 ASN A CA 1
ATOM 2923 C C . ASN A 1 372 ? 21.268 10.078 -20.035 1.00 94.31 372 ASN A C 1
ATOM 2925 O O . ASN A 1 372 ? 22.461 10.131 -20.340 1.00 94.31 372 ASN A O 1
ATOM 2929 N N . SER A 1 373 ? 20.699 10.966 -19.217 1.00 96.81 373 SER A N 1
ATOM 2930 C CA . SER A 1 373 ? 21.402 12.109 -18.627 1.00 96.81 373 SER A CA 1
ATOM 2931 C C . SER A 1 373 ? 22.287 11.701 -17.448 1.00 96.81 373 SER A C 1
ATOM 2933 O O . SER A 1 373 ? 23.340 12.304 -17.237 1.00 96.81 373 SER A O 1
ATOM 2935 N N . GLN A 1 374 ? 21.874 10.671 -16.697 1.00 96.56 374 GLN A N 1
ATOM 2936 C CA . GLN A 1 374 ? 22.392 10.315 -15.373 1.00 96.56 374 GLN A CA 1
ATOM 2937 C C . GLN A 1 374 ? 22.371 11.496 -14.388 1.00 96.56 374 GLN A C 1
ATOM 2939 O O . GLN A 1 374 ? 23.215 11.579 -13.491 1.00 96.56 374 GLN A O 1
ATOM 2944 N N . ASN A 1 375 ? 21.427 12.423 -14.572 1.00 97.62 375 ASN A N 1
ATOM 2945 C CA . ASN A 1 375 ? 21.194 13.518 -13.646 1.00 97.62 375 ASN A CA 1
ATOM 2946 C C . ASN A 1 375 ? 20.307 13.031 -12.496 1.00 97.62 375 ASN A C 1
ATOM 2948 O O . ASN A 1 375 ? 19.092 12.945 -12.627 1.00 97.62 375 ASN A O 1
ATOM 2952 N N . TRP A 1 376 ? 20.924 12.668 -11.374 1.00 97.31 376 TRP A N 1
ATOM 2953 C CA . TRP A 1 376 ? 20.195 12.088 -10.243 1.00 97.31 376 TRP A CA 1
ATOM 2954 C C . TRP A 1 376 ? 19.385 13.115 -9.448 1.00 97.31 376 TRP A C 1
ATOM 2956 O O . TRP A 1 376 ? 18.468 12.727 -8.732 1.00 97.31 376 TRP A O 1
ATOM 2966 N N . ASP A 1 377 ? 19.678 14.404 -9.624 1.00 96.88 377 ASP A N 1
ATOM 2967 C CA . ASP A 1 377 ? 18.910 15.491 -9.014 1.00 96.88 377 ASP A CA 1
ATOM 2968 C C . ASP A 1 377 ? 17.459 15.510 -9.535 1.00 96.88 377 ASP A C 1
ATOM 2970 O O . ASP A 1 377 ? 16.576 16.001 -8.844 1.00 96.88 377 ASP A O 1
ATOM 2974 N N . ASP A 1 378 ? 17.189 14.914 -10.707 1.00 97.25 378 ASP A N 1
ATOM 2975 C CA . ASP A 1 378 ? 15.838 14.793 -11.275 1.00 97.25 378 ASP A CA 1
ATOM 2976 C C . ASP A 1 378 ? 14.924 13.854 -10.457 1.00 97.25 378 ASP A C 1
ATOM 2978 O O . ASP A 1 378 ? 13.712 13.867 -10.643 1.00 97.25 378 ASP A O 1
ATOM 2982 N N . LEU A 1 379 ? 15.481 13.034 -9.553 1.00 97.44 379 LEU A N 1
ATOM 2983 C CA . LEU A 1 379 ? 14.710 12.182 -8.637 1.00 97.44 379 LEU A CA 1
ATOM 2984 C C . LEU A 1 379 ? 14.394 12.892 -7.310 1.00 97.44 379 LEU A C 1
ATOM 2986 O O . LEU A 1 379 ? 13.680 12.342 -6.469 1.00 97.44 379 LEU A O 1
ATOM 2990 N N . GLU A 1 380 ? 14.984 14.056 -7.051 1.00 96.81 380 GLU A N 1
ATOM 2991 C CA . GLU A 1 380 ? 14.932 14.716 -5.751 1.00 96.81 380 GLU A CA 1
ATOM 2992 C C . GLU A 1 380 ? 14.155 16.030 -5.822 1.00 96.81 380 GLU A C 1
ATOM 2994 O O . GLU A 1 380 ? 14.150 16.745 -6.819 1.00 96.81 380 GLU A O 1
ATOM 2999 N N . TRP A 1 381 ? 13.511 16.371 -4.711 1.00 96.06 381 TRP A N 1
ATOM 3000 C CA . TRP A 1 381 ? 12.887 17.669 -4.505 1.00 96.06 381 TRP A CA 1
ATOM 3001 C C . TRP A 1 381 ? 13.259 18.190 -3.118 1.00 96.06 381 TRP A C 1
ATOM 3003 O O . TRP A 1 381 ? 13.756 17.458 -2.259 1.00 96.06 381 TRP A O 1
ATOM 3013 N N . SER A 1 382 ? 13.079 19.491 -2.910 1.00 90.81 382 SER A N 1
ATOM 3014 C CA . SER A 1 382 ? 13.436 20.147 -1.654 1.00 90.81 382 SER A CA 1
ATOM 3015 C C . SER A 1 382 ? 12.399 21.187 -1.273 1.00 90.81 382 SER A C 1
ATOM 3017 O O . SER A 1 382 ? 11.687 21.707 -2.128 1.00 90.81 382 SER A O 1
ATOM 3019 N N . GLY A 1 383 ? 12.368 21.527 0.010 1.00 89.69 383 GLY A N 1
ATOM 3020 C CA . GLY A 1 383 ? 11.355 22.411 0.562 1.00 89.69 383 GLY A CA 1
ATOM 3021 C C . GLY A 1 383 ? 10.247 21.612 1.225 1.00 89.69 383 GLY A C 1
ATOM 3022 O O . GLY A 1 383 ? 10.467 20.498 1.697 1.00 89.69 383 GLY A O 1
ATOM 3023 N N . ASN A 1 384 ? 9.081 22.231 1.304 1.00 89.81 384 ASN A N 1
ATOM 3024 C CA . ASN A 1 384 ? 7.922 21.650 1.951 1.00 89.81 384 ASN A CA 1
ATOM 3025 C C . ASN A 1 384 ? 7.128 20.832 0.941 1.00 89.81 384 ASN A C 1
ATOM 3027 O O . ASN A 1 384 ? 7.055 21.222 -0.223 1.00 89.81 384 ASN A O 1
ATOM 3031 N N . PHE A 1 385 ? 6.534 19.729 1.391 1.00 93.62 385 PHE A N 1
ATOM 3032 C CA . PHE A 1 385 ? 5.663 18.948 0.527 1.00 93.62 385 PHE A CA 1
ATOM 3033 C C . PHE A 1 385 ? 4.423 19.768 0.156 1.00 93.62 385 PHE A C 1
ATOM 3035 O O . PHE A 1 385 ? 3.707 20.262 1.030 1.00 93.62 385 PHE A O 1
ATOM 3042 N N . ASP A 1 386 ? 4.189 19.894 -1.143 1.00 92.44 386 ASP A N 1
ATOM 3043 C CA . ASP A 1 386 ? 2.980 20.455 -1.727 1.00 92.44 386 ASP A CA 1
ATOM 3044 C C . ASP A 1 386 ? 2.529 19.503 -2.837 1.00 92.44 386 ASP A C 1
ATOM 3046 O O . ASP A 1 386 ? 3.235 19.311 -3.826 1.00 92.44 386 ASP A O 1
ATOM 3050 N N . GLU A 1 387 ? 1.374 18.867 -2.639 1.00 88.12 387 GLU A N 1
ATOM 3051 C CA . GLU A 1 387 ? 0.805 17.888 -3.573 1.00 88.12 387 GLU A CA 1
ATOM 3052 C C . GLU A 1 387 ? 0.448 18.505 -4.937 1.00 88.12 387 GLU A C 1
ATOM 3054 O O . GLU A 1 387 ? 0.338 17.788 -5.929 1.00 88.12 387 GLU A O 1
ATOM 3059 N N . GLU A 1 388 ? 0.286 19.833 -4.999 1.00 92.25 388 GLU A N 1
ATOM 3060 C CA . GLU A 1 388 ? -0.023 20.566 -6.229 1.00 92.25 388 GLU A CA 1
ATOM 3061 C C . GLU A 1 388 ? 1.240 21.060 -6.966 1.00 92.25 388 GLU A C 1
ATOM 3063 O O . GLU A 1 388 ? 1.132 21.615 -8.064 1.00 92.25 388 GLU A O 1
ATOM 3068 N N . ASP A 1 389 ? 2.441 20.881 -6.398 1.00 95.06 389 ASP A N 1
ATOM 3069 C CA . ASP A 1 389 ? 3.688 21.327 -7.023 1.00 95.06 389 ASP A CA 1
ATOM 3070 C C . ASP A 1 389 ? 4.127 20.362 -8.138 1.00 95.06 389 ASP A C 1
ATOM 3072 O O . ASP A 1 389 ? 4.565 19.231 -7.906 1.00 95.06 389 ASP A O 1
ATOM 3076 N N . GLU A 1 390 ? 4.049 20.840 -9.382 1.00 94.44 390 GLU A N 1
ATOM 3077 C CA . GLU A 1 390 ? 4.417 20.072 -10.575 1.00 94.44 390 GLU A CA 1
ATOM 3078 C C . GLU A 1 390 ? 5.877 19.589 -10.564 1.00 94.44 390 GLU A C 1
ATOM 3080 O O . GLU A 1 390 ? 6.170 18.537 -11.129 1.00 94.44 390 GLU A O 1
ATOM 3085 N N . ALA A 1 391 ? 6.805 20.321 -9.936 1.00 94.75 391 ALA A N 1
ATOM 3086 C CA . ALA A 1 391 ? 8.206 19.913 -9.855 1.00 94.75 391 ALA A CA 1
ATOM 3087 C C . ALA A 1 391 ? 8.406 18.778 -8.841 1.00 94.75 391 ALA A C 1
ATOM 3089 O O . ALA A 1 391 ? 9.192 17.864 -9.100 1.00 94.75 391 ALA A O 1
ATOM 3090 N N . ILE A 1 392 ? 7.669 18.804 -7.724 1.00 96.06 392 ILE A N 1
ATOM 3091 C CA . ILE A 1 392 ? 7.626 17.685 -6.773 1.00 96.06 392 ILE A CA 1
ATOM 3092 C C . ILE A 1 392 ? 7.038 16.450 -7.469 1.00 96.06 392 ILE A C 1
ATOM 3094 O O . ILE A 1 392 ? 7.670 15.391 -7.465 1.00 96.06 392 ILE A O 1
ATOM 3098 N N . GLY A 1 393 ? 5.896 16.604 -8.147 1.00 95.31 393 GLY A N 1
ATOM 3099 C CA . GLY A 1 393 ? 5.250 15.521 -8.892 1.00 95.31 393 GLY A CA 1
ATOM 3100 C C . GLY A 1 393 ? 6.135 14.938 -10.002 1.00 95.31 393 GLY A C 1
ATOM 3101 O O . GLY A 1 393 ? 6.208 13.719 -10.165 1.00 95.31 393 GLY A O 1
ATOM 3102 N N . ALA A 1 394 ? 6.877 15.783 -10.725 1.00 95.75 394 ALA A N 1
ATOM 3103 C CA . ALA A 1 394 ? 7.827 15.333 -11.741 1.00 95.75 394 ALA A CA 1
ATOM 3104 C C . ALA A 1 394 ? 8.919 14.434 -11.139 1.00 95.75 394 ALA A C 1
ATOM 3106 O O . ALA A 1 394 ? 9.138 13.332 -11.646 1.00 95.75 394 ALA A O 1
ATOM 3107 N N . ALA A 1 395 ? 9.537 14.847 -10.026 1.00 97.44 395 ALA A N 1
ATOM 3108 C CA . ALA A 1 395 ? 10.555 14.051 -9.337 1.00 97.44 395 ALA A CA 1
ATOM 3109 C C . ALA A 1 395 ? 9.991 12.731 -8.779 1.00 97.44 395 ALA A C 1
ATOM 3111 O O . ALA A 1 395 ? 10.640 11.685 -8.853 1.00 97.44 395 ALA A O 1
ATOM 3112 N N . GLN A 1 396 ? 8.766 12.762 -8.252 1.00 97.69 396 GLN A N 1
ATOM 3113 C CA . GLN A 1 396 ? 8.056 11.598 -7.716 1.00 97.69 396 GLN A CA 1
ATOM 3114 C C . GLN A 1 396 ? 7.722 10.558 -8.798 1.00 97.69 396 GLN A C 1
ATOM 3116 O O . GLN A 1 396 ? 7.907 9.360 -8.587 1.00 97.69 396 GLN A O 1
ATOM 3121 N N . SER A 1 397 ? 7.358 11.007 -10.001 1.00 97.38 397 SER A N 1
ATOM 3122 C CA . SER A 1 397 ? 6.981 10.142 -11.130 1.00 97.38 397 SER A CA 1
ATOM 3123 C C . SER A 1 397 ? 8.133 9.351 -11.780 1.00 97.38 397 SER A C 1
ATOM 3125 O O . SER A 1 397 ? 7.886 8.526 -12.664 1.00 97.38 397 SER A O 1
ATOM 3127 N N . VAL A 1 398 ? 9.384 9.592 -11.362 1.00 98.31 398 VAL A N 1
ATOM 3128 C CA . VAL A 1 398 ? 10.605 8.943 -11.885 1.00 98.31 398 VAL A CA 1
ATOM 3129 C C . VAL A 1 398 ? 11.453 8.279 -10.784 1.00 98.31 398 VAL A C 1
ATOM 3131 O O . VAL A 1 398 ? 12.646 8.008 -10.973 1.00 98.31 398 VAL A O 1
ATOM 3134 N N . ARG A 1 399 ? 10.846 8.006 -9.621 1.00 98.62 399 ARG A N 1
ATOM 3135 C CA . ARG A 1 399 ? 11.430 7.272 -8.481 1.00 98.62 399 ARG A CA 1
ATOM 3136 C C . ARG A 1 399 ? 10.433 6.241 -7.923 1.00 98.62 399 ARG A C 1
ATOM 3138 O O . ARG A 1 399 ? 9.484 5.863 -8.605 1.00 98.62 399 ARG A O 1
ATOM 3145 N N . GLY A 1 400 ? 10.686 5.727 -6.720 1.00 98.75 400 GLY A N 1
ATOM 3146 C CA . GLY A 1 400 ? 9.776 4.806 -6.036 1.00 98.75 400 GLY A CA 1
ATOM 3147 C C . GLY A 1 400 ? 9.799 3.362 -6.552 1.00 98.75 400 GLY A C 1
ATOM 3148 O O . GLY A 1 400 ? 10.601 2.987 -7.418 1.00 98.75 400 GLY A O 1
ATOM 3149 N N . TYR A 1 401 ? 8.927 2.530 -5.983 1.00 98.94 401 TYR A N 1
ATOM 3150 C CA . TYR A 1 401 ? 8.834 1.100 -6.250 1.00 98.94 401 TYR A CA 1
ATOM 3151 C C . TYR A 1 401 ? 8.565 0.825 -7.715 1.00 98.94 401 TYR A C 1
ATOM 3153 O O . TYR A 1 401 ? 9.279 0.004 -8.286 1.00 98.94 401 TYR A O 1
ATOM 3161 N N . HIS A 1 402 ? 7.616 1.525 -8.335 1.00 98.75 402 HIS A N 1
ATOM 3162 C CA . HIS A 1 402 ? 7.245 1.273 -9.725 1.00 98.75 402 HIS A CA 1
ATOM 3163 C C . HIS A 1 402 ? 8.329 1.699 -10.726 1.00 98.75 402 HIS A C 1
ATOM 3165 O O . HIS A 1 402 ? 8.511 1.030 -11.744 1.00 98.75 402 HIS A O 1
ATOM 3171 N N . THR A 1 403 ? 9.130 2.736 -10.445 1.00 98.75 403 THR A N 1
ATOM 3172 C CA . THR A 1 403 ? 10.316 3.021 -11.279 1.00 98.75 403 THR A CA 1
ATOM 3173 C C . THR A 1 403 ? 11.341 1.897 -11.160 1.00 98.75 403 THR A C 1
ATOM 3175 O O . THR A 1 403 ? 11.901 1.448 -12.163 1.00 98.75 403 THR A O 1
ATOM 3178 N N . LEU A 1 404 ? 11.587 1.397 -9.945 1.00 98.88 404 LEU A N 1
ATOM 3179 C CA . LEU A 1 404 ? 12.491 0.264 -9.759 1.00 98.88 404 LEU A CA 1
ATOM 3180 C C . LEU A 1 404 ? 11.934 -1.016 -10.402 1.00 98.88 404 LEU A C 1
ATOM 3182 O O . LEU A 1 404 ? 12.697 -1.777 -10.990 1.00 98.88 404 LEU A O 1
ATOM 3186 N N . GLU A 1 405 ? 10.618 -1.214 -10.360 1.00 98.81 405 GLU A N 1
ATOM 3187 C CA . GLU A 1 405 ? 9.902 -2.292 -11.039 1.00 98.81 405 GLU A CA 1
ATOM 3188 C C . GLU A 1 405 ? 10.112 -2.215 -12.555 1.00 98.81 405 GLU A C 1
ATOM 3190 O O . GLU A 1 405 ? 10.551 -3.190 -13.160 1.00 98.81 405 GLU A O 1
ATOM 3195 N N . TYR A 1 406 ? 9.909 -1.040 -13.161 1.00 97.94 406 TYR A N 1
ATOM 3196 C CA . TYR A 1 406 ? 10.166 -0.789 -14.580 1.00 97.94 406 TYR A CA 1
ATOM 3197 C C . TYR A 1 406 ? 11.610 -1.152 -14.970 1.00 97.94 406 TYR A C 1
ATOM 3199 O O . TYR A 1 406 ? 11.853 -1.736 -16.032 1.00 97.94 406 TYR A O 1
ATOM 3207 N N . LEU A 1 407 ? 12.583 -0.834 -14.108 1.00 98.31 407 LEU A N 1
ATOM 3208 C CA . LEU A 1 407 ? 14.005 -1.120 -14.327 1.00 98.31 407 LEU A CA 1
ATOM 3209 C C . LEU A 1 407 ? 14.386 -2.588 -14.071 1.00 98.31 407 LEU A C 1
ATOM 3211 O O . LEU A 1 407 ? 15.426 -3.026 -14.568 1.00 98.31 407 LEU A O 1
ATOM 3215 N N . LEU A 1 408 ? 13.590 -3.341 -13.309 1.00 98.56 408 LEU A N 1
ATOM 3216 C CA . LEU A 1 408 ? 13.855 -4.732 -12.926 1.00 98.56 408 LEU A CA 1
ATOM 3217 C C . LEU A 1 408 ? 13.105 -5.747 -13.788 1.00 98.56 408 LEU A C 1
ATOM 3219 O O . LEU A 1 408 ? 13.672 -6.783 -14.135 1.00 98.56 408 LEU A O 1
ATOM 3223 N N . PHE A 1 409 ? 11.863 -5.446 -14.156 1.00 97.94 409 PHE A N 1
ATOM 3224 C CA . PHE A 1 409 ? 10.939 -6.369 -14.799 1.00 97.94 409 PHE A CA 1
ATOM 3225 C C . PHE A 1 409 ? 10.543 -5.909 -16.202 1.00 97.94 409 PHE A C 1
ATOM 3227 O O . PHE A 1 409 ? 10.573 -4.723 -16.539 1.00 97.94 409 PHE A O 1
ATOM 3234 N N . LYS A 1 410 ? 10.167 -6.877 -17.035 1.00 94.56 410 LYS A N 1
ATOM 3235 C CA . LYS A 1 410 ? 9.509 -6.663 -18.322 1.00 94.56 410 LYS A CA 1
ATOM 3236 C C . LYS A 1 410 ? 8.571 -7.833 -18.590 1.00 94.56 410 LYS A C 1
ATOM 3238 O O . LYS A 1 410 ? 8.986 -8.985 -18.487 1.00 94.56 410 LYS A O 1
ATOM 3243 N N . ASP A 1 411 ? 7.322 -7.530 -18.934 1.00 92.50 411 ASP A N 1
ATOM 3244 C CA . ASP A 1 411 ? 6.294 -8.523 -19.272 1.00 92.50 411 ASP A CA 1
ATOM 3245 C C . ASP A 1 411 ? 6.156 -9.653 -18.230 1.00 92.50 411 ASP A C 1
ATOM 3247 O O . ASP A 1 411 ? 6.058 -10.833 -18.570 1.00 92.50 411 ASP A O 1
ATOM 3251 N N . GLY A 1 412 ? 6.176 -9.291 -16.944 1.00 95.19 412 GLY A N 1
ATOM 3252 C CA . GLY A 1 412 ? 6.002 -10.219 -15.829 1.00 95.19 412 GLY A CA 1
ATOM 3253 C C . GLY A 1 412 ? 7.226 -11.060 -15.490 1.00 95.19 412 GLY A C 1
ATOM 3254 O O . GLY A 1 412 ? 7.106 -12.025 -14.740 1.00 95.19 412 GLY A O 1
ATOM 3255 N N . GLN A 1 413 ? 8.389 -10.758 -16.069 1.00 96.25 413 GLN A N 1
ATOM 3256 C CA . GLN A 1 413 ? 9.620 -11.515 -15.859 1.00 96.25 413 GLN A CA 1
ATOM 3257 C C . GLN A 1 413 ? 10.775 -10.591 -15.464 1.00 96.25 413 GLN A C 1
ATOM 3259 O O . GLN A 1 413 ? 10.818 -9.442 -15.915 1.00 96.25 413 GLN A O 1
ATOM 3264 N N . PRO A 1 414 ? 11.747 -11.081 -14.673 1.00 97.44 414 PRO A N 1
ATOM 3265 C CA . PRO A 1 414 ? 13.019 -10.394 -14.497 1.00 97.44 414 PRO A CA 1
ATOM 3266 C C . PRO A 1 414 ? 13.657 -10.073 -15.852 1.00 97.44 414 PRO A C 1
ATOM 3268 O O . PRO A 1 414 ? 13.713 -10.919 -16.749 1.00 97.44 414 PRO A O 1
ATOM 3271 N N . ARG A 1 415 ? 14.167 -8.851 -16.007 1.00 96.12 415 ARG A N 1
ATOM 3272 C CA . ARG A 1 415 ? 14.978 -8.477 -17.170 1.00 96.12 415 ARG A CA 1
ATOM 3273 C C . ARG A 1 415 ? 16.259 -9.310 -17.210 1.00 96.12 415 ARG A C 1
ATOM 3275 O O . ARG A 1 415 ? 16.733 -9.827 -16.201 1.00 96.12 415 ARG A O 1
ATOM 3282 N N . THR A 1 416 ? 16.848 -9.420 -18.395 1.00 94.00 416 THR A N 1
ATOM 3283 C CA . THR A 1 416 ? 18.080 -10.185 -18.616 1.00 94.00 416 THR A CA 1
ATOM 3284 C C . THR A 1 416 ? 19.229 -9.274 -19.016 1.00 94.00 416 THR A C 1
ATOM 3286 O O . THR A 1 416 ? 19.023 -8.295 -19.733 1.00 94.00 416 THR A O 1
ATOM 3289 N N . VAL A 1 417 ? 20.455 -9.629 -18.632 1.00 91.69 417 VAL A N 1
ATOM 3290 C CA . VAL A 1 417 ? 21.648 -9.014 -19.227 1.00 91.69 417 VAL A CA 1
ATOM 3291 C C . VAL A 1 417 ? 21.860 -9.566 -20.643 1.00 91.69 417 VAL A C 1
ATOM 3293 O O . VAL A 1 417 ? 21.651 -10.758 -20.881 1.00 91.69 417 VAL A O 1
ATOM 3296 N N . ASP A 1 418 ? 22.272 -8.724 -21.596 1.00 73.19 418 ASP A N 1
ATOM 3297 C CA . ASP A 1 418 ? 22.581 -9.173 -22.961 1.00 73.19 418 ASP A CA 1
ATOM 3298 C C . ASP A 1 418 ? 23.683 -10.251 -22.932 1.00 73.19 418 ASP A C 1
ATOM 3300 O O . ASP A 1 418 ? 24.832 -9.993 -22.570 1.00 73.19 418 ASP A O 1
ATOM 3304 N N . GLY A 1 419 ? 23.303 -11.484 -23.285 1.00 55.66 419 GLY A N 1
ATOM 3305 C CA . GLY A 1 419 ? 24.142 -12.683 -23.161 1.00 55.66 419 GLY A CA 1
ATOM 3306 C C . GLY A 1 419 ? 23.392 -14.024 -23.187 1.00 55.66 419 GLY A C 1
ATOM 3307 O O . GLY A 1 419 ? 24.035 -15.068 -23.263 1.00 55.66 419 GLY A O 1
ATOM 3308 N N . ALA A 1 420 ? 22.053 -14.022 -23.175 1.00 38.59 420 ALA A N 1
ATOM 3309 C CA . ALA A 1 420 ? 21.218 -15.212 -23.362 1.00 38.59 420 ALA A CA 1
ATOM 3310 C C . ALA A 1 420 ? 20.587 -15.256 -24.771 1.00 38.59 420 ALA A C 1
ATOM 3312 O O . ALA A 1 420 ? 19.367 -15.221 -24.927 1.00 38.59 420 ALA A O 1
ATOM 3313 N N . LYS A 1 421 ? 21.424 -15.322 -25.810 1.00 32.91 421 LYS A N 1
ATOM 3314 C CA . LYS A 1 421 ? 21.051 -15.873 -27.122 1.00 32.91 421 LYS A CA 1
ATOM 3315 C C . LYS A 1 421 ? 22.156 -16.769 -27.650 1.00 32.91 421 LYS A C 1
ATOM 3317 O O . LYS A 1 421 ? 23.329 -16.340 -27.586 1.00 32.91 421 LYS A O 1
#